Protein AF-0000000076584142 (afdb_homodimer)

pLDDT: mean 78.3, std 21.49, range [26.73, 97.0]

Nearest PDB structures (foldseek):
  5ayn-assembly1_A  TM=2.756E-01  e=1.652E+00  Bdellovibrio bacteriovorus HD100
  5aym-assembly1_A  TM=2.769E-01  e=2.849E+00  Bdellovibrio bacteriovorus HD100
  9boi-assembly1_A  TM=2.267E-01  e=3.098E+00  Aequorea victoria
  6w4s-assembly1_F  TM=1.312E-01  e=2.512E+00  Homo sapiens
  8y91-assembly1_D  TM=1.487E-01  e=3.512E+00  Homo sapiens

Foldseek 3Di:
DVVVVVVVVVVPPVPDPPDDPPDPPPFPAVVVLLVLLVLLLVLLLVLLVLLPDPDLPDLVLLLLLLLLLLQLQLCLPVPLLVLLQVLPPPQPDPDPDSLSLVLLVLLQVVLVCQLVVQLVVPQDPVLVVVVVVVVVVVVVVVVVVVVVPPDPPDCPPPPPPCPCPPPVPVCPDPPCPPSNVVSVQSSLVSLLVSLLVLLLLQLLLVLLVLLLDGNDNVVSNLSSVLSSVSSSSSSNNSSSSLSSHPDDSVVSSVSSSSSSNRNSVSSVNNNVCNVVDDCPDSVNSNVSSSSSSSSSSNSNCSSVPVRNVVSCVDPVCVVPVPSVVSSVVSSVNSNVVNVVSVVSD/DVVVVVVVVVVPPVPDPPDDPPDPPPFPAVVVLLVLLVLLLVLLLVLLVLLPDPDLPDLVLLLLLLLLLLQLQLCLPVPLLVLLQVLQPPQPDPDPDSLSLVLLVLLQVVLVCQLVVQLVVPQDPVLVVVVVVVVVVVVVVVVVVVVVPPDPDDDDPPPPPCPPPPPVPVCPDPPCPPSNVVSVQSSLVSLLVSLLVLLLLQLLLVLLVLLLDGNDNVVSNLSSVLSSVSSSSSSNNSSSSLSSHPDDSVVSSVSSSSSSNRNSVSSVVNNVCNVVDDCPDSVNSNVSSSSSSSSSSNSNCSSVPVRNVVSCVDPVCVVPVPSVVSSVVSSVNSNVVNVVSVVSD

InterPro domains:
  IPR003689 Zinc/iron permease [PF02535] (32-341)

Solvent-accessible surface area (backbone atoms only — not comparable to full-atom values): 34755 Å² total; per-residue (Å²): 102,56,60,57,47,50,55,58,56,51,60,71,66,64,72,75,80,72,74,81,82,64,77,82,72,77,50,61,43,53,68,54,52,56,51,37,32,52,49,35,29,54,32,16,51,56,15,62,60,41,64,68,51,87,59,63,83,38,69,64,50,46,35,46,33,26,18,28,16,18,26,39,32,33,42,17,43,48,48,33,36,53,50,8,38,57,42,36,50,84,57,88,52,97,56,73,52,61,55,29,25,48,27,20,49,50,16,32,50,51,47,52,50,49,46,45,50,51,42,28,72,66,48,49,67,63,37,44,50,52,51,50,51,50,52,53,47,53,49,48,53,56,50,53,59,56,59,70,66,66,74,75,71,90,69,79,80,62,88,66,74,74,71,68,73,68,68,73,68,65,82,63,52,41,57,71,44,70,37,54,51,51,43,50,46,48,45,36,44,38,50,38,53,50,46,48,52,41,51,38,55,36,32,26,53,54,17,25,58,58,25,37,63,70,70,48,44,69,57,49,50,40,47,43,53,50,46,23,52,52,42,21,45,50,26,38,31,52,24,46,45,46,49,66,25,84,66,54,69,66,54,51,52,49,54,48,48,54,53,25,46,30,31,38,51,14,23,53,52,12,50,72,42,27,87,76,58,52,77,80,37,68,64,46,23,45,53,50,14,43,52,33,8,24,31,18,16,25,33,39,42,40,12,47,45,68,29,38,45,52,59,65,62,38,70,68,48,40,68,30,66,68,58,42,52,51,35,52,48,26,21,52,48,22,23,49,52,42,50,53,48,53,50,73,69,103,58,61,57,48,49,55,58,55,50,61,70,65,64,70,74,82,74,73,81,83,63,80,78,76,76,47,61,43,53,66,56,52,57,51,37,32,53,50,34,29,52,33,16,51,56,16,60,61,40,64,67,54,85,58,62,84,39,69,64,49,47,36,46,34,26,18,27,14,17,26,40,33,32,42,17,43,47,48,34,36,54,49,8,37,58,42,36,50,86,59,90,51,96,57,72,53,61,53,29,25,48,27,20,49,50,17,32,51,51,48,52,50,49,46,44,51,52,43,29,72,67,48,50,67,63,38,45,50,51,51,51,51,51,51,53,49,54,49,48,52,55,47,51,58,55,60,69,67,64,72,72,76,83,77,78,85,66,86,69,74,72,71,68,72,67,68,72,67,66,81,63,52,43,56,72,45,72,38,52,50,52,43,52,46,48,45,36,43,39,50,38,54,50,46,48,51,41,50,39,56,38,31,27,53,55,17,24,58,58,25,38,65,69,69,48,44,68,56,50,52,40,47,42,54,51,46,22,51,53,42,22,45,50,27,38,32,51,24,46,45,46,50,67,25,83,65,53,70,66,56,50,51,49,53,49,48,54,52,24,45,29,31,37,51,13,24,52,52,12,50,70,43,27,87,77,59,52,79,81,37,67,64,47,22,47,52,51,13,44,52,33,8,24,31,18,15,26,33,37,43,41,12,48,45,67,30,38,44,51,59,65,62,37,71,67,48,40,68,29,65,68,60,41,51,51,34,50,48,25,21,51,50,22,24,48,54,41,49,55,47,53,50,72,69

Radius of gyration: 28.94 Å; Cα contacts (8 Å, |Δi|>4): 937; chains: 2; bounding box: 82×95×63 Å

Sequence (690 aa):
MRLLLGLEHVHAHQQEGANAGGHPLMSAGWELRVAGLFVIFAASMCSLITLWFRSTNTVVPRLLRAFSGGVITALALVHIVPEALEQLDGLPLKFPVPVGGCAILAGILLLVILDSTLAGILAPESYRNELQEQEEEDKDSSTCAVTSTEHHSNSTPKKGADFHCHRIHSSSSENVSEAATKMKTIRQGVTAVTMELGCIFHSVIIGIGVGVITGDKQLVLTLITALAIHQGLEGLALGSVLALTSFSTLKKVLMLFVYSVTTPAGIAIGITIASTYDATSLTNRAVQGGLNGVSGGMLLYIGLNQLLAEEFSKGDLTVRPGLRFCMYLAVVLGAGAMCALGIWAMRLLLGLEHVHAHQQEGANAGGHPLMSAGWELRVAGLFVIFAASMCSLITLWFRSTNTVVPRLLRAFSGGVITALALVHIVPEALEQLDGLPLKFPVPVGGCAILAGILLLVILDSTLAGILAPESYRNELQEQEEEDKDSSTCAVTSTEHHSNSTPKKGADFHCHRIHSSSSENVSEAATKMKTIRQGVTAVTMELGCIFHSVIIGIGVGVITGDKQLVLTLITALAIHQGLEGLALGSVLALTSFSTLKKVLMLFVYSVTTPAGIAIGITIASTYDATSLTNRAVQGGLNGVSGGMLLYIGLNQLLAEEFSKGDLTVRPGLRFCMYLAVVLGAGAMCALGIWA

Secondary structure (DSSP, 8-state):
-HHHHHHHHHHHHTSS-----SS----TTHHHHHHHHHHHHHHHHGGGGGGG-S-TTSHHHHHHHHHHHHHHHHIIIIIIHHHHHHHHTT---SS---HHHHHHHHHHHHHHHHHHHHHHHH--HHHHHHHHHHHHHHHHHHHHHHHHHH----------------------BSS--HHHHHHHHHHHHHHHHHHHHHHHHHHHHHHHHHHT--S-HHHHHHHHHHHHHHHHHHHHHHHHHHTTS---HHHHHHHHHHHHHHHHHHHHHHHHHTTT--TTSHHHHHHHHHHHHHHHHHHHHIIIIIIIIHHHT-HHHHT-HHHHHHHHHHHHHHHHHHHHHHHH-/-HHHHHHHHHHHHTSS-----SS----TTHHHHHHHHHHHHHHHHGGGGGGG-S-TTSHHHHHHHHHHHHHHHHIIIIIIHHHHHHHHTT---SS---HHHHHHHHHHHHHHHHHHHHHHHH--HHHHHHHHHHHHHHHHHHHHHHHHHH----------------------BSS--HHHHHHHHHHHHHHHHHHHHHHHHHHHHHHHHHHT--S-HHHHHHHHHHHHHHHHHHHHHHHHHHTTS---HHHHHHHHHHHHHHHHHHHHHHHHHTTT--TTSHHHHHHHHHHHHHHHHHHHHIIIIIIIIHHHT-HHHHT-HHHHHHHHHHHHHHHHHHHHHHHH-

Organism: Tetradesmus obliquus (NCBI:txid3088)

Structure (mmCIF, N/CA/C/O backbone):
data_AF-0000000076584142-model_v1
#
loop_
_entity.id
_entity.type
_entity.pdbx_description
1 polymer 'Uncharacterized protein'
#
loop_
_atom_site.group_PDB
_atom_site.id
_atom_site.type_symbol
_atom_site.label_atom_id
_atom_site.label_alt_id
_atom_site.label_comp_id
_atom_site.label_asym_id
_atom_site.label_entity_id
_atom_site.label_seq_id
_atom_site.pdbx_PDB_ins_code
_atom_site.Cartn_x
_atom_site.Cartn_y
_atom_site.Cartn_z
_atom_site.occupancy
_atom_site.B_iso_or_equiv
_atom_site.auth_seq_id
_atom_site.auth_comp_id
_atom_site.auth_asym_id
_atom_site.auth_atom_id
_atom_site.pdbx_PDB_model_num
ATOM 1 N N . MET A 1 1 ? -5.34 -22.25 -4.641 1 28.41 1 MET A N 1
ATOM 2 C CA . MET A 1 1 ? -5.168 -23.594 -5.211 1 28.41 1 MET A CA 1
ATOM 3 C C . MET A 1 1 ? -6.516 -24.25 -5.457 1 28.41 1 MET A C 1
ATOM 5 O O . MET A 1 1 ? -6.742 -24.844 -6.516 1 28.41 1 MET A O 1
ATOM 9 N N . ARG A 1 2 ? -7.332 -24.062 -4.426 1 32.88 2 ARG A N 1
ATOM 10 C CA . ARG A 1 2 ? -8.578 -24.781 -4.648 1 32.88 2 ARG A CA 1
ATOM 11 C C . ARG A 1 2 ? -9.469 -24.047 -5.641 1 32.88 2 ARG A C 1
ATOM 13 O O . ARG A 1 2 ? -10.203 -24.672 -6.41 1 32.88 2 ARG A O 1
ATOM 20 N N . LEU A 1 3 ? -9.367 -22.75 -5.582 1 34.16 3 LEU A N 1
ATOM 21 C CA . LEU A 1 3 ? -10.148 -22.109 -6.637 1 34.16 3 LEU A CA 1
ATOM 22 C C . LEU A 1 3 ? -9.578 -22.438 -8.008 1 34.16 3 LEU A C 1
ATOM 24 O O . LEU A 1 3 ? -10.328 -22.625 -8.969 1 34.16 3 LEU A O 1
ATOM 28 N N . LEU A 1 4 ? -8.219 -22.5 -8.047 1 34.22 4 LEU A N 1
ATOM 29 C CA . LEU A 1 4 ? -7.57 -22.953 -9.281 1 34.22 4 LEU A CA 1
ATOM 30 C C . LEU A 1 4 ? -7.852 -24.438 -9.531 1 34.22 4 LEU A C 1
ATOM 32 O O . LEU A 1 4 ? -8.055 -24.844 -10.68 1 34.22 4 LEU A O 1
ATOM 36 N N . LEU A 1 5 ? -7.891 -25.203 -8.492 1 34.59 5 LEU A N 1
ATOM 37 C CA . LEU A 1 5 ? -8.18 -26.625 -8.672 1 34.59 5 LEU A CA 1
ATOM 38 C C . LEU A 1 5 ? -9.625 -26.844 -9.117 1 34.59 5 LEU A C 1
ATOM 40 O O . LEU A 1 5 ? -9.906 -27.766 -9.883 1 34.59 5 LEU A O 1
ATOM 44 N N . GLY A 1 6 ? -10.453 -25.953 -8.711 1 34.81 6 GLY A N 1
ATOM 45 C CA . GLY A 1 6 ? -11.828 -26.094 -9.164 1 34.81 6 GLY A CA 1
ATOM 46 C C . GLY A 1 6 ? -12 -25.75 -10.633 1 34.81 6 GLY A C 1
ATOM 47 O O . GLY A 1 6 ? -12.797 -26.375 -11.328 1 34.81 6 GLY A O 1
ATOM 48 N N . LEU A 1 7 ? -11.172 -24.781 -11.047 1 36.28 7 LEU A N 1
ATOM 49 C CA . LEU A 1 7 ? -11.297 -24.469 -12.469 1 36.28 7 LEU A CA 1
ATOM 50 C C . LEU A 1 7 ? -10.695 -25.562 -13.328 1 36.28 7 LEU A C 1
ATOM 52 O O . LEU A 1 7 ? -11.195 -25.859 -14.414 1 36.28 7 LEU A O 1
ATOM 56 N N . GLU A 1 8 ? -9.617 -26.188 -12.883 1 35.34 8 GLU A N 1
ATOM 57 C CA . GLU A 1 8 ? -9.094 -27.328 -13.641 1 35.34 8 GLU A CA 1
ATOM 58 C C . GLU A 1 8 ? -10.07 -28.5 -13.625 1 35.34 8 GLU A C 1
ATOM 60 O O . GLU A 1 8 ? -10.203 -29.219 -14.617 1 35.34 8 GLU A O 1
ATOM 65 N N . HIS A 1 9 ? -10.75 -28.719 -12.578 1 35.72 9 HIS A N 1
ATOM 66 C CA . HIS A 1 9 ? -11.711 -29.828 -12.547 1 35.72 9 HIS A CA 1
ATOM 67 C C . HIS A 1 9 ? -12.922 -29.531 -13.422 1 35.72 9 HIS A C 1
ATOM 69 O O . HIS A 1 9 ? -13.672 -30.438 -13.781 1 35.72 9 HIS A O 1
ATOM 75 N N . VAL A 1 10 ? -13.188 -28.328 -13.711 1 38 10 VAL A N 1
ATOM 76 C CA . VAL A 1 10 ? -14.32 -28 -14.57 1 38 10 VAL A CA 1
ATOM 77 C C . VAL A 1 10 ? -14.016 -28.422 -16 1 38 10 VAL A C 1
ATOM 79 O O . VAL A 1 10 ? -14.914 -28.797 -16.75 1 38 10 VAL A O 1
ATOM 82 N N . HIS A 1 11 ? -12.758 -28.5 -16.422 1 36.31 11 HIS A N 1
ATOM 83 C CA . HIS A 1 11 ? -12.453 -28.875 -17.797 1 36.31 11 HIS A CA 1
ATOM 84 C C . HIS A 1 11 ? -12.758 -30.344 -18.047 1 36.31 11 HIS A C 1
ATOM 86 O O . HIS A 1 11 ? -13.164 -30.719 -19.141 1 36.31 11 HIS A O 1
ATOM 92 N N . ALA A 1 12 ? -12.445 -31.234 -17.141 1 35.41 12 ALA A N 1
ATOM 93 C CA . ALA A 1 12 ? -12.523 -32.656 -17.453 1 35.41 12 ALA A CA 1
ATOM 94 C C . ALA A 1 12 ? -13.977 -33.094 -17.625 1 35.41 12 ALA A C 1
ATOM 96 O O . ALA A 1 12 ? -14.281 -33.906 -18.5 1 35.41 12 ALA A O 1
ATOM 97 N N . HIS A 1 13 ? -14.93 -32.5 -16.906 1 35.38 13 HIS A N 1
ATOM 98 C CA . HIS A 1 13 ? -16.25 -33.125 -16.953 1 35.38 13 HIS A CA 1
ATOM 99 C C . HIS A 1 13 ? -17.109 -32.5 -18.047 1 35.38 13 HIS A C 1
ATOM 101 O O . HIS A 1 13 ? -18.266 -32.906 -18.25 1 35.38 13 HIS A O 1
ATOM 107 N N . GLN A 1 14 ? -16.688 -31.406 -18.719 1 36.47 14 GLN A N 1
ATOM 108 C CA . GLN A 1 14 ? -17.578 -30.828 -19.719 1 36.47 14 GLN A CA 1
ATOM 109 C C . GLN A 1 14 ? -17.688 -31.734 -20.938 1 36.47 14 GLN A C 1
ATOM 111 O O . GLN A 1 14 ? -18.562 -31.531 -21.781 1 36.47 14 GLN A O 1
ATOM 116 N N . GLN A 1 15 ? -16.828 -32.688 -21.281 1 32 15 GLN A N 1
ATOM 117 C CA . GLN A 1 15 ? -16.922 -33.344 -22.578 1 32 15 GLN A CA 1
ATOM 118 C C . GLN A 1 15 ? -18.141 -34.281 -22.625 1 32 15 GLN A C 1
ATOM 120 O O . GLN A 1 15 ? -18.688 -34.531 -23.688 1 32 15 GLN A O 1
ATOM 125 N N . GLU A 1 16 ? -18.547 -35.031 -21.594 1 34.12 16 GLU A N 1
ATOM 126 C CA . GLU A 1 16 ? -19.391 -36.156 -21.922 1 34.12 16 GLU A CA 1
ATOM 127 C C . GLU A 1 16 ? -20.828 -35.719 -22.188 1 34.12 16 GLU A C 1
ATOM 129 O O . GLU A 1 16 ? -21.594 -36.469 -22.812 1 34.12 16 GLU A O 1
ATOM 134 N N . GLY A 1 17 ? -21.516 -34.781 -21.484 1 33.81 17 GLY A N 1
ATOM 135 C CA . GLY A 1 17 ? -22.969 -34.844 -21.5 1 33.81 17 GLY A CA 1
ATOM 136 C C . GLY A 1 17 ? -23.578 -34.062 -22.672 1 33.81 17 GLY A C 1
ATOM 137 O O . GLY A 1 17 ? -24.219 -33.031 -22.469 1 33.81 17 GLY A O 1
ATOM 138 N N . ALA A 1 18 ? -23.047 -34 -23.938 1 35.53 18 ALA A N 1
ATOM 139 C CA . ALA A 1 18 ? -23.594 -33.281 -25.094 1 35.53 18 ALA A CA 1
ATOM 140 C C . ALA A 1 18 ? -24.969 -33.781 -25.469 1 35.53 18 ALA A C 1
ATOM 142 O O . ALA A 1 18 ? -25.672 -33.188 -26.281 1 35.53 18 ALA A O 1
ATOM 143 N N . ASN A 1 19 ? -25.406 -35.031 -25.391 1 32.34 19 ASN A N 1
ATOM 144 C CA . ASN A 1 19 ? -26.422 -35.531 -26.312 1 32.34 19 ASN A CA 1
ATOM 145 C C . ASN A 1 19 ? -27.812 -35 -25.938 1 32.34 19 ASN A C 1
ATOM 147 O O . ASN A 1 19 ? -28.797 -35.344 -26.609 1 32.34 19 ASN A O 1
ATOM 151 N N . ALA A 1 20 ? -28.391 -35.031 -24.703 1 34.81 20 ALA A N 1
ATOM 152 C CA . ALA A 1 20 ? -29.844 -35.156 -24.609 1 34.81 20 ALA A CA 1
ATOM 153 C C . ALA A 1 20 ? -30.547 -33.875 -25.031 1 34.81 20 ALA A C 1
ATOM 155 O O . ALA A 1 20 ? -30.031 -32.781 -24.766 1 34.81 20 ALA A O 1
ATOM 156 N N . GLY A 1 21 ? -31.391 -33.656 -26.078 1 34.28 21 GLY A N 1
ATOM 157 C CA . GLY A 1 21 ? -32.281 -32.75 -26.781 1 34.28 21 GLY A CA 1
ATOM 158 C C . GLY A 1 21 ? -32.969 -31.75 -25.875 1 34.28 21 GLY A C 1
ATOM 159 O O . GLY A 1 21 ? -33.844 -31.016 -26.297 1 34.28 21 GLY A O 1
ATOM 160 N N . GLY A 1 22 ? -33.406 -32.219 -24.625 1 34.88 22 GLY A N 1
ATOM 161 C CA . GLY A 1 22 ? -34.406 -31.422 -23.891 1 34.88 22 GLY A CA 1
ATOM 162 C C . GLY A 1 22 ? -34.031 -29.953 -23.781 1 34.88 22 GLY A C 1
ATOM 163 O O . GLY A 1 22 ? -32.906 -29.562 -24.109 1 34.88 22 GLY A O 1
ATOM 164 N N . HIS A 1 23 ? -35.062 -29 -23.406 1 38.66 23 HIS A N 1
ATOM 165 C CA . HIS A 1 23 ? -34.969 -27.562 -23.219 1 38.66 23 HIS A CA 1
ATOM 166 C C . HIS A 1 23 ? -33.594 -27.156 -22.781 1 38.66 23 HIS A C 1
ATOM 168 O O . HIS A 1 23 ? -32.906 -27.891 -22.047 1 38.66 23 HIS A O 1
ATOM 174 N N . PRO A 1 24 ? -32.906 -26.422 -23.562 1 39.72 24 PRO A N 1
ATOM 175 C CA . PRO A 1 24 ? -31.531 -26.016 -23.281 1 39.72 24 PRO A CA 1
ATOM 176 C C . PRO A 1 24 ? -31.219 -25.938 -21.781 1 39.72 24 PRO A C 1
ATOM 178 O O . PRO A 1 24 ? -32.031 -25.453 -21 1 39.72 24 PRO A O 1
ATOM 181 N N . LEU A 1 25 ? -30.609 -26.844 -21.094 1 38.66 25 LEU A N 1
ATOM 182 C CA . LEU A 1 25 ? -30.156 -27.281 -19.766 1 38.66 25 LEU A CA 1
ATOM 183 C C . LEU A 1 25 ? -29.859 -26.078 -18.891 1 38.66 25 LEU A C 1
ATOM 185 O O . LEU A 1 25 ? -29.016 -25.25 -19.219 1 38.66 25 LEU A O 1
ATOM 189 N N . MET A 1 26 ? -30.875 -25.25 -18.328 1 47.69 26 MET A N 1
ATOM 190 C CA . MET A 1 26 ? -30.641 -24.562 -17.062 1 47.69 26 MET A CA 1
ATOM 191 C C . MET A 1 26 ? -29.547 -25.25 -16.25 1 47.69 26 MET A C 1
ATOM 193 O O . MET A 1 26 ? -29.719 -26.375 -15.805 1 47.69 26 MET A O 1
ATOM 197 N N . SER A 1 27 ? -28.344 -25.203 -16.734 1 54.5 27 SER A N 1
ATOM 198 C CA . SER A 1 27 ? -27.172 -25.828 -16.125 1 54.5 27 SER A CA 1
ATOM 199 C C . SER A 1 27 ? -27.297 -25.859 -14.602 1 54.5 27 SER A C 1
ATOM 201 O O . SER A 1 27 ? -28.031 -25.078 -14.016 1 54.5 27 SER A O 1
ATOM 203 N N . ALA A 1 28 ? -27.031 -26.906 -13.977 1 57.31 28 ALA A N 1
ATOM 204 C CA . ALA A 1 28 ? -26.906 -27.109 -12.539 1 57.31 28 ALA A CA 1
ATOM 205 C C . ALA A 1 28 ? -26.219 -25.922 -11.883 1 57.31 28 ALA A C 1
ATOM 207 O O . ALA A 1 28 ? -25.172 -25.469 -12.336 1 57.31 28 ALA A O 1
ATOM 208 N N . GLY A 1 29 ? -27.109 -24.953 -11.195 1 69.56 29 GLY A N 1
ATOM 209 C CA . GLY A 1 29 ? -26.562 -23.859 -10.406 1 69.56 29 GLY A CA 1
ATOM 210 C C . GLY A 1 29 ? -27.125 -22.5 -10.797 1 69.56 29 GLY A C 1
ATOM 211 O O . GLY A 1 29 ? -26.781 -21.484 -10.195 1 69.56 29 GLY A O 1
ATOM 212 N N . TRP A 1 30 ? -27.984 -22.578 -12.008 1 79.56 30 TRP A N 1
ATOM 213 C CA . TRP A 1 30 ? -28.531 -21.297 -12.453 1 79.56 30 TRP A CA 1
ATOM 214 C C . TRP A 1 30 ? -29.375 -20.656 -11.352 1 79.56 30 TRP A C 1
ATOM 216 O O . TRP A 1 30 ? -29.297 -19.438 -11.141 1 79.56 30 TRP A O 1
ATOM 226 N N . GLU A 1 31 ? -30.125 -21.359 -10.641 1 83 31 GLU A N 1
ATOM 227 C CA . GLU A 1 31 ? -30.953 -20.844 -9.555 1 83 31 GLU A CA 1
ATOM 228 C C . GLU A 1 31 ? -30.078 -20.234 -8.453 1 83 31 GLU A C 1
ATOM 230 O O . GLU A 1 31 ? -30.438 -19.203 -7.871 1 83 31 GLU A O 1
ATOM 235 N N . LEU A 1 32 ? -29.078 -20.875 -8.25 1 85.19 32 LEU A N 1
ATOM 236 C CA . LEU A 1 32 ? -28.172 -20.391 -7.207 1 85.19 32 LEU A CA 1
ATOM 237 C C . LEU A 1 32 ? -27.531 -19.078 -7.617 1 85.19 32 LEU A C 1
ATOM 239 O O . LEU A 1 32 ? -27.344 -18.172 -6.789 1 85.19 32 LEU A O 1
ATOM 243 N N . ARG A 1 33 ? -27.297 -18.953 -8.867 1 88.38 33 ARG A N 1
ATOM 244 C CA . ARG A 1 33 ? -26.672 -17.719 -9.352 1 88.38 33 ARG A CA 1
ATOM 245 C C . ARG A 1 33 ? -27.656 -16.562 -9.312 1 88.38 33 ARG A C 1
ATOM 247 O O . ARG A 1 33 ? -27.297 -15.445 -8.93 1 88.38 33 ARG A O 1
ATOM 254 N N . VAL A 1 34 ? -28.828 -16.859 -9.602 1 87.69 34 VAL A N 1
ATOM 255 C CA . VAL A 1 34 ? -29.844 -15.82 -9.547 1 87.69 34 VAL A CA 1
ATOM 256 C C . VAL A 1 34 ? -30.125 -15.445 -8.094 1 87.69 34 VAL A C 1
ATOM 258 O O . VAL A 1 34 ? -30.234 -14.266 -7.762 1 87.69 34 VAL A O 1
ATOM 261 N N . ALA A 1 35 ? -30.203 -16.391 -7.266 1 88.25 35 ALA A N 1
ATOM 262 C CA . ALA A 1 35 ? -30.375 -16.125 -5.84 1 88.25 35 ALA A CA 1
ATOM 263 C C . ALA A 1 35 ? -29.203 -15.328 -5.285 1 88.25 35 ALA A C 1
ATOM 265 O O . ALA A 1 35 ? -29.375 -14.461 -4.422 1 88.25 35 ALA A O 1
ATOM 266 N N . GLY A 1 36 ? -28.062 -15.703 -5.793 1 89.62 36 GLY A N 1
ATOM 267 C CA . GLY A 1 36 ? -26.844 -15.008 -5.371 1 89.62 36 GLY A CA 1
ATOM 268 C C . GLY A 1 36 ? -26.891 -13.516 -5.648 1 89.62 36 GLY A C 1
ATOM 269 O O . GLY A 1 36 ? -26.375 -12.719 -4.859 1 89.62 36 GLY A O 1
ATOM 270 N N . LEU A 1 37 ? -27.594 -13.148 -6.727 1 90.25 37 LEU A N 1
ATOM 271 C CA . LEU A 1 37 ? -27.734 -11.742 -7.066 1 90.25 37 LEU A CA 1
ATOM 272 C C . LEU A 1 37 ? -28.422 -10.977 -5.938 1 90.25 37 LEU A C 1
ATOM 274 O O . LEU A 1 37 ? -27.938 -9.922 -5.512 1 90.25 37 LEU A O 1
ATOM 278 N N . PHE A 1 38 ? -29.375 -11.547 -5.406 1 92.31 38 PHE A N 1
ATOM 279 C CA . PHE A 1 38 ? -30.172 -10.859 -4.402 1 92.31 38 PHE A CA 1
ATOM 280 C C . PHE A 1 38 ? -29.5 -10.906 -3.039 1 92.31 38 PHE A C 1
ATOM 282 O O . PHE A 1 38 ? -29.562 -9.945 -2.277 1 92.31 38 PHE A O 1
ATOM 289 N N . VAL A 1 39 ? -28.906 -11.984 -2.762 1 93.06 39 VAL A N 1
ATOM 290 C CA . VAL A 1 39 ? -28.219 -12.125 -1.479 1 93.06 39 VAL A CA 1
ATOM 291 C C . VAL A 1 39 ? -27.078 -11.125 -1.394 1 93.06 39 VAL A C 1
ATOM 293 O O . VAL A 1 39 ? -26.922 -10.43 -0.385 1 93.06 39 VAL A O 1
ATOM 296 N N . ILE A 1 40 ? -26.328 -11.016 -2.451 1 94 40 ILE A N 1
ATOM 297 C CA . ILE A 1 40 ? -25.172 -10.117 -2.486 1 94 40 ILE A CA 1
ATOM 298 C C . ILE A 1 40 ? -25.656 -8.664 -2.461 1 94 40 ILE A C 1
ATOM 300 O O . ILE A 1 40 ? -25.062 -7.82 -1.782 1 94 40 ILE A O 1
ATOM 304 N N . PHE A 1 41 ? -26.719 -8.438 -3.184 1 94.81 41 PHE A N 1
ATOM 305 C CA . PHE A 1 41 ? -27.312 -7.105 -3.164 1 94.81 41 PHE A CA 1
ATOM 306 C C . PHE A 1 41 ? -27.75 -6.723 -1.753 1 94.81 41 PHE A C 1
ATOM 308 O O . PHE A 1 41 ? -27.422 -5.637 -1.271 1 94.81 41 PHE A O 1
ATOM 315 N N . ALA A 1 42 ? -28.406 -7.605 -1.117 1 93.5 42 ALA A N 1
ATOM 316 C CA . ALA A 1 42 ? -28.906 -7.352 0.235 1 93.5 42 ALA A CA 1
ATOM 317 C C . ALA A 1 42 ? -27.734 -7.172 1.213 1 93.5 42 ALA A C 1
ATOM 319 O O . ALA A 1 42 ? -27.781 -6.281 2.066 1 93.5 42 ALA A O 1
ATOM 320 N N . ALA A 1 43 ? -26.766 -7.965 1.114 1 92 43 ALA A N 1
ATOM 321 C CA . ALA A 1 43 ? -25.594 -7.875 1.987 1 92 43 ALA A CA 1
ATOM 322 C C . ALA A 1 43 ? -24.891 -6.535 1.816 1 92 43 ALA A C 1
ATOM 324 O O . ALA A 1 43 ? -24.469 -5.918 2.799 1 92 43 ALA A O 1
ATOM 325 N N . SER A 1 44 ? -24.781 -6.098 0.592 1 92.06 44 SER A N 1
ATOM 326 C CA . SER A 1 44 ? -24.109 -4.836 0.304 1 92.06 44 SER A CA 1
ATOM 327 C C . SER A 1 44 ? -24.938 -3.646 0.784 1 92.06 44 SER A C 1
ATOM 329 O O . SER A 1 44 ? -24.391 -2.637 1.225 1 92.06 44 SER A O 1
ATOM 331 N N . MET A 1 45 ? -26.234 -3.807 0.778 1 91.31 45 MET A N 1
ATOM 332 C CA . MET A 1 45 ? -27.125 -2.732 1.2 1 91.31 45 MET A CA 1
ATOM 333 C C . MET A 1 45 ? -27.078 -2.557 2.715 1 91.31 45 MET A C 1
ATOM 335 O O . MET A 1 45 ? -27.469 -1.505 3.232 1 91.31 45 MET A O 1
ATOM 339 N N . CYS A 1 46 ? -26.562 -3.518 3.406 1 88.06 46 CYS A N 1
ATOM 340 C CA . CYS A 1 46 ? -26.438 -3.412 4.855 1 88.06 46 CYS A CA 1
ATOM 341 C C . CYS A 1 46 ? -25.453 -2.314 5.234 1 88.06 46 CYS A C 1
ATOM 343 O O . CYS A 1 46 ? -25.469 -1.819 6.363 1 88.06 46 CYS A O 1
ATOM 345 N N . SER A 1 47 ? -24.703 -1.912 4.277 1 89.06 47 SER A N 1
ATOM 346 C CA . SER A 1 47 ? -23.719 -0.855 4.508 1 89.06 47 SER A CA 1
ATOM 347 C C . SER A 1 47 ? -24.406 0.478 4.797 1 89.06 47 SER A C 1
ATOM 349 O O . SER A 1 47 ? -23.781 1.4 5.32 1 89.06 47 SER A O 1
ATOM 351 N N . LEU A 1 48 ? -25.703 0.569 4.508 1 90.88 48 LEU A N 1
ATOM 352 C CA . LEU A 1 48 ? -26.469 1.78 4.77 1 90.88 48 LEU A CA 1
ATOM 353 C C . LEU A 1 48 ? -26.516 2.088 6.262 1 90.88 48 LEU A C 1
ATOM 355 O O . LEU A 1 48 ? -26.734 3.234 6.66 1 90.88 48 LEU A O 1
ATOM 359 N N . ILE A 1 49 ? -26.188 1.13 7.074 1 88.56 49 ILE A N 1
ATOM 360 C CA . ILE A 1 49 ? -26.234 1.283 8.523 1 88.56 49 ILE A CA 1
ATOM 361 C C . ILE A 1 49 ? -25.156 2.262 8.977 1 88.56 49 ILE A C 1
ATOM 363 O O . ILE A 1 49 ? -25.312 2.932 10 1 88.56 49 ILE A O 1
ATOM 367 N N . THR A 1 50 ? -24.125 2.369 8.203 1 88.12 50 THR A N 1
ATOM 368 C CA . THR A 1 50 ? -23 3.221 8.586 1 88.12 50 THR A CA 1
ATOM 369 C C . THR A 1 50 ? -23.406 4.691 8.531 1 88.12 50 THR A C 1
ATOM 371 O O . THR A 1 50 ? -22.781 5.535 9.188 1 88.12 50 THR A O 1
ATOM 374 N N . LEU A 1 51 ? -24.422 5.027 7.77 1 86.75 51 LEU A N 1
ATOM 375 C CA . LEU A 1 51 ? -24.828 6.418 7.609 1 86.75 51 LEU A CA 1
ATOM 376 C C . LEU A 1 51 ? -25.641 6.879 8.812 1 86.75 51 LEU A C 1
ATOM 378 O O . LEU A 1 51 ? -25.891 8.078 8.984 1 86.75 51 LEU A O 1
ATOM 382 N N . TRP A 1 52 ? -25.891 5.969 9.633 1 81.25 52 TRP A N 1
ATOM 383 C CA . TRP A 1 52 ? -26.672 6.312 10.812 1 81.25 52 TRP A CA 1
ATOM 384 C C . TRP A 1 52 ? -25.766 6.684 11.984 1 81.25 52 TRP A C 1
ATOM 386 O O . TRP A 1 52 ? -26.25 7.117 13.031 1 81.25 52 TRP A O 1
ATOM 396 N N . PHE A 1 53 ? -24.453 6.609 11.656 1 75.81 53 PHE A N 1
ATOM 397 C CA . PHE A 1 53 ? -23.562 7.043 12.727 1 75.81 53 PHE A CA 1
ATOM 398 C C . PHE A 1 53 ? -23.5 8.562 12.805 1 75.81 53 PHE A C 1
ATOM 400 O O . PHE A 1 53 ? -23.219 9.227 11.805 1 75.81 53 PHE A O 1
ATOM 407 N N . ARG A 1 54 ? -23.938 9.148 13.906 1 65 54 ARG A N 1
ATOM 408 C CA . ARG A 1 54 ? -24.062 10.586 14.117 1 65 54 ARG A CA 1
ATOM 409 C C . ARG A 1 54 ? -22.688 11.234 14.25 1 65 54 ARG A C 1
ATOM 411 O O . ARG A 1 54 ? -22.469 12.336 13.742 1 65 54 ARG A O 1
ATOM 418 N N . SER A 1 55 ? -21.891 10.438 14.992 1 75.56 55 SER A N 1
ATOM 419 C CA . SER A 1 55 ? -20.531 10.961 15.172 1 75.56 55 SER A CA 1
ATOM 420 C C . SER A 1 55 ? -19.5 10.078 14.492 1 75.56 55 SER A C 1
ATOM 422 O O . SER A 1 55 ? -19.344 8.906 14.844 1 75.56 55 SER A O 1
ATOM 424 N N . THR A 1 56 ? -18.844 10.664 13.469 1 72.44 56 THR A N 1
ATOM 425 C CA . THR A 1 56 ? -17.953 9.891 12.617 1 72.44 56 THR A CA 1
ATOM 426 C C . THR A 1 56 ? -16.562 9.805 13.242 1 72.44 56 THR A C 1
ATOM 428 O O . THR A 1 56 ? -15.727 9 12.812 1 72.44 56 THR A O 1
ATOM 431 N N . ASN A 1 57 ? -16.312 10.484 14.281 1 75 57 ASN A N 1
ATOM 432 C CA . ASN A 1 57 ? -14.984 10.477 14.883 1 75 57 ASN A CA 1
ATOM 433 C C . ASN A 1 57 ? -14.984 9.773 16.234 1 75 57 ASN A C 1
ATOM 435 O O . ASN A 1 57 ? -14.023 9.891 17 1 75 57 ASN A O 1
ATOM 439 N N . THR A 1 58 ? -16.078 9.031 16.438 1 82.19 58 THR A N 1
ATOM 440 C CA . THR A 1 58 ? -16.141 8.234 17.656 1 82.19 58 THR A CA 1
ATOM 441 C C . THR A 1 58 ? -15.414 6.902 17.469 1 82.19 58 THR A C 1
ATOM 443 O O . THR A 1 58 ? -14.922 6.605 16.375 1 82.19 58 THR A O 1
ATOM 446 N N . VAL A 1 59 ? -15.281 6.168 18.469 1 86.25 59 VAL A N 1
ATOM 447 C CA . VAL A 1 59 ? -14.461 4.965 18.531 1 86.25 59 VAL A CA 1
ATOM 448 C C . VAL A 1 59 ? -15.023 3.906 17.594 1 86.25 59 VAL A C 1
ATOM 450 O O . VAL A 1 59 ? -14.273 3.258 16.859 1 86.25 59 VAL A O 1
ATOM 453 N N . VAL A 1 60 ? -16.312 3.816 17.469 1 85.88 60 VAL A N 1
ATOM 454 C CA . VAL A 1 60 ? -16.938 2.713 16.75 1 85.88 60 VAL A CA 1
ATOM 455 C C . VAL A 1 60 ? -16.688 2.877 15.25 1 85.88 60 VAL A C 1
ATOM 457 O O . VAL A 1 60 ? -16.172 1.969 14.594 1 85.88 60 VAL A O 1
ATOM 460 N N . PRO A 1 61 ? -16.969 3.98 14.695 1 87.06 61 PRO A N 1
ATOM 461 C CA . PRO A 1 61 ? -16.703 4.125 13.258 1 87.06 61 PRO A CA 1
ATOM 462 C C . PRO A 1 61 ? -15.211 4 12.922 1 87.06 61 PRO A C 1
ATOM 464 O O . PRO A 1 61 ? -14.859 3.49 11.859 1 87.06 61 PRO A O 1
ATOM 467 N N . ARG A 1 62 ? -14.438 4.422 13.789 1 90.5 62 ARG A N 1
ATOM 468 C CA . ARG A 1 62 ? -13 4.32 13.562 1 90.5 62 ARG A CA 1
ATOM 469 C C . ARG A 1 62 ? -12.539 2.865 13.594 1 90.5 62 ARG A C 1
ATOM 471 O O . ARG A 1 62 ? -11.719 2.451 12.773 1 90.5 62 ARG A O 1
ATOM 478 N N . LEU A 1 63 ? -13.062 2.146 14.531 1 92.12 63 LEU A N 1
ATOM 479 C CA . LEU A 1 63 ? -12.75 0.724 14.602 1 92.12 63 LEU A CA 1
ATOM 480 C C . LEU A 1 63 ? -13.266 -0.007 13.367 1 92.12 63 LEU A C 1
ATOM 482 O O . LEU A 1 63 ? -12.609 -0.928 12.867 1 92.12 63 LEU A O 1
ATOM 486 N N . LEU A 1 64 ? -14.375 0.452 12.93 1 89.12 64 LEU A N 1
ATOM 487 C CA . LEU A 1 64 ? -14.945 -0.151 11.727 1 89.12 64 LEU A CA 1
ATOM 488 C C . LEU A 1 64 ? -14.062 0.118 10.516 1 89.12 64 LEU A C 1
ATOM 490 O O . LEU A 1 64 ? -13.875 -0.761 9.672 1 89.12 64 LEU A O 1
ATOM 494 N N . ARG A 1 65 ? -13.555 1.25 10.422 1 90.31 65 ARG A N 1
ATOM 495 C CA . ARG A 1 65 ? -12.672 1.589 9.312 1 90.31 65 ARG A CA 1
ATOM 496 C C . ARG A 1 65 ? -11.375 0.799 9.391 1 90.31 65 ARG A C 1
ATOM 498 O O . ARG A 1 65 ? -10.867 0.328 8.367 1 90.31 65 ARG A O 1
ATOM 505 N N . ALA A 1 66 ? -10.875 0.692 10.609 1 93.94 66 ALA A N 1
ATOM 506 C CA . ALA A 1 66 ? -9.672 -0.119 10.797 1 93.94 66 ALA A CA 1
ATOM 507 C C . ALA A 1 66 ? -9.938 -1.578 10.438 1 93.94 66 ALA A C 1
ATOM 509 O O . ALA A 1 66 ? -9.133 -2.209 9.75 1 93.94 66 ALA A O 1
ATOM 510 N N . PHE A 1 67 ? -11.039 -2.092 10.898 1 93.69 67 PHE A N 1
ATOM 511 C CA . PHE A 1 67 ? -11.461 -3.451 10.578 1 93.69 67 PHE A CA 1
ATOM 512 C C . PHE A 1 67 ? -11.594 -3.641 9.07 1 93.69 67 PHE A C 1
ATOM 514 O O . PHE A 1 67 ? -11.086 -4.617 8.516 1 93.69 67 PHE A O 1
ATOM 521 N N . SER A 1 68 ? -12.18 -2.686 8.422 1 88.62 68 SER A N 1
ATOM 522 C CA . SER A 1 68 ? -12.375 -2.721 6.977 1 88.62 68 SER A CA 1
ATOM 523 C C . SER A 1 68 ? -11.047 -2.635 6.234 1 88.62 68 SER A C 1
ATOM 525 O O . SER A 1 68 ? -10.875 -3.254 5.184 1 88.62 68 SER A O 1
ATOM 527 N N . GLY A 1 69 ? -10.156 -1.812 6.754 1 92.69 69 GLY A N 1
ATOM 528 C CA . GLY A 1 69 ? -8.828 -1.75 6.172 1 92.69 69 GLY A CA 1
ATOM 529 C C . GLY A 1 69 ? -8.117 -3.09 6.168 1 92.69 69 GLY A C 1
ATOM 530 O O . GLY A 1 69 ? -7.453 -3.443 5.188 1 92.69 69 GLY A O 1
ATOM 531 N N . GLY A 1 70 ? -8.289 -3.84 7.254 1 93.25 70 GLY A N 1
ATOM 532 C CA . GLY A 1 70 ? -7.746 -5.184 7.32 1 93.25 70 GLY A CA 1
ATOM 533 C C . GLY A 1 70 ? -8.367 -6.133 6.312 1 93.25 70 GLY A C 1
ATOM 534 O O . GLY A 1 70 ? -7.664 -6.891 5.641 1 93.25 70 GLY A O 1
ATOM 535 N N . VAL A 1 71 ? -9.625 -6.008 6.164 1 90.31 71 VAL A N 1
ATOM 536 C CA . VAL A 1 71 ? -10.367 -6.883 5.258 1 90.31 71 VAL A CA 1
ATOM 537 C C . VAL A 1 71 ? -9.93 -6.621 3.818 1 90.31 71 VAL A C 1
ATOM 539 O O . VAL A 1 71 ? -9.594 -7.555 3.086 1 90.31 71 VAL A O 1
ATOM 542 N N . ILE A 1 72 ? -9.906 -5.398 3.414 1 92.31 72 ILE A N 1
ATOM 543 C CA . ILE A 1 72 ? -9.641 -5.023 2.031 1 92.31 72 ILE A CA 1
ATOM 544 C C . ILE A 1 72 ? -8.188 -5.34 1.686 1 92.31 72 ILE A C 1
ATOM 546 O O . ILE A 1 72 ? -7.891 -5.832 0.593 1 92.31 72 ILE A O 1
ATOM 550 N N . THR A 1 73 ? -7.32 -5.094 2.584 1 94.5 73 THR A N 1
ATOM 551 C CA . THR A 1 73 ? -5.91 -5.387 2.354 1 94.5 73 THR A CA 1
ATOM 552 C C . THR A 1 73 ? -5.684 -6.891 2.221 1 94.5 73 THR A C 1
ATOM 554 O O . THR A 1 73 ? -4.965 -7.34 1.325 1 94.5 73 THR A O 1
ATOM 557 N N . ALA A 1 74 ? -6.324 -7.637 3.072 1 93.31 74 ALA A N 1
ATOM 558 C CA . ALA A 1 74 ? -6.215 -9.094 3.004 1 93.31 74 ALA A CA 1
ATOM 559 C C . ALA A 1 74 ? -6.848 -9.633 1.725 1 93.31 74 ALA A C 1
ATOM 561 O O . ALA A 1 74 ? -6.324 -10.555 1.105 1 93.31 74 ALA A O 1
ATOM 562 N N . LEU A 1 75 ? -7.945 -9.055 1.398 1 90.25 75 LEU A N 1
ATOM 563 C CA . LEU A 1 75 ? -8.594 -9.453 0.155 1 90.25 75 LEU A CA 1
ATOM 564 C C . LEU A 1 75 ? -7.656 -9.273 -1.032 1 90.25 75 LEU A C 1
ATOM 566 O O . LEU A 1 75 ? -7.543 -10.164 -1.879 1 90.25 75 LEU A O 1
ATOM 570 N N . ALA A 1 76 ? -6.992 -8.203 -1.069 1 93.25 76 ALA A N 1
ATOM 571 C CA . ALA A 1 76 ? -6.074 -7.91 -2.164 1 93.25 76 ALA A CA 1
ATOM 572 C C . ALA A 1 76 ? -4.895 -8.875 -2.168 1 93.25 76 ALA A C 1
ATOM 574 O O . ALA A 1 76 ? -4.555 -9.445 -3.209 1 93.25 76 ALA A O 1
ATOM 575 N N . LEU A 1 77 ? -4.34 -9.156 -1.015 1 92.94 77 LEU A N 1
ATOM 576 C CA . LEU A 1 77 ? -3.064 -9.859 -0.943 1 92.94 77 LEU A CA 1
ATOM 577 C C . LEU A 1 77 ? -3.281 -11.367 -0.91 1 92.94 77 LEU A C 1
ATOM 579 O O . LEU A 1 77 ? -2.422 -12.133 -1.357 1 92.94 77 LEU A O 1
ATOM 583 N N . VAL A 1 78 ? -4.371 -11.805 -0.376 1 88.5 78 VAL A N 1
ATOM 584 C CA . VAL A 1 78 ? -4.566 -13.242 -0.164 1 88.5 78 VAL A CA 1
ATOM 585 C C . VAL A 1 78 ? -5.379 -13.828 -1.313 1 88.5 78 VAL A C 1
ATOM 587 O O . VAL A 1 78 ? -5.191 -14.984 -1.688 1 88.5 78 VAL A O 1
ATOM 590 N N . HIS A 1 79 ? -6.176 -13.008 -1.933 1 87.31 79 HIS A N 1
ATOM 591 C CA . HIS A 1 79 ? -7.074 -13.57 -2.932 1 87.31 79 HIS A CA 1
ATOM 592 C C . HIS A 1 79 ? -6.801 -12.984 -4.312 1 87.31 79 HIS A C 1
ATOM 594 O O . HIS A 1 79 ? -6.391 -13.703 -5.227 1 87.31 79 HIS A O 1
ATOM 600 N N . ILE A 1 80 ? -6.848 -11.773 -4.441 1 90 80 ILE A N 1
ATOM 601 C CA . ILE A 1 80 ? -6.922 -11.164 -5.762 1 90 80 ILE A CA 1
ATOM 602 C C . ILE A 1 80 ? -5.535 -11.148 -6.402 1 90 80 ILE A C 1
ATOM 604 O O . ILE A 1 80 ? -5.379 -11.547 -7.559 1 90 80 ILE A O 1
ATOM 608 N N . VAL A 1 81 ? -4.531 -10.727 -5.676 1 92.06 81 VAL A N 1
ATOM 609 C CA . VAL A 1 81 ? -3.184 -10.578 -6.215 1 92.06 81 VAL A CA 1
ATOM 610 C C . VAL A 1 81 ? -2.639 -11.953 -6.609 1 92.06 81 VAL A C 1
ATOM 612 O O . VAL A 1 81 ? -2.18 -12.141 -7.738 1 92.06 81 VAL A O 1
ATOM 615 N N . PRO A 1 82 ? -2.701 -12.969 -5.73 1 89.44 82 PRO A N 1
ATOM 616 C CA . PRO A 1 82 ? -2.211 -14.289 -6.145 1 89.44 82 PRO A CA 1
ATOM 617 C C . PRO A 1 82 ? -2.953 -14.836 -7.359 1 89.44 82 PRO A C 1
ATOM 619 O O . PRO A 1 82 ? -2.342 -15.461 -8.234 1 89.44 82 PRO A O 1
ATOM 622 N N . GLU A 1 83 ? -4.25 -14.586 -7.438 1 88.25 83 GLU A N 1
ATOM 623 C CA . GLU A 1 83 ? -5.035 -15.047 -8.578 1 88.25 83 GLU A CA 1
ATOM 624 C C . GLU A 1 83 ? -4.582 -14.375 -9.875 1 88.25 83 GLU A C 1
ATOM 626 O O . GLU A 1 83 ? -4.457 -15.023 -10.914 1 88.25 83 GLU A O 1
ATOM 631 N N . ALA A 1 84 ? -4.359 -13.148 -9.797 1 91.75 84 ALA A N 1
ATOM 632 C CA . ALA A 1 84 ? -3.895 -12.406 -10.969 1 91.75 84 ALA A CA 1
ATOM 633 C C . ALA A 1 84 ? -2.539 -12.914 -11.438 1 91.75 84 ALA A C 1
ATOM 635 O O . ALA A 1 84 ? -2.322 -13.102 -12.641 1 91.75 84 ALA A O 1
ATOM 636 N N . LEU A 1 85 ? -1.682 -13.164 -10.516 1 89.75 85 LEU A N 1
ATOM 637 C CA . LEU A 1 85 ? -0.341 -13.633 -10.852 1 89.75 85 LEU A CA 1
ATOM 638 C C . LEU A 1 85 ? -0.39 -15.023 -11.477 1 89.75 85 LEU A C 1
ATOM 640 O O . LEU A 1 85 ? 0.345 -15.312 -12.422 1 89.75 85 LEU A O 1
ATOM 644 N N . GLU A 1 86 ? -1.201 -15.797 -10.984 1 87.06 86 GLU A N 1
ATOM 645 C CA . GLU A 1 86 ? -1.349 -17.141 -11.516 1 87.06 86 GLU A CA 1
ATOM 646 C C . GLU A 1 86 ? -1.923 -17.125 -12.93 1 87.06 86 GLU A C 1
ATOM 648 O O . GLU A 1 86 ? -1.461 -17.859 -13.805 1 87.06 86 GLU A O 1
ATOM 653 N N . GLN A 1 87 ? -2.961 -16.297 -13.164 1 87.19 87 GLN A N 1
ATOM 654 C CA . GLN A 1 87 ? -3.617 -16.219 -14.461 1 87.19 87 GLN A CA 1
ATOM 655 C C . GLN A 1 87 ? -2.678 -15.656 -15.516 1 87.19 87 GLN A C 1
ATOM 657 O O . GLN A 1 87 ? -2.754 -16.031 -16.688 1 87.19 87 GLN A O 1
ATOM 662 N N . LEU A 1 88 ? -1.853 -14.82 -15.062 1 88.38 88 LEU A N 1
ATOM 663 C CA . LEU A 1 88 ? -0.98 -14.148 -16.016 1 88.38 88 LEU A CA 1
ATOM 664 C C . LEU A 1 88 ? 0.34 -14.898 -16.172 1 88.38 88 LEU A C 1
ATOM 666 O O . LEU A 1 88 ? 1.153 -14.555 -17.031 1 88.38 88 LEU A O 1
ATOM 670 N N . ASP A 1 89 ? 0.444 -15.867 -15.328 1 82.81 89 ASP A N 1
ATOM 671 C CA . ASP A 1 89 ? 1.664 -16.656 -15.398 1 82.81 89 ASP A CA 1
ATOM 672 C C . ASP A 1 89 ? 1.683 -17.531 -16.656 1 82.81 89 ASP A C 1
ATOM 674 O O . ASP A 1 89 ? 0.665 -18.109 -17.031 1 82.81 89 ASP A O 1
ATOM 678 N N . GLY A 1 90 ? 2.818 -17.578 -17.344 1 76.44 90 GLY A N 1
ATOM 679 C CA . GLY A 1 90 ? 3.012 -18.469 -18.484 1 76.44 90 GLY A CA 1
ATOM 680 C C . GLY A 1 90 ? 2.426 -17.922 -19.766 1 76.44 90 GLY A C 1
ATOM 681 O O . GLY A 1 90 ? 2.35 -18.641 -20.766 1 76.44 90 GLY A O 1
ATOM 682 N N . LEU A 1 91 ? 1.845 -16.734 -19.734 1 78.88 91 LEU A N 1
ATOM 683 C CA . LEU A 1 91 ? 1.359 -16.156 -20.984 1 78.88 91 LEU A CA 1
ATOM 684 C C . LEU A 1 91 ? 2.506 -15.938 -21.953 1 78.88 91 LEU A C 1
ATOM 686 O O . LEU A 1 91 ? 3.604 -15.539 -21.562 1 78.88 91 LEU A O 1
ATOM 690 N N . PRO A 1 92 ? 2.303 -16.562 -23.094 1 69.5 92 PRO A N 1
ATOM 691 C CA . PRO A 1 92 ? 3.35 -16.406 -24.109 1 69.5 92 PRO A CA 1
ATOM 692 C C . PRO A 1 92 ? 3.562 -14.961 -24.547 1 69.5 92 PRO A C 1
ATOM 694 O O . PRO A 1 92 ? 2.91 -14.492 -25.484 1 69.5 92 PRO A O 1
ATOM 697 N N . LEU A 1 93 ? 4.09 -14.273 -23.609 1 63.34 93 LEU A N 1
ATOM 698 C CA . LEU A 1 93 ? 4.32 -12.883 -23.984 1 63.34 93 LEU A CA 1
ATOM 699 C C . LEU A 1 93 ? 5.691 -12.719 -24.641 1 63.34 93 LEU A C 1
ATOM 701 O O . LEU A 1 93 ? 6.605 -13.492 -24.359 1 63.34 93 LEU A O 1
ATOM 705 N N . LYS A 1 94 ? 5.707 -11.875 -25.688 1 58.03 94 LYS A N 1
ATOM 706 C CA . LYS A 1 94 ? 6.922 -11.57 -26.438 1 58.03 94 LYS A CA 1
ATOM 707 C C . LYS A 1 94 ? 8.047 -11.117 -25.516 1 58.03 94 LYS A C 1
ATOM 709 O O . LYS A 1 94 ? 9.219 -11.398 -25.766 1 58.03 94 LYS A O 1
ATOM 714 N N . PHE A 1 95 ? 7.621 -10.453 -24.406 1 58.59 95 PHE A N 1
ATOM 715 C CA . PHE A 1 95 ? 8.641 -9.977 -23.484 1 58.59 95 PHE A CA 1
ATOM 716 C C . PHE A 1 95 ? 8.492 -10.633 -22.125 1 58.59 95 PHE A C 1
ATOM 718 O O . PHE A 1 95 ? 7.371 -10.797 -21.625 1 58.59 95 PHE A O 1
ATOM 725 N N . PRO A 1 96 ? 9.57 -11.211 -21.719 1 62.16 96 PRO A N 1
ATOM 726 C CA . PRO A 1 96 ? 9.555 -11.875 -20.406 1 62.16 96 PRO A CA 1
ATOM 727 C C . PRO A 1 96 ? 9.32 -10.891 -19.25 1 62.16 96 PRO A C 1
ATOM 729 O O . PRO A 1 96 ? 10.18 -10.75 -18.375 1 62.16 96 PRO A O 1
ATOM 732 N N . VAL A 1 97 ? 8.344 -10.078 -19.391 1 65.44 97 VAL A N 1
ATOM 733 C CA . VAL A 1 97 ? 8.047 -9.117 -18.344 1 65.44 97 VAL A CA 1
ATOM 734 C C . VAL A 1 97 ? 7.066 -9.734 -17.344 1 65.44 97 VAL A C 1
ATOM 736 O O . VAL A 1 97 ? 6.164 -10.477 -17.734 1 65.44 97 VAL A O 1
ATOM 739 N N . PRO A 1 98 ? 7.488 -9.57 -16.094 1 77.69 98 PRO A N 1
ATOM 740 C CA . PRO A 1 98 ? 6.496 -9.992 -15.109 1 77.69 98 PRO A CA 1
ATOM 741 C C . PRO A 1 98 ? 5.184 -9.219 -15.219 1 77.69 98 PRO A C 1
ATOM 743 O O . PRO A 1 98 ? 5.012 -8.195 -14.547 1 77.69 98 PRO A O 1
ATOM 746 N N . VAL A 1 99 ? 4.258 -9.727 -16.016 1 80.19 99 VAL A N 1
ATOM 747 C CA . VAL A 1 99 ? 3.041 -9.016 -16.406 1 80.19 99 VAL A CA 1
ATOM 748 C C . VAL A 1 99 ? 2.109 -8.891 -15.195 1 80.19 99 VAL A C 1
ATOM 750 O O . VAL A 1 99 ? 1.4 -7.891 -15.055 1 80.19 99 VAL A O 1
ATOM 753 N N . GLY A 1 100 ? 2.172 -9.922 -14.406 1 86.31 100 GLY A N 1
ATOM 754 C CA . GLY A 1 100 ? 1.306 -9.867 -13.234 1 86.31 100 GLY A CA 1
ATOM 755 C C . GLY A 1 100 ? 1.604 -8.695 -12.32 1 86.31 100 GLY A C 1
ATOM 756 O O . GLY A 1 100 ? 0.723 -7.887 -12.031 1 86.31 100 GLY A O 1
ATOM 757 N N . GLY A 1 101 ? 2.877 -8.594 -11.922 1 88.38 101 GLY A N 1
ATOM 758 C CA . GLY A 1 101 ? 3.285 -7.488 -11.07 1 88.38 101 GLY A CA 1
ATOM 759 C C . GLY A 1 101 ? 3.066 -6.129 -11.711 1 88.38 101 GLY A C 1
ATOM 760 O O . GLY A 1 101 ? 2.688 -5.172 -11.031 1 88.38 101 GLY A O 1
ATOM 761 N N . CYS A 1 102 ? 3.184 -6.047 -12.984 1 89.62 102 CYS A N 1
ATOM 762 C CA . CYS A 1 102 ? 3.008 -4.789 -13.711 1 89.62 102 CYS A CA 1
ATOM 763 C C . CYS A 1 102 ? 1.541 -4.375 -13.727 1 89.62 102 CYS A C 1
ATOM 765 O O . CYS A 1 102 ? 1.228 -3.188 -13.625 1 89.62 102 CYS A O 1
ATOM 767 N N . ALA A 1 103 ? 0.693 -5.344 -13.898 1 93.31 103 ALA A N 1
ATOM 768 C CA . ALA A 1 103 ? -0.736 -5.039 -13.883 1 93.31 103 ALA A CA 1
ATOM 769 C C . ALA A 1 103 ? -1.166 -4.504 -12.523 1 93.31 103 ALA A C 1
ATOM 771 O O . ALA A 1 103 ? -1.942 -3.547 -12.445 1 93.31 103 ALA A O 1
ATOM 772 N N . ILE A 1 104 ? -0.651 -5.141 -11.484 1 95.31 104 ILE A N 1
ATOM 773 C CA . ILE A 1 104 ? -0.963 -4.695 -10.133 1 95.31 104 ILE A CA 1
ATOM 774 C C . ILE A 1 104 ? -0.437 -3.277 -9.922 1 95.31 104 ILE A C 1
ATOM 776 O O . ILE A 1 104 ? -1.15 -2.414 -9.406 1 95.31 104 ILE A O 1
ATOM 780 N N . LEU A 1 105 ? 0.769 -3.072 -10.359 1 94.25 105 LEU A N 1
ATOM 781 C CA . LEU A 1 105 ? 1.391 -1.756 -10.258 1 94.25 105 LEU A CA 1
ATOM 782 C C . LEU A 1 105 ? 0.583 -0.713 -11.023 1 94.25 105 LEU A C 1
ATOM 784 O O . LEU A 1 105 ? 0.403 0.411 -10.547 1 94.25 105 LEU A O 1
ATOM 788 N N . ALA A 1 106 ? 0.084 -1.062 -12.164 1 94.56 106 ALA A N 1
ATOM 789 C CA . ALA A 1 106 ? -0.738 -0.157 -12.961 1 94.56 106 ALA A CA 1
ATOM 790 C C . ALA A 1 106 ? -2 0.25 -12.211 1 94.56 106 ALA A C 1
ATOM 792 O O . ALA A 1 106 ? -2.424 1.406 -12.273 1 94.56 106 ALA A O 1
ATOM 793 N N . GLY A 1 107 ? -2.586 -0.702 -11.508 1 96.44 107 GLY A N 1
ATOM 794 C CA . GLY A 1 107 ? -3.758 -0.392 -10.703 1 96.44 107 GLY A CA 1
ATOM 795 C C . GLY A 1 107 ? -3.477 0.611 -9.602 1 96.44 107 GLY A C 1
ATOM 796 O O . GLY A 1 107 ? -4.258 1.541 -9.383 1 96.44 107 GLY A O 1
ATOM 797 N N . ILE A 1 108 ? -2.365 0.449 -8.906 1 95.81 108 ILE A N 1
ATOM 798 C CA . ILE A 1 108 ? -1.965 1.366 -7.848 1 95.81 108 ILE A CA 1
ATOM 799 C C . ILE A 1 108 ? -1.754 2.764 -8.422 1 95.81 108 ILE A C 1
ATOM 801 O O . ILE A 1 108 ? -2.295 3.744 -7.906 1 95.81 108 ILE A O 1
ATOM 805 N N . LEU A 1 109 ? -1.03 2.832 -9.523 1 94 109 LEU A N 1
ATOM 806 C CA . LEU A 1 109 ? -0.694 4.117 -10.125 1 94 109 LEU A CA 1
ATOM 807 C C . LEU A 1 109 ? -1.945 4.816 -10.648 1 94 109 LEU A C 1
ATOM 809 O O . LEU A 1 109 ? -2.066 6.039 -10.547 1 94 109 LEU A O 1
ATOM 813 N N . LEU A 1 110 ? -2.826 4.035 -11.164 1 95.06 110 LEU A N 1
ATOM 814 C CA . LEU A 1 110 ? -4.074 4.602 -11.656 1 95.06 110 LEU A CA 1
ATOM 815 C C . LEU A 1 110 ? -4.828 5.312 -10.539 1 95.06 110 LEU A C 1
ATOM 817 O O . LEU A 1 110 ? -5.293 6.441 -10.711 1 95.06 110 LEU A O 1
ATOM 821 N N . LEU A 1 111 ? -4.898 4.742 -9.398 1 94.75 111 LEU A N 1
ATOM 822 C CA . LEU A 1 111 ? -5.652 5.348 -8.305 1 94.75 111 LEU A CA 1
ATOM 823 C C . LEU A 1 111 ? -4.871 6.504 -7.68 1 94.75 111 LEU A C 1
ATOM 825 O O . LEU A 1 111 ? -5.465 7.492 -7.246 1 94.75 111 LEU A O 1
ATOM 829 N N . VAL A 1 112 ? -3.559 6.363 -7.645 1 92.88 112 VAL A N 1
ATOM 830 C CA . VAL A 1 112 ? -2.744 7.465 -7.145 1 92.88 112 VAL A CA 1
ATOM 831 C C . VAL A 1 112 ? -2.945 8.695 -8.023 1 92.88 112 VAL A C 1
ATOM 833 O O . VAL A 1 112 ? -3.135 9.805 -7.512 1 92.88 112 VAL A O 1
ATOM 836 N N . ILE A 1 113 ? -2.926 8.477 -9.32 1 92.69 113 ILE A N 1
ATOM 837 C CA . ILE A 1 113 ? -3.072 9.57 -10.273 1 92.69 113 ILE A CA 1
ATOM 838 C C . ILE A 1 113 ? -4.48 10.156 -10.18 1 92.69 113 ILE A C 1
ATOM 840 O O . ILE A 1 113 ? -4.652 11.375 -10.117 1 92.69 113 ILE A O 1
ATOM 844 N N . LEU A 1 114 ? -5.441 9.289 -10.078 1 94 114 LEU A N 1
ATOM 845 C CA . LEU A 1 114 ? -6.82 9.75 -10 1 94 114 LEU A CA 1
ATOM 846 C C . LEU A 1 114 ? -7.066 10.531 -8.711 1 94 114 LEU A C 1
ATOM 848 O O . LEU A 1 114 ? -7.66 11.609 -8.734 1 94 114 LEU A O 1
ATOM 852 N N . ASP A 1 115 ? -6.598 9.984 -7.652 1 93.69 115 ASP A N 1
ATOM 853 C CA . ASP A 1 115 ? -6.766 10.586 -6.332 1 93.69 115 ASP A CA 1
ATOM 854 C C . ASP A 1 115 ? -6.117 11.969 -6.27 1 93.69 115 ASP A C 1
ATOM 856 O O . ASP A 1 115 ? -6.758 12.945 -5.871 1 93.69 115 ASP A O 1
ATOM 860 N N . SER A 1 116 ? -4.922 12.117 -6.727 1 91.81 116 SER A N 1
ATOM 861 C CA . SER A 1 116 ? -4.168 13.359 -6.664 1 91.81 116 SER A CA 1
ATOM 862 C C . SER A 1 116 ? -4.699 14.383 -7.668 1 91.81 116 SER A C 1
ATOM 864 O O . SER A 1 116 ? -4.781 15.57 -7.367 1 91.81 116 SER A O 1
ATOM 866 N N . THR A 1 117 ? -5.09 13.969 -8.875 1 92.31 117 THR A N 1
ATOM 867 C CA . THR A 1 117 ? -5.594 14.867 -9.898 1 92.31 117 THR A CA 1
ATOM 868 C C . THR A 1 117 ? -6.961 15.43 -9.508 1 92.31 117 THR A C 1
ATOM 870 O O . THR A 1 117 ? -7.219 16.625 -9.68 1 92.31 117 THR A O 1
ATOM 873 N N . LEU A 1 118 ? -7.809 14.594 -8.961 1 93.88 118 LEU A N 1
ATOM 874 C CA . LEU A 1 118 ? -9.125 15.055 -8.531 1 93.88 118 LEU A CA 1
ATOM 875 C C . LEU A 1 118 ? -9.008 16.047 -7.391 1 93.88 118 LEU A C 1
ATOM 877 O O . LEU A 1 118 ? -9.711 17.078 -7.375 1 93.88 118 LEU A O 1
ATOM 881 N N . ALA A 1 119 ? -8.141 15.773 -6.414 1 92.06 119 ALA A N 1
ATOM 882 C CA . ALA A 1 119 ? -7.898 16.703 -5.32 1 92.06 119 ALA A CA 1
ATOM 883 C C . ALA A 1 119 ? -7.391 18.047 -5.844 1 92.06 119 ALA A C 1
ATOM 885 O O . ALA A 1 119 ? -7.789 19.109 -5.355 1 92.06 119 ALA A O 1
ATOM 886 N N . GLY A 1 120 ? -6.543 18.031 -6.855 1 89.94 120 GLY A N 1
ATOM 887 C CA . GLY A 1 120 ? -6.004 19.25 -7.449 1 89.94 120 GLY A CA 1
ATOM 888 C C . GLY A 1 120 ? -7.043 20.062 -8.195 1 89.94 120 GLY A C 1
ATOM 889 O O . GLY A 1 120 ? -7.082 21.297 -8.078 1 89.94 120 GLY A O 1
ATOM 890 N N . ILE A 1 121 ? -7.84 19.438 -8.922 1 91.5 121 ILE A N 1
ATOM 891 C CA . ILE A 1 121 ? -8.852 20.109 -9.734 1 91.5 121 ILE A CA 1
ATOM 892 C C . ILE A 1 121 ? -9.914 20.719 -8.836 1 91.5 121 ILE A C 1
ATOM 894 O O . ILE A 1 121 ? -10.422 21.812 -9.117 1 91.5 121 ILE A O 1
ATOM 898 N N . LEU A 1 122 ? -10.18 20.094 -7.68 1 91.88 122 LEU A N 1
ATOM 899 C CA . LEU A 1 122 ? -11.289 20.516 -6.832 1 91.88 122 LEU A CA 1
ATOM 900 C C . LEU A 1 122 ? -10.797 21.469 -5.738 1 91.88 122 LEU A C 1
ATOM 902 O O . LEU A 1 122 ? -11.602 22.016 -4.988 1 91.88 122 LEU A O 1
ATOM 906 N N . ALA A 1 123 ? -9.477 21.625 -5.656 1 89.94 123 ALA A N 1
ATOM 907 C CA . ALA A 1 123 ? -8.922 22.516 -4.633 1 89.94 123 ALA A CA 1
ATOM 908 C C . ALA A 1 123 ? -9.469 23.938 -4.785 1 89.94 123 ALA A C 1
ATOM 910 O O . ALA A 1 123 ? -9.484 24.484 -5.891 1 89.94 123 ALA A O 1
ATOM 911 N N . PRO A 1 124 ? -9.898 24.438 -3.674 1 88.31 124 PRO A N 1
ATOM 912 C CA . PRO A 1 124 ? -10.43 25.797 -3.748 1 88.31 124 PRO A CA 1
ATOM 913 C C . PRO A 1 124 ? -9.352 26.844 -4.051 1 88.31 124 PRO A C 1
ATOM 915 O O . PRO A 1 124 ? -8.18 26.641 -3.719 1 88.31 124 PRO A O 1
ATOM 918 N N . GLU A 1 125 ? -9.789 27.891 -4.621 1 86.69 125 GLU A N 1
ATOM 919 C CA . GLU A 1 125 ? -8.883 28.984 -4.973 1 86.69 125 GLU A CA 1
ATOM 920 C C . GLU A 1 125 ? -8.227 29.578 -3.732 1 86.69 125 GLU A C 1
ATOM 922 O O . GLU A 1 125 ? -7.062 29.984 -3.768 1 86.69 125 GLU A O 1
ATOM 927 N N . SER A 1 126 ? -8.984 29.625 -2.676 1 86.06 126 SER A N 1
ATOM 928 C CA . SER A 1 126 ? -8.453 30.188 -1.435 1 86.06 126 SER A CA 1
ATOM 929 C C . SER A 1 126 ? -7.277 29.359 -0.917 1 86.06 126 SER A C 1
ATOM 931 O O . SER A 1 126 ? -6.316 29.922 -0.382 1 86.06 126 SER A O 1
ATOM 933 N N . TYR A 1 127 ? -7.449 28.141 -1.088 1 86.56 127 TYR A N 1
ATOM 934 C CA . TYR A 1 127 ? -6.375 27.25 -0.662 1 86.56 127 TYR A CA 1
ATOM 935 C C . TYR A 1 127 ? -5.137 27.438 -1.53 1 86.56 127 TYR A C 1
ATOM 937 O O . TYR A 1 127 ? -4.016 27.484 -1.021 1 86.56 127 TYR A O 1
ATOM 945 N N . ARG A 1 128 ? -5.301 27.625 -2.793 1 83.5 128 ARG A N 1
ATOM 946 C CA . ARG A 1 128 ? -4.207 27.859 -3.736 1 83.5 128 ARG A CA 1
ATOM 947 C C . ARG A 1 128 ? -3.479 29.156 -3.432 1 83.5 128 ARG A C 1
ATOM 949 O O . ARG A 1 128 ? -2.246 29.203 -3.443 1 83.5 128 ARG A O 1
ATOM 956 N N . ASN A 1 129 ? -4.23 30.094 -3.133 1 84.38 129 ASN A N 1
ATOM 957 C CA . ASN A 1 129 ? -3.66 31.391 -2.828 1 84.38 129 ASN A CA 1
ATOM 958 C C . ASN A 1 129 ? -2.859 31.375 -1.529 1 84.38 129 ASN A C 1
ATOM 960 O O . ASN A 1 129 ? -1.802 31.984 -1.433 1 84.38 129 ASN A O 1
ATOM 964 N N . GLU A 1 130 ? -3.416 30.688 -0.595 1 82.88 130 GLU A N 1
ATOM 965 C CA . GLU A 1 130 ? -2.732 30.578 0.688 1 82.88 130 GLU A CA 1
ATOM 966 C C . GLU A 1 130 ? -1.383 29.875 0.531 1 82.88 130 GLU A C 1
ATOM 968 O O . GLU A 1 130 ? -0.396 30.281 1.153 1 82.88 130 GLU A O 1
ATOM 973 N N . LEU A 1 131 ? -1.384 28.891 -0.217 1 80.75 131 LEU A N 1
ATOM 974 C CA . LEU A 1 131 ? -0.148 28.141 -0.415 1 80.75 131 LEU A CA 1
ATOM 975 C C . LEU A 1 131 ? 0.864 28.969 -1.209 1 80.75 131 LEU A C 1
ATOM 977 O O . LEU A 1 131 ? 2.066 28.906 -0.941 1 80.75 131 LEU A O 1
ATOM 981 N N . GLN A 1 132 ? 0.425 29.656 -2.197 1 77.81 132 GLN A N 1
ATOM 982 C CA . GLN A 1 132 ? 1.3 30.531 -2.973 1 77.81 132 GLN A CA 1
ATOM 983 C C . GLN A 1 132 ? 1.921 31.609 -2.09 1 77.81 132 GLN A C 1
ATOM 985 O O . GLN A 1 132 ? 3.098 31.938 -2.242 1 77.81 132 GLN A O 1
ATOM 990 N N . GLU A 1 133 ? 1.116 32.125 -1.241 1 77.31 133 GLU A N 1
ATOM 991 C CA . GLU A 1 133 ? 1.611 33.125 -0.325 1 77.31 133 GLU A CA 1
ATOM 992 C C . GLU A 1 133 ? 2.674 32.562 0.613 1 77.31 133 GLU A C 1
ATOM 994 O O . GLU A 1 133 ? 3.67 33.25 0.905 1 77.31 133 GLU A O 1
ATOM 999 N N . GLN A 1 134 ? 2.395 31.359 1.047 1 76 134 GLN A N 1
ATOM 1000 C CA . GLN A 1 134 ? 3.359 30.719 1.924 1 76 134 GLN A CA 1
ATOM 1001 C C . GLN A 1 134 ? 4.676 30.453 1.196 1 76 134 GLN A C 1
ATOM 1003 O O . GLN A 1 134 ? 5.75 30.594 1.778 1 76 134 GLN A O 1
ATOM 1008 N N . GLU A 1 135 ? 4.629 30.094 -0.022 1 72.94 135 GLU A N 1
ATOM 1009 C CA . GLU A 1 135 ? 5.824 29.844 -0.822 1 72.94 135 GLU A CA 1
ATOM 1010 C C . GLU A 1 135 ? 6.613 31.141 -1.05 1 72.94 135 GLU A C 1
ATOM 1012 O O . GLU A 1 135 ? 7.848 31.125 -1.026 1 72.94 135 GLU A O 1
ATOM 1017 N N . GLU A 1 136 ? 5.902 32.156 -1.346 1 69.69 136 GLU A N 1
ATOM 1018 C CA . GLU A 1 136 ? 6.551 33.438 -1.558 1 69.69 136 GLU A CA 1
ATOM 1019 C C . GLU A 1 136 ? 7.223 33.938 -0.281 1 69.69 136 GLU A C 1
ATOM 1021 O O . GLU A 1 136 ? 8.312 34.531 -0.331 1 69.69 136 GLU A O 1
ATOM 1026 N N . GLU A 1 137 ? 6.605 33.656 0.777 1 66.5 137 GLU A N 1
ATOM 1027 C CA . GLU A 1 137 ? 7.188 34.031 2.057 1 66.5 137 GLU A CA 1
ATOM 1028 C C . GLU A 1 137 ? 8.445 33.219 2.355 1 66.5 137 GLU A C 1
ATOM 1030 O O . GLU A 1 137 ? 9.43 33.75 2.883 1 66.5 137 GLU A O 1
ATOM 1035 N N . ASP A 1 138 ? 8.344 32 2.09 1 63.47 138 ASP A N 1
ATOM 1036 C CA . ASP A 1 138 ? 9.492 31.125 2.314 1 63.47 138 ASP A CA 1
ATOM 1037 C C . ASP A 1 138 ? 10.664 31.531 1.42 1 63.47 138 ASP A C 1
ATOM 1039 O O . ASP A 1 138 ? 11.82 31.484 1.844 1 63.47 138 ASP A O 1
ATOM 1043 N N . LYS A 1 139 ? 10.461 31.984 0.228 1 63.72 139 LYS A N 1
ATOM 1044 C CA . LYS A 1 139 ? 11.492 32.469 -0.688 1 63.72 139 LYS A CA 1
ATOM 1045 C C . LYS A 1 139 ? 12.102 33.781 -0.193 1 63.72 139 LYS A C 1
ATOM 1047 O O . LYS A 1 139 ? 13.312 33.969 -0.266 1 63.72 139 LYS A O 1
ATOM 1052 N N . ASP A 1 140 ? 11.148 34.562 0.226 1 53.25 140 ASP A N 1
ATOM 1053 C CA . ASP A 1 140 ? 11.609 35.844 0.712 1 53.25 140 ASP A CA 1
ATOM 1054 C C . ASP A 1 140 ? 12.461 35.688 1.97 1 53.25 140 ASP A C 1
ATOM 1056 O O . ASP A 1 140 ? 13.469 36.375 2.135 1 53.25 140 ASP A O 1
ATOM 1060 N N . SER A 1 141 ? 12 34.781 2.771 1 53.53 141 SER A N 1
ATOM 1061 C CA . SER A 1 141 ? 12.766 34.531 3.992 1 53.53 141 SER A CA 1
ATOM 1062 C C . SER A 1 141 ? 14.109 33.906 3.686 1 53.53 141 SER A C 1
ATOM 1064 O O . SER A 1 141 ? 15.109 34.188 4.336 1 53.53 141 SER A O 1
ATOM 1066 N N . SER A 1 142 ? 14.172 33.094 2.713 1 53.5 142 SER A N 1
ATOM 1067 C CA . SER A 1 142 ? 15.43 32.5 2.301 1 53.5 142 SER A CA 1
ATOM 1068 C C . SER A 1 142 ? 16.359 33.5 1.646 1 53.5 142 SER A C 1
ATOM 1070 O O . SER A 1 142 ? 17.562 33.469 1.858 1 53.5 142 SER A O 1
ATOM 1072 N N . THR A 1 143 ? 15.789 34.469 0.879 1 47.94 143 THR A N 1
ATOM 1073 C CA . THR A 1 143 ? 16.562 35.562 0.249 1 47.94 143 THR A CA 1
ATOM 1074 C C . THR A 1 143 ? 17.031 36.562 1.289 1 47.94 143 THR A C 1
ATOM 1076 O O . THR A 1 143 ? 18.109 37.125 1.167 1 47.94 143 THR A O 1
ATOM 1079 N N . CYS A 1 144 ? 16.172 36.938 2.211 1 43.53 144 CYS A N 1
ATOM 1080 C CA . CYS A 1 144 ? 16.578 37.875 3.244 1 43.53 144 CYS A CA 1
ATOM 1081 C C . CYS A 1 144 ? 17.703 37.312 4.09 1 43.53 144 CYS A C 1
ATOM 1083 O O . CYS A 1 144 ? 18.531 38.062 4.605 1 43.53 144 CYS A O 1
ATOM 1085 N N . ALA A 1 145 ? 17.688 36 4.297 1 46.41 145 ALA A N 1
ATOM 1086 C CA . ALA A 1 145 ? 18.781 35.438 5.059 1 46.41 145 ALA A CA 1
ATOM 1087 C C . ALA A 1 145 ? 20.094 35.562 4.305 1 46.41 145 ALA A C 1
ATOM 1089 O O . ALA A 1 145 ? 21.156 35.75 4.918 1 46.41 145 ALA A O 1
ATOM 1090 N N . VAL A 1 146 ? 20.094 35.562 2.969 1 45.44 146 VAL A N 1
ATOM 1091 C CA . VAL A 1 146 ? 21.328 35.656 2.207 1 45.44 146 VAL A CA 1
ATOM 1092 C C . VAL A 1 146 ? 21.828 37.094 2.225 1 45.44 146 VAL A C 1
ATOM 1094 O O . VAL A 1 146 ? 23.031 37.344 2.246 1 45.44 146 VAL A O 1
ATOM 1097 N N . THR A 1 147 ? 20.859 38.031 2.1 1 42.19 147 THR A N 1
ATOM 1098 C CA . THR A 1 147 ? 21.328 39.406 1.94 1 42.19 147 THR A CA 1
ATOM 1099 C C . THR A 1 147 ? 21.938 39.906 3.236 1 42.19 147 THR A C 1
ATOM 1101 O O . THR A 1 147 ? 22.672 40.906 3.229 1 42.19 147 THR A O 1
ATOM 1104 N N . SER A 1 148 ? 21.5 39.312 4.301 1 40.41 148 SER A N 1
ATOM 1105 C CA . SER A 1 148 ? 22.016 39.938 5.523 1 40.41 148 SER A CA 1
ATOM 1106 C C . SER A 1 148 ? 23.5 39.656 5.699 1 40.41 148 SER A C 1
ATOM 1108 O O . SER A 1 148 ? 24.141 40.25 6.57 1 40.41 148 SER A O 1
ATOM 1110 N N . THR A 1 149 ? 24.016 38.531 4.941 1 40.81 149 THR A N 1
ATOM 1111 C CA . THR A 1 149 ? 25.391 38.25 5.324 1 40.81 149 THR A CA 1
ATOM 1112 C C . THR A 1 149 ? 26.359 39.188 4.629 1 40.81 149 THR A C 1
ATOM 1114 O O . THR A 1 149 ? 27.531 39.281 4.996 1 40.81 149 THR A O 1
ATOM 1117 N N . GLU A 1 150 ? 26.016 39.656 3.361 1 39.38 150 GLU A N 1
ATOM 1118 C CA . GLU A 1 150 ? 27.203 40.156 2.654 1 39.38 150 GLU A CA 1
ATOM 1119 C C . GLU A 1 150 ? 27.625 41.531 3.186 1 39.38 150 GLU A C 1
ATOM 1121 O O . GLU A 1 150 ? 28.766 41.938 2.986 1 39.38 150 GLU A O 1
ATOM 1126 N N . HIS A 1 151 ? 26.75 42.562 3.221 1 37.56 151 HIS A N 1
ATOM 1127 C CA . HIS A 1 151 ? 27.312 43.906 3.119 1 37.56 151 HIS A CA 1
ATOM 1128 C C . HIS A 1 151 ? 27.875 44.375 4.461 1 37.56 151 HIS A C 1
ATOM 1130 O O . HIS A 1 151 ? 27.109 44.844 5.32 1 37.56 151 HIS A O 1
ATOM 1136 N N . HIS A 1 152 ? 28.891 43.812 4.957 1 34.59 152 HIS A N 1
ATOM 1137 C CA . HIS A 1 152 ? 29.547 44.344 6.148 1 34.59 152 HIS A CA 1
ATOM 1138 C C . HIS A 1 152 ? 30.141 45.719 5.875 1 34.59 152 HIS A C 1
ATOM 1140 O O . HIS A 1 152 ? 31 46.188 6.621 1 34.59 152 HIS A O 1
ATOM 1146 N N . SER A 1 153 ? 29.922 46.375 4.582 1 33.69 153 SER A N 1
ATOM 1147 C CA . SER A 1 153 ? 30.812 47.5 4.547 1 33.69 153 SER A CA 1
ATOM 1148 C C . SER A 1 153 ? 30.516 48.5 5.68 1 33.69 153 SER A C 1
ATOM 1150 O O . SER A 1 153 ? 29.438 48.438 6.277 1 33.69 153 SER A O 1
ATOM 1152 N N . ASN A 1 154 ? 31.391 49.688 5.766 1 34.94 154 ASN A N 1
ATOM 1153 C CA . ASN A 1 154 ? 31.719 50.844 6.613 1 34.94 154 ASN A CA 1
ATOM 1154 C C . ASN A 1 154 ? 30.516 51.719 6.84 1 34.94 154 ASN A C 1
ATOM 1156 O O . ASN A 1 154 ? 29.953 52.281 5.887 1 34.94 154 ASN A O 1
ATOM 1160 N N . SER A 1 155 ? 29.797 51.844 8.023 1 32.5 155 SER A N 1
ATOM 1161 C CA . SER A 1 155 ? 28.484 51.938 8.641 1 32.5 155 SER A CA 1
ATOM 1162 C C . SER A 1 155 ? 28.078 53.406 8.781 1 32.5 155 SER A C 1
ATOM 1164 O O . SER A 1 155 ? 28.125 53.969 9.875 1 32.5 155 SER A O 1
ATOM 1166 N N . THR A 1 156 ? 28.625 54.688 7.973 1 35.62 156 THR A N 1
ATOM 1167 C CA . THR A 1 156 ? 28.203 55.875 8.703 1 35.62 156 THR A CA 1
ATOM 1168 C C . THR A 1 156 ? 26.75 55.75 9.148 1 35.62 156 THR A C 1
ATOM 1170 O O . THR A 1 156 ? 25.906 55.25 8.398 1 35.62 156 THR A O 1
ATOM 1173 N N . PRO A 1 157 ? 26.484 55.938 10.555 1 34.16 157 PRO A N 1
ATOM 1174 C CA . PRO A 1 157 ? 25.219 55.594 11.211 1 34.16 157 PRO A CA 1
ATOM 1175 C C . PRO A 1 157 ? 24.047 56.406 10.68 1 34.16 157 PRO A C 1
ATOM 1177 O O . PRO A 1 157 ? 23.953 57.625 10.93 1 34.16 157 PRO A O 1
ATOM 1180 N N . LYS A 1 158 ? 24 56.719 9.312 1 34.09 158 LYS A N 1
ATOM 1181 C CA . LYS A 1 158 ? 22.828 57.562 9.07 1 34.09 158 LYS A CA 1
ATOM 1182 C C . LYS A 1 158 ? 21.594 57 9.75 1 34.09 158 LYS A C 1
ATOM 1184 O O . LYS A 1 158 ? 21.5 55.781 9.984 1 34.09 158 LYS A O 1
ATOM 1189 N N . LYS A 1 159 ? 20.734 57.938 10.367 1 36.41 159 LYS A N 1
ATOM 1190 C CA . LYS A 1 159 ? 19.453 57.812 11.047 1 36.41 159 LYS A CA 1
ATOM 1191 C C . LYS A 1 159 ? 18.516 56.875 10.297 1 36.41 159 LYS A C 1
ATOM 1193 O O . LYS A 1 159 ? 18.141 57.125 9.156 1 36.41 159 LYS A O 1
ATOM 1198 N N . GLY A 1 160 ? 18.875 55.625 10.352 1 28.67 160 GLY A N 1
ATOM 1199 C CA . GLY A 1 160 ? 18.219 54.531 9.664 1 28.67 160 GLY A CA 1
ATOM 1200 C C . GLY A 1 160 ? 16.703 54.594 9.75 1 28.67 160 GLY A C 1
ATOM 1201 O O . GLY A 1 160 ? 16.156 54.812 10.828 1 28.67 160 GLY A O 1
ATOM 1202 N N . ALA A 1 161 ? 16.047 55.219 8.727 1 30.06 161 ALA A N 1
ATOM 1203 C CA . ALA A 1 161 ? 14.594 55.125 8.57 1 30.06 161 ALA A CA 1
ATOM 1204 C C . ALA A 1 161 ? 14.07 53.781 9.031 1 30.06 161 ALA A C 1
ATOM 1206 O O . ALA A 1 161 ? 14.641 52.75 8.68 1 30.06 161 ALA A O 1
ATOM 1207 N N . ASP A 1 162 ? 13.633 53.781 10.281 1 28.81 162 ASP A N 1
ATOM 1208 C CA . ASP A 1 162 ? 12.867 52.688 10.852 1 28.81 162 ASP A CA 1
ATOM 1209 C C . ASP A 1 162 ? 11.891 52.094 9.828 1 28.81 162 ASP A C 1
ATOM 1211 O O . ASP A 1 162 ? 10.914 52.75 9.461 1 28.81 162 ASP A O 1
ATOM 1215 N N . PHE A 1 163 ? 12.383 51.688 8.648 1 28.55 163 PHE A N 1
ATOM 1216 C CA . PHE A 1 163 ? 11.422 50.875 7.914 1 28.55 163 PHE A CA 1
ATOM 1217 C C . PHE A 1 163 ? 10.664 49.969 8.852 1 28.55 163 PHE A C 1
ATOM 1219 O O . PHE A 1 163 ? 11.242 49.031 9.422 1 28.55 163 PHE A O 1
ATOM 1226 N N . HIS A 1 164 ? 9.812 50.562 9.68 1 26.84 164 HIS A N 1
ATOM 1227 C CA . HIS A 1 164 ? 8.812 49.719 10.359 1 26.84 164 HIS A CA 1
ATOM 1228 C C . HIS A 1 164 ? 8.242 48.688 9.422 1 26.84 164 HIS A C 1
ATOM 1230 O O . HIS A 1 164 ? 7.52 49 8.477 1 26.84 164 HIS A O 1
ATOM 1236 N N . CYS A 1 165 ? 9.125 47.719 8.961 1 27.92 165 CYS A N 1
ATOM 1237 C CA . CYS A 1 165 ? 8.406 46.531 8.5 1 27.92 165 CYS A CA 1
ATOM 1238 C C . CYS A 1 165 ? 7.164 46.281 9.352 1 27.92 165 CYS A C 1
ATOM 1240 O O . CYS A 1 165 ? 7.27 45.906 10.523 1 27.92 165 CYS A O 1
ATOM 1242 N N . HIS A 1 166 ? 6.273 47.25 9.375 1 26.73 166 HIS A N 1
ATOM 1243 C CA . HIS A 1 166 ? 4.973 46.875 9.922 1 26.73 166 HIS A CA 1
ATOM 1244 C C . HIS A 1 166 ? 4.586 45.469 9.508 1 26.73 166 HIS A C 1
ATOM 1246 O O . HIS A 1 166 ? 4.375 45.188 8.328 1 26.73 166 HIS A O 1
ATOM 1252 N N . ARG A 1 167 ? 5.352 44.5 10.031 1 30.2 167 ARG A N 1
ATOM 1253 C CA . ARG A 1 167 ? 4.691 43.188 10.078 1 30.2 167 ARG A CA 1
ATOM 1254 C C . ARG A 1 167 ? 3.213 43.344 10.414 1 30.2 167 ARG A C 1
ATOM 1256 O O . ARG A 1 167 ? 2.863 43.688 11.547 1 30.2 167 ARG A O 1
ATOM 1263 N N . ILE A 1 168 ? 2.479 44.125 9.609 1 27.77 168 ILE A N 1
ATOM 1264 C CA . ILE A 1 168 ? 1.054 43.875 9.773 1 27.77 168 ILE A CA 1
ATOM 1265 C C . ILE A 1 168 ? 0.84 42.406 10.148 1 27.77 168 ILE A C 1
ATOM 1267 O O . ILE A 1 168 ? 1.096 41.5 9.344 1 27.77 168 ILE A O 1
ATOM 1271 N N . HIS A 1 169 ? 1.29 42.125 11.32 1 28.56 169 HIS A N 1
ATOM 1272 C CA . HIS A 1 169 ? 0.746 40.938 11.984 1 28.56 169 HIS A CA 1
ATOM 1273 C C . HIS A 1 169 ? -0.753 40.812 11.734 1 28.56 169 HIS A C 1
ATOM 1275 O O . HIS A 1 169 ? -1.56 41.375 12.461 1 28.56 169 HIS A O 1
ATOM 1281 N N . SER A 1 170 ? -1.282 41.188 10.609 1 28.38 170 SER A N 1
ATOM 1282 C CA . SER A 1 170 ? -2.668 40.75 10.539 1 28.38 170 SER A CA 1
ATOM 1283 C C . SER A 1 170 ? -2.854 39.406 11.273 1 28.38 170 SER A C 1
ATOM 1285 O O . SER A 1 170 ? -1.945 38.594 11.305 1 28.38 170 SER A O 1
ATOM 1287 N N . SER A 1 171 ? -3.643 39.406 12.297 1 29.31 171 SER A N 1
ATOM 1288 C CA . SER A 1 171 ? -4.223 38.344 13.125 1 29.31 171 SER A CA 1
ATOM 1289 C C . SER A 1 171 ? -4.516 37.094 12.312 1 29.31 171 SER A C 1
ATOM 1291 O O . SER A 1 171 ? -5.617 36.938 11.781 1 29.31 171 SER A O 1
ATOM 1293 N N . SER A 1 172 ? -3.807 36.812 11.344 1 32.28 172 SER A N 1
ATOM 1294 C CA . SER A 1 172 ? -4.031 35.5 10.742 1 32.28 172 SER A CA 1
ATOM 1295 C C . SER A 1 172 ? -4.074 34.406 11.797 1 32.28 172 SER A C 1
ATOM 1297 O O . SER A 1 172 ? -3.031 33.969 12.289 1 32.28 172 SER A O 1
ATOM 1299 N N . SER A 1 173 ? -4.84 34.406 12.852 1 31.61 173 SER A N 1
ATOM 1300 C CA . SER A 1 173 ? -5.285 33.438 13.852 1 31.61 173 SER A CA 1
ATOM 1301 C C . SER A 1 173 ? -5.137 32.031 13.344 1 31.61 173 SER A C 1
ATOM 1303 O O . SER A 1 173 ? -5.113 31.781 12.133 1 31.61 173 SER A O 1
ATOM 130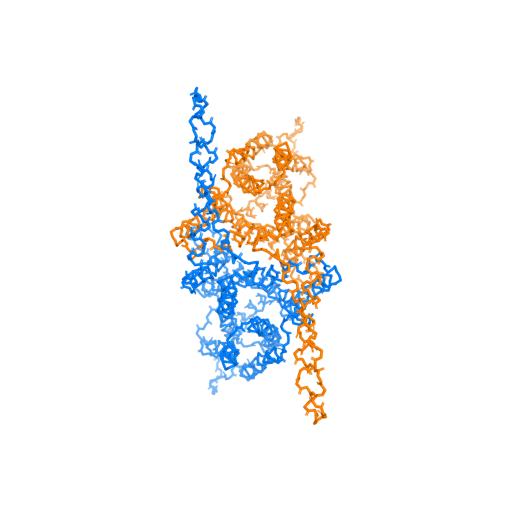5 N N . GLU A 1 174 ? -4.727 31 14.258 1 39.47 174 GLU A N 1
ATOM 1306 C CA . GLU A 1 174 ? -4.508 29.562 14.398 1 39.47 174 GLU A CA 1
ATOM 1307 C C . GLU A 1 174 ? -5.609 28.766 13.703 1 39.47 174 GLU A C 1
ATOM 1309 O O . GLU A 1 174 ? -5.73 27.562 13.906 1 39.47 174 GLU A O 1
ATOM 1314 N N . ASN A 1 175 ? -6.758 29.312 13.375 1 40.91 175 ASN A N 1
ATOM 1315 C CA . ASN A 1 175 ? -7.875 28.656 12.711 1 40.91 175 ASN A CA 1
ATOM 1316 C C . ASN A 1 175 ? -7.418 27.891 11.469 1 40.91 175 ASN A C 1
ATOM 1318 O O . ASN A 1 175 ? -6.691 28.438 10.641 1 40.91 175 ASN A O 1
ATOM 1322 N N . VAL A 1 176 ? -7.223 26.578 11.734 1 54.72 176 VAL A N 1
ATOM 1323 C CA . VAL A 1 176 ? -7.246 25.922 10.43 1 54.72 176 VAL A CA 1
ATOM 1324 C C . VAL A 1 176 ? -7.973 26.797 9.422 1 54.72 176 VAL A C 1
ATOM 1326 O O . VAL A 1 176 ? -9.141 27.156 9.617 1 54.72 176 VAL A O 1
ATOM 1329 N N . SER A 1 177 ? -7.117 27.609 8.617 1 70.62 177 SER A N 1
ATOM 1330 C CA . SER A 1 177 ? -7.699 28.516 7.637 1 70.62 177 SER A CA 1
ATOM 1331 C C . SER A 1 177 ? -8.945 27.922 6.992 1 70.62 177 SER A C 1
ATOM 1333 O O . SER A 1 177 ? -9.086 26.703 6.926 1 70.62 177 SER A O 1
ATOM 1335 N N . GLU A 1 178 ? -9.953 28.641 7.031 1 79.75 178 GLU A N 1
ATOM 1336 C CA . GLU A 1 178 ? -11.141 28.25 6.285 1 79.75 178 GLU A CA 1
ATOM 1337 C C . GLU A 1 178 ? -10.766 27.469 5.023 1 79.75 178 GLU A C 1
ATOM 1339 O O . GLU A 1 178 ? -11.422 26.484 4.676 1 79.75 178 GLU A O 1
ATOM 1344 N N . ALA A 1 179 ? -9.617 27.891 4.531 1 83.94 179 ALA A N 1
ATOM 1345 C CA . ALA A 1 179 ? -9.148 27.234 3.311 1 83.94 179 ALA A CA 1
ATOM 1346 C C . ALA A 1 179 ? -8.672 25.812 3.596 1 83.94 179 ALA A C 1
ATOM 1348 O O . ALA A 1 179 ? -8.961 24.891 2.83 1 83.94 179 ALA A O 1
ATOM 1349 N N . ALA A 1 180 ? -8.07 25.656 4.699 1 82.5 180 ALA A N 1
ATOM 1350 C CA . ALA A 1 180 ? -7.578 24.328 5.078 1 82.5 180 ALA A CA 1
ATOM 1351 C C . ALA A 1 180 ? -8.734 23.406 5.422 1 82.5 180 ALA A C 1
ATOM 1353 O O . ALA A 1 180 ? -8.711 22.219 5.082 1 82.5 180 ALA A O 1
ATOM 1354 N N . THR A 1 181 ? -9.703 23.922 6.027 1 85.5 181 THR A N 1
ATOM 1355 C CA . THR A 1 181 ? -10.891 23.141 6.379 1 85.5 181 THR A CA 1
ATOM 1356 C C . THR A 1 181 ? -11.648 22.719 5.125 1 85.5 181 THR A C 1
ATOM 1358 O O . THR A 1 181 ? -12.07 21.562 5.008 1 85.5 181 THR A O 1
ATOM 1361 N N . LYS A 1 182 ? -11.797 23.656 4.238 1 89.12 182 LYS A N 1
ATOM 1362 C CA . LYS A 1 182 ? -12.461 23.344 2.973 1 89.12 182 LYS A CA 1
ATOM 1363 C C . LYS A 1 182 ? -11.688 22.281 2.193 1 89.12 182 LYS A C 1
ATOM 1365 O O . LYS A 1 182 ? -12.281 21.375 1.604 1 89.12 182 LYS A O 1
ATOM 1370 N N . MET A 1 183 ? -10.398 22.375 2.238 1 89.5 183 MET A N 1
ATOM 1371 C CA . MET A 1 183 ? -9.57 21.406 1.535 1 89.5 183 MET A CA 1
ATOM 1372 C C . MET A 1 183 ? -9.703 20.016 2.162 1 89.5 183 MET A C 1
ATOM 1374 O O . MET A 1 183 ? -9.727 19.016 1.455 1 89.5 183 MET A O 1
ATOM 1378 N N . LYS A 1 184 ? -9.789 20 3.432 1 88.69 184 LYS A N 1
ATOM 1379 C CA . LYS A 1 184 ? -9.984 18.734 4.125 1 88.69 184 LYS A CA 1
ATOM 1380 C C . LYS A 1 184 ? -11.297 18.062 3.693 1 88.69 184 LYS A C 1
ATOM 1382 O O . LYS A 1 184 ? -11.336 16.859 3.463 1 88.69 184 LYS A O 1
ATOM 1387 N N . THR A 1 185 ? -12.32 18.828 3.592 1 91.06 185 THR A N 1
ATOM 1388 C CA . THR A 1 185 ? -13.625 18.344 3.154 1 91.06 185 THR A CA 1
ATOM 1389 C C . THR A 1 185 ? -13.547 17.812 1.725 1 91.06 185 THR A C 1
ATOM 1391 O O . THR A 1 185 ? -14.102 16.75 1.421 1 91.06 185 THR A O 1
ATOM 1394 N N . ILE A 1 186 ? -12.875 18.516 0.916 1 92.5 186 ILE A N 1
ATOM 1395 C CA . ILE A 1 186 ? -12.711 18.125 -0.478 1 92.5 186 ILE A CA 1
ATOM 1396 C C . ILE A 1 186 ? -11.938 16.812 -0.553 1 92.5 186 ILE A C 1
ATOM 1398 O O . ILE A 1 186 ? -12.305 15.906 -1.308 1 92.5 186 ILE A O 1
ATOM 1402 N N . ARG A 1 187 ? -10.922 16.719 0.238 1 92 187 ARG A N 1
ATOM 1403 C CA . ARG A 1 187 ? -10.109 15.516 0.247 1 92 187 ARG A CA 1
ATOM 1404 C C . ARG A 1 187 ? -10.93 14.305 0.688 1 92 187 ARG A C 1
ATOM 1406 O O . ARG A 1 187 ? -10.75 13.203 0.163 1 92 187 ARG A O 1
ATOM 1413 N N . GLN A 1 188 ? -11.766 14.5 1.619 1 92.56 188 GLN A N 1
ATOM 1414 C CA . GLN A 1 188 ? -12.648 13.43 2.07 1 92.56 188 GLN A CA 1
ATOM 1415 C C . GLN A 1 188 ? -13.578 12.977 0.95 1 92.56 188 GLN A C 1
ATOM 1417 O O . GLN A 1 188 ? -13.82 11.781 0.777 1 92.56 188 GLN A O 1
ATOM 1422 N N . GLY A 1 189 ? -14.086 13.922 0.253 1 95 189 GLY A N 1
ATOM 1423 C CA . GLY A 1 189 ? -14.93 13.602 -0.892 1 95 189 GLY A CA 1
ATOM 1424 C C . GLY A 1 189 ? -14.18 12.852 -1.985 1 95 189 GLY A C 1
ATOM 1425 O O . GLY A 1 189 ? -14.703 11.891 -2.555 1 95 189 GLY A O 1
ATOM 1426 N N . VAL A 1 190 ? -12.977 13.305 -2.254 1 94.56 190 VAL A N 1
ATOM 1427 C CA . VAL A 1 190 ? -12.141 12.68 -3.273 1 94.56 190 VAL A CA 1
ATOM 1428 C C . VAL A 1 190 ? -11.844 11.234 -2.889 1 94.56 190 VAL A C 1
ATOM 1430 O O . VAL A 1 190 ? -11.953 10.328 -3.719 1 94.56 190 VAL A O 1
ATOM 1433 N N . THR A 1 191 ? -11.484 11.039 -1.644 1 94.38 191 THR A N 1
ATOM 1434 C CA . THR A 1 191 ? -11.203 9.695 -1.148 1 94.38 191 THR A CA 1
ATOM 1435 C C . THR A 1 191 ? -12.422 8.797 -1.313 1 94.38 191 THR A C 1
ATOM 1437 O O . THR A 1 191 ? -12.297 7.652 -1.76 1 94.38 191 THR A O 1
ATOM 1440 N N . ALA A 1 192 ? -13.578 9.289 -1.03 1 95.31 192 ALA A N 1
ATOM 1441 C CA . ALA A 1 192 ? -14.812 8.516 -1.144 1 95.31 192 ALA A CA 1
ATOM 1442 C C . ALA A 1 192 ? -15.086 8.125 -2.594 1 95.31 192 ALA A C 1
ATOM 1444 O O . ALA A 1 192 ? -15.398 6.973 -2.887 1 95.31 192 ALA A O 1
ATOM 1445 N N . VAL A 1 193 ? -14.922 9.039 -3.486 1 96.44 193 VAL A N 1
ATOM 1446 C CA . VAL A 1 193 ? -15.227 8.805 -4.895 1 96.44 193 VAL A CA 1
ATOM 1447 C C . VAL A 1 193 ? -14.211 7.828 -5.488 1 96.44 193 VAL A C 1
ATOM 1449 O O . VAL A 1 193 ? -14.586 6.918 -6.23 1 96.44 193 VAL A O 1
ATOM 1452 N N . THR A 1 194 ? -12.953 8.062 -5.18 1 95.56 194 THR A N 1
ATOM 1453 C CA . THR A 1 194 ? -11.93 7.184 -5.73 1 95.56 194 THR A CA 1
ATOM 1454 C C . THR A 1 194 ? -12.031 5.785 -5.125 1 95.56 194 THR A C 1
ATOM 1456 O O . THR A 1 194 ? -11.82 4.785 -5.816 1 95.56 194 THR A O 1
ATOM 1459 N N . MET A 1 195 ? -12.328 5.723 -3.875 1 95.62 195 MET A N 1
ATOM 1460 C CA . MET A 1 195 ? -12.539 4.422 -3.246 1 95.62 195 MET A CA 1
ATOM 1461 C C . MET A 1 195 ? -13.711 3.688 -3.893 1 95.62 195 MET A C 1
ATOM 1463 O O . MET A 1 195 ? -13.625 2.486 -4.156 1 95.62 195 MET A O 1
ATOM 1467 N N . GLU A 1 196 ? -14.797 4.398 -4.129 1 96.38 196 GLU A N 1
ATOM 1468 C CA . GLU A 1 196 ? -15.953 3.791 -4.785 1 96.38 196 GLU A CA 1
ATOM 1469 C C . GLU A 1 196 ? -15.586 3.262 -6.168 1 96.38 196 GLU A C 1
ATOM 1471 O O . GLU A 1 196 ? -15.984 2.158 -6.543 1 96.38 196 GLU A O 1
ATOM 1476 N N . LEU A 1 197 ? -14.859 3.998 -6.891 1 94.62 197 LEU A N 1
ATOM 1477 C CA . LEU A 1 197 ? -14.461 3.588 -8.234 1 94.62 197 LEU A CA 1
ATOM 1478 C C . LEU A 1 197 ? -13.641 2.305 -8.188 1 94.62 197 LEU A C 1
ATOM 1480 O O . LEU A 1 197 ? -13.844 1.399 -9 1 94.62 197 LEU A O 1
ATOM 1484 N N . GLY A 1 198 ? -12.688 2.283 -7.262 1 93.81 198 GLY A N 1
ATOM 1485 C CA . GLY A 1 198 ? -11.898 1.07 -7.098 1 93.81 198 GLY A CA 1
ATOM 1486 C C . GLY A 1 198 ? -12.742 -0.136 -6.723 1 93.81 198 GLY A C 1
ATOM 1487 O O . GLY A 1 198 ? -12.547 -1.228 -7.262 1 93.81 198 GLY A O 1
ATOM 1488 N N . CYS A 1 199 ? -13.68 0.037 -5.852 1 93.81 199 CYS A N 1
ATOM 1489 C CA . CYS A 1 199 ? -14.547 -1.039 -5.395 1 93.81 199 CYS A CA 1
ATOM 1490 C C . CYS A 1 199 ? -15.469 -1.511 -6.516 1 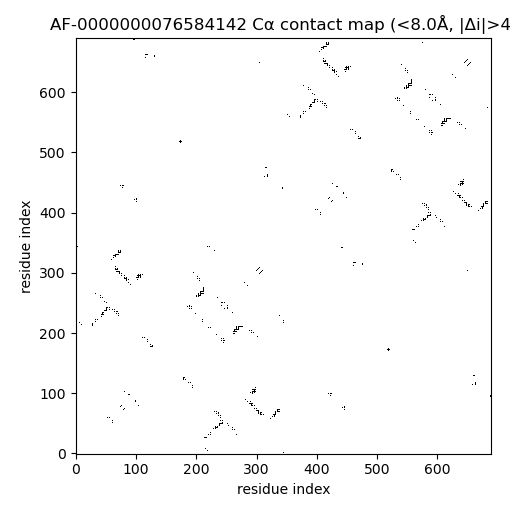93.81 199 CYS A C 1
ATOM 1492 O O . CYS A 1 199 ? -15.68 -2.713 -6.688 1 93.81 199 CYS A O 1
ATOM 1494 N N . ILE A 1 200 ? -16 -0.542 -7.262 1 94.12 200 ILE A N 1
ATOM 1495 C CA . ILE A 1 200 ? -16.875 -0.865 -8.375 1 94.12 200 ILE A CA 1
ATOM 1496 C C . ILE A 1 200 ? -16.125 -1.68 -9.414 1 94.12 200 ILE A C 1
ATOM 1498 O O . ILE A 1 200 ? -16.625 -2.697 -9.906 1 94.12 200 ILE A O 1
ATOM 1502 N N . PHE A 1 201 ? -14.961 -1.23 -9.695 1 93 201 PHE A N 1
ATOM 1503 C CA . PHE A 1 201 ? -14.141 -1.907 -10.688 1 93 201 PHE A CA 1
ATOM 1504 C C . PHE A 1 201 ? -13.875 -3.354 -10.281 1 93 201 PHE A C 1
ATOM 1506 O O . PHE A 1 201 ? -14.086 -4.273 -11.078 1 93 201 PHE A O 1
ATOM 1513 N N . HIS A 1 202 ? -13.5 -3.562 -9.141 1 92.81 202 HIS A N 1
ATOM 1514 C CA . HIS A 1 202 ? -13.195 -4.902 -8.641 1 92.81 202 HIS A CA 1
ATOM 1515 C C . HIS A 1 202 ? -14.453 -5.754 -8.547 1 92.81 202 HIS A C 1
ATOM 1517 O O . HIS A 1 202 ? -14.445 -6.934 -8.906 1 92.81 202 HIS A O 1
ATOM 1523 N N . SER A 1 203 ? -15.578 -5.148 -8.102 1 94.94 203 SER A N 1
ATOM 1524 C CA . SER A 1 203 ? -16.828 -5.867 -7.875 1 94.94 203 SER A CA 1
ATOM 1525 C C . SER A 1 203 ? -17.406 -6.391 -9.188 1 94.94 203 SER A C 1
ATOM 1527 O O . SER A 1 203 ? -17.922 -7.508 -9.242 1 94.94 203 SER A O 1
ATOM 1529 N N . VAL A 1 204 ? -17.297 -5.617 -10.188 1 94.38 204 VAL A N 1
ATOM 1530 C CA . VAL A 1 204 ? -17.797 -6.051 -11.484 1 94.38 204 VAL A CA 1
ATOM 1531 C C . VAL A 1 204 ? -17 -7.254 -11.977 1 94.38 204 VAL A C 1
ATOM 1533 O O . VAL A 1 204 ? -17.578 -8.227 -12.469 1 94.38 204 VAL A O 1
ATOM 1536 N N . ILE A 1 205 ? -15.758 -7.211 -11.812 1 92.62 205 ILE A N 1
ATOM 1537 C CA . ILE A 1 205 ? -14.867 -8.25 -12.336 1 92.62 205 ILE A CA 1
ATOM 1538 C C . ILE A 1 205 ? -15.109 -9.555 -11.594 1 92.62 205 ILE A C 1
ATOM 1540 O O . ILE A 1 205 ? -15.258 -10.609 -12.211 1 92.62 205 ILE A O 1
ATOM 1544 N N . ILE A 1 206 ? -15.18 -9.508 -10.305 1 91.31 206 ILE A N 1
ATOM 1545 C CA . ILE A 1 206 ? -15.398 -10.719 -9.523 1 91.31 206 ILE A CA 1
ATOM 1546 C C . ILE A 1 206 ? -16.797 -11.266 -9.797 1 91.31 206 ILE A C 1
ATOM 1548 O O . ILE A 1 206 ? -17 -12.477 -9.805 1 91.31 206 ILE A O 1
ATOM 1552 N N . GLY A 1 207 ? -17.766 -10.398 -9.961 1 92.94 207 GLY A N 1
ATOM 1553 C CA . GLY A 1 207 ? -19.109 -10.828 -10.336 1 92.94 207 GLY A CA 1
ATOM 1554 C C . GLY A 1 207 ? -19.141 -11.617 -11.633 1 92.94 207 GLY A C 1
ATOM 1555 O O . GLY A 1 207 ? -19.766 -12.672 -11.703 1 92.94 207 GLY A O 1
ATOM 1556 N N . ILE A 1 208 ? -18.484 -11.102 -12.609 1 91.56 208 ILE A N 1
ATOM 1557 C CA . ILE A 1 208 ? -18.391 -11.805 -13.891 1 91.56 208 ILE A CA 1
ATOM 1558 C C . ILE A 1 208 ? -17.781 -13.18 -13.688 1 91.56 208 ILE A C 1
ATOM 1560 O O . ILE A 1 208 ? -18.25 -14.172 -14.25 1 91.56 208 ILE A O 1
ATOM 1564 N N . GLY A 1 209 ? -16.734 -13.234 -12.852 1 88.38 209 GLY A N 1
ATOM 1565 C CA . GLY A 1 209 ? -16.062 -14.492 -12.562 1 88.38 209 GLY A CA 1
ATOM 1566 C C . GLY A 1 209 ? -17 -15.539 -11.984 1 88.38 209 GLY A C 1
ATOM 1567 O O . GLY A 1 209 ? -16.906 -16.719 -12.344 1 88.38 209 GLY A O 1
ATOM 1568 N N . VAL A 1 210 ? -17.828 -15.18 -11.125 1 88.38 210 VAL A N 1
ATOM 1569 C CA . VAL A 1 210 ? -18.766 -16.094 -10.5 1 88.38 210 VAL A CA 1
ATOM 1570 C C . VAL A 1 210 ? -19.859 -16.469 -11.508 1 88.38 210 VAL A C 1
ATOM 1572 O O . VAL A 1 210 ? -20.297 -17.625 -11.57 1 88.38 210 VAL A O 1
ATOM 1575 N N . GLY A 1 211 ? -20.281 -15.547 -12.289 1 90.19 211 GLY A N 1
ATOM 1576 C CA . GLY A 1 211 ? -21.359 -15.742 -13.25 1 90.19 211 GLY A CA 1
ATOM 1577 C C . GLY A 1 211 ? -21 -16.75 -14.336 1 90.19 211 GLY A C 1
ATOM 1578 O O . GLY A 1 211 ? -21.875 -17.438 -14.859 1 90.19 211 GLY A O 1
ATOM 1579 N N . VAL A 1 212 ? -19.766 -16.859 -14.656 1 88.19 212 VAL A N 1
ATOM 1580 C CA . VAL A 1 212 ? -19.359 -17.688 -15.781 1 88.19 212 VAL A CA 1
ATOM 1581 C C . VAL A 1 212 ? -19.203 -19.141 -15.328 1 88.19 212 VAL A C 1
ATOM 1583 O O . VAL A 1 212 ? -19.094 -20.047 -16.156 1 88.19 212 VAL A O 1
ATOM 1586 N N . ILE A 1 213 ? -19.109 -19.328 -14.039 1 85.19 213 ILE A N 1
ATOM 1587 C CA . ILE A 1 213 ? -18.922 -20.672 -13.531 1 85.19 213 ILE A CA 1
ATOM 1588 C C . ILE A 1 213 ? -20.203 -21.484 -13.727 1 85.19 213 ILE A C 1
ATOM 1590 O O . ILE A 1 213 ? -21.266 -21.109 -13.234 1 85.19 213 ILE A O 1
ATOM 1594 N N . THR A 1 214 ? -19.953 -22.578 -14.523 1 81.5 214 THR A N 1
ATOM 1595 C CA . THR A 1 214 ? -21.094 -23.469 -14.797 1 81.5 214 THR A CA 1
ATOM 1596 C C . THR A 1 214 ? -20.797 -24.891 -14.336 1 81.5 214 THR A C 1
ATOM 1598 O O . THR A 1 214 ? -19.641 -25.312 -14.336 1 81.5 214 THR A O 1
ATOM 1601 N N . GLY A 1 215 ? -21.781 -25.641 -13.789 1 76.44 215 GLY A N 1
ATOM 1602 C CA . GLY A 1 215 ? -21.656 -27.078 -13.586 1 76.44 215 GLY A CA 1
ATOM 1603 C C . GLY A 1 215 ? -21.234 -27.453 -12.18 1 76.44 215 GLY A C 1
ATOM 1604 O O . GLY A 1 215 ? -21.266 -28.625 -11.805 1 76.44 215 GLY A O 1
ATOM 1605 N N . ASP A 1 216 ? -20.703 -26.562 -11.398 1 81.81 216 ASP A N 1
ATOM 1606 C CA . ASP A 1 216 ? -20.281 -26.844 -10.023 1 81.81 216 ASP A CA 1
ATOM 1607 C C . ASP A 1 216 ? -21.109 -26.047 -9.023 1 81.81 216 ASP A C 1
ATOM 1609 O O . ASP A 1 216 ? -20.734 -24.953 -8.617 1 81.81 216 ASP A O 1
ATOM 1613 N N . LYS A 1 217 ? -22.141 -26.688 -8.633 1 84.5 217 LYS A N 1
ATOM 1614 C CA . LYS A 1 217 ? -23.078 -26.016 -7.734 1 84.5 217 LYS A CA 1
ATOM 1615 C C . LYS A 1 217 ? -22.422 -25.688 -6.395 1 84.5 217 LYS A C 1
ATOM 1617 O O . LYS A 1 217 ? -22.672 -24.625 -5.82 1 84.5 217 LYS A O 1
ATOM 1622 N N . GLN A 1 218 ? -21.656 -26.609 -5.887 1 84.94 218 GLN A N 1
ATOM 1623 C CA . GLN A 1 218 ? -21.016 -26.406 -4.602 1 84.94 218 GLN A CA 1
ATOM 1624 C C . GLN A 1 218 ? -20.016 -25.25 -4.668 1 84.94 218 GLN A C 1
ATOM 1626 O O . GLN A 1 218 ? -19.922 -24.453 -3.729 1 84.94 218 GLN A O 1
ATOM 1631 N N . LEU A 1 219 ? -19.359 -25.156 -5.746 1 84.06 219 LEU A N 1
ATOM 1632 C CA . LEU A 1 219 ? -18.422 -24.047 -5.934 1 84.06 219 LEU A CA 1
ATOM 1633 C C . LEU A 1 219 ? -19.156 -22.719 -6.012 1 84.06 219 LEU A C 1
ATOM 1635 O O . LEU A 1 219 ? -18.734 -21.734 -5.398 1 84.06 219 LEU A O 1
ATOM 1639 N N . VAL A 1 220 ? -20.188 -22.75 -6.715 1 85.5 220 VAL A N 1
ATOM 1640 C CA . VAL A 1 220 ? -20.969 -21.531 -6.875 1 85.5 220 VAL A CA 1
ATOM 1641 C C . VAL A 1 220 ? -21.516 -21.078 -5.523 1 85.5 220 VAL A C 1
ATOM 1643 O O . VAL A 1 220 ? -21.453 -19.891 -5.176 1 85.5 220 VAL A O 1
ATOM 1646 N N . LEU A 1 221 ? -22.016 -22 -4.773 1 86.88 221 LEU A N 1
ATOM 1647 C CA . LEU A 1 221 ? -22.562 -21.688 -3.455 1 86.88 221 LEU A CA 1
ATOM 1648 C C . LEU A 1 221 ? -21.469 -21.141 -2.539 1 86.88 221 LEU A C 1
ATOM 1650 O O . LEU A 1 221 ? -21.703 -20.156 -1.819 1 86.88 221 LEU A O 1
ATOM 1654 N N . THR A 1 222 ? -20.375 -21.75 -2.561 1 83.88 222 THR A N 1
ATOM 1655 C CA . THR A 1 222 ? -19.25 -21.297 -1.737 1 83.88 222 THR A CA 1
ATOM 1656 C C . THR A 1 222 ? -18.812 -19.891 -2.133 1 83.88 222 THR A C 1
ATOM 1658 O O . THR A 1 222 ? -18.594 -19.047 -1.271 1 83.88 222 THR A O 1
ATOM 1661 N N . LEU A 1 223 ? -18.781 -19.672 -3.387 1 85.62 223 LEU A N 1
ATOM 1662 C CA . LEU A 1 223 ? -18.312 -18.375 -3.879 1 85.62 223 LEU A CA 1
ATOM 1663 C C . LEU A 1 223 ? -19.344 -17.281 -3.588 1 85.62 223 LEU A C 1
ATOM 1665 O O . LEU A 1 223 ? -18.969 -16.172 -3.215 1 85.62 223 LEU A O 1
ATOM 1669 N N . ILE A 1 224 ? -20.578 -17.641 -3.744 1 88.38 224 ILE A N 1
ATOM 1670 C CA . ILE A 1 224 ? -21.625 -16.656 -3.486 1 88.38 224 ILE A CA 1
ATOM 1671 C C . ILE A 1 224 ? -21.641 -16.281 -2.006 1 88.38 224 ILE A C 1
ATOM 1673 O O . ILE A 1 224 ? -21.781 -15.109 -1.655 1 88.38 224 ILE A O 1
ATOM 1677 N N . THR A 1 225 ? -21.484 -17.234 -1.146 1 87.44 225 THR A N 1
ATOM 1678 C CA . THR A 1 225 ? -21.453 -16.969 0.289 1 87.44 225 THR A CA 1
ATOM 1679 C C . THR A 1 225 ? -20.25 -16.094 0.647 1 87.44 225 THR A C 1
ATOM 1681 O O . THR A 1 225 ? -20.406 -15.086 1.354 1 87.44 225 THR A O 1
ATOM 1684 N N . ALA A 1 226 ? -19.109 -16.453 0.17 1 84.19 226 ALA A N 1
ATOM 1685 C CA . ALA A 1 226 ? -17.906 -15.672 0.417 1 84.19 226 ALA A CA 1
ATOM 1686 C C . ALA A 1 226 ? -18.062 -14.25 -0.112 1 84.19 226 ALA A C 1
ATOM 1688 O O . ALA A 1 226 ? -17.672 -13.289 0.558 1 84.19 226 ALA A O 1
ATOM 1689 N N . LEU A 1 227 ? -18.641 -14.156 -1.262 1 89.81 227 LEU A N 1
ATOM 1690 C CA . LEU A 1 227 ? -18.828 -12.867 -1.908 1 89.81 227 LEU A CA 1
ATOM 1691 C C . LEU A 1 227 ? -19.828 -12.008 -1.137 1 89.81 227 LEU A C 1
ATOM 1693 O O . LEU A 1 227 ? -19.641 -10.789 -1.019 1 89.81 227 LEU A O 1
ATOM 1697 N N . ALA A 1 228 ? -20.828 -12.641 -0.647 1 91 228 ALA A N 1
ATOM 1698 C CA . ALA A 1 228 ? -21.812 -11.906 0.137 1 91 228 ALA A CA 1
ATOM 1699 C C . ALA A 1 228 ? -21.172 -11.297 1.387 1 91 228 ALA A C 1
ATOM 1701 O O . ALA A 1 228 ? -21.422 -10.141 1.717 1 91 228 ALA A O 1
ATOM 1702 N N . ILE A 1 229 ? -20.328 -11.969 2.012 1 86.19 229 ILE A N 1
ATOM 1703 C CA . ILE A 1 229 ? -19.688 -11.5 3.234 1 86.19 229 ILE A CA 1
ATOM 1704 C C . ILE A 1 229 ? -18.672 -10.406 2.902 1 86.19 229 ILE A C 1
ATOM 1706 O O . ILE A 1 229 ? -18.688 -9.336 3.516 1 86.19 229 ILE A O 1
ATOM 1710 N N . HIS A 1 230 ? -17.859 -10.672 2 1 86.69 230 HIS A N 1
ATOM 1711 C CA . HIS A 1 230 ? -16.828 -9.695 1.708 1 86.69 230 HIS A CA 1
ATOM 1712 C C . HIS A 1 230 ? -17.406 -8.414 1.117 1 86.69 230 HIS A C 1
ATOM 1714 O O . HIS A 1 230 ? -16.938 -7.316 1.396 1 86.69 230 HIS A O 1
ATOM 1720 N N . GLN A 1 231 ? -18.516 -8.523 0.287 1 91.38 231 GLN A N 1
ATOM 1721 C CA . GLN A 1 231 ? -19.188 -7.34 -0.237 1 91.38 231 GLN A CA 1
ATOM 1722 C C . GLN A 1 231 ? -19.844 -6.539 0.884 1 91.38 231 GLN A C 1
ATOM 1724 O O . GLN A 1 231 ? -19.891 -5.309 0.831 1 91.38 231 GLN A O 1
ATOM 1729 N N . GLY A 1 232 ? -20.359 -7.262 1.803 1 90 232 GLY A N 1
ATOM 1730 C CA . GLY A 1 232 ? -20.906 -6.582 2.967 1 90 232 GLY A CA 1
ATOM 1731 C C . GLY A 1 232 ? -19.859 -5.801 3.746 1 90 232 GLY A C 1
ATOM 1732 O O . GLY A 1 232 ? -20.094 -4.641 4.102 1 90 232 GLY A O 1
ATOM 1733 N N . LEU A 1 233 ? -18.781 -6.406 3.914 1 85.69 233 LEU A N 1
ATOM 1734 C CA . LEU A 1 233 ? -17.703 -5.773 4.672 1 85.69 233 LEU A CA 1
ATOM 1735 C C . LEU A 1 233 ? -17.094 -4.609 3.895 1 85.69 233 LEU A C 1
ATOM 1737 O O . LEU A 1 233 ? -16.781 -3.572 4.477 1 85.69 233 LEU A O 1
ATOM 1741 N N . GLU A 1 234 ? -16.922 -4.789 2.65 1 89.62 234 GLU A N 1
ATOM 1742 C CA . GLU A 1 234 ? -16.453 -3.699 1.796 1 89.62 234 GLU A CA 1
ATOM 1743 C C . GLU A 1 234 ? -17.453 -2.539 1.791 1 89.62 234 GLU A C 1
ATOM 1745 O O . GLU A 1 234 ? -17.047 -1.373 1.772 1 89.62 234 GLU A O 1
ATOM 1750 N N . GLY A 1 235 ? -18.703 -2.893 1.715 1 91.81 235 GLY A N 1
ATOM 1751 C CA . GLY A 1 235 ? -19.734 -1.865 1.812 1 91.81 235 GLY A CA 1
ATOM 1752 C C . GLY A 1 235 ? -19.656 -1.069 3.102 1 91.81 235 GLY A C 1
ATOM 1753 O O . GLY A 1 235 ? -19.844 0.148 3.096 1 91.81 235 GLY A O 1
ATOM 1754 N N . LEU A 1 236 ? -19.359 -1.766 4.176 1 87.94 236 LEU A N 1
ATOM 1755 C CA . LEU A 1 236 ? -19.188 -1.081 5.453 1 87.94 236 LEU A CA 1
ATOM 1756 C C . LEU A 1 236 ? -18.016 -0.113 5.406 1 87.94 236 LEU A C 1
ATOM 1758 O O . LEU A 1 236 ? -18.094 0.987 5.957 1 87.94 236 LEU A O 1
ATOM 1762 N N . ALA A 1 237 ? -17.016 -0.558 4.734 1 88.56 237 ALA A N 1
ATOM 1763 C CA . ALA A 1 237 ? -15.844 0.305 4.566 1 88.56 237 ALA A CA 1
ATOM 1764 C C . ALA A 1 237 ? -16.203 1.571 3.795 1 88.56 237 ALA A C 1
ATOM 1766 O O . ALA A 1 237 ? -15.898 2.682 4.234 1 88.56 237 ALA A O 1
ATOM 1767 N N . LEU A 1 238 ? -16.859 1.392 2.701 1 93 238 LEU A N 1
ATOM 1768 C CA . LEU A 1 238 ? -17.281 2.523 1.88 1 93 238 LEU A CA 1
ATOM 1769 C C . LEU A 1 238 ? -18.219 3.439 2.648 1 93 238 LEU A C 1
ATOM 1771 O O . LEU A 1 238 ? -18.062 4.664 2.619 1 93 238 LEU A O 1
ATOM 1775 N N . GLY A 1 239 ? -19.125 2.824 3.324 1 92.75 239 GLY A N 1
ATOM 1776 C CA . GLY A 1 239 ? -20.062 3.604 4.125 1 92.75 239 GLY A CA 1
ATOM 1777 C C . GLY A 1 239 ? -19.375 4.418 5.207 1 92.75 239 GLY A C 1
ATOM 1778 O O . GLY A 1 239 ? -19.75 5.562 5.465 1 92.75 239 GLY A O 1
ATOM 1779 N N . SER A 1 240 ? -18.375 3.85 5.801 1 88.81 240 SER A N 1
ATOM 1780 C CA . SER A 1 240 ? -17.656 4.539 6.867 1 88.81 240 SER A CA 1
ATOM 1781 C C . SER A 1 240 ? -16.891 5.738 6.328 1 88.81 240 SER A C 1
ATOM 1783 O O . SER A 1 240 ? -16.75 6.758 7.008 1 88.81 240 SER A O 1
ATOM 1785 N N . VAL A 1 241 ? -16.375 5.629 5.156 1 91.38 241 VAL A N 1
ATOM 1786 C CA . VAL A 1 241 ? -15.648 6.73 4.531 1 91.38 241 VAL A CA 1
ATOM 1787 C C . VAL A 1 241 ? -16.641 7.797 4.059 1 91.38 241 VAL A C 1
ATOM 1789 O O . VAL A 1 241 ? -16.391 8.992 4.211 1 91.38 241 VAL A O 1
ATOM 1792 N N . LEU A 1 242 ? -17.781 7.371 3.572 1 93.69 242 LEU A N 1
ATOM 1793 C CA . LEU A 1 242 ? -18.812 8.289 3.115 1 93.69 242 LEU A CA 1
ATOM 1794 C C . LEU A 1 242 ? -19.359 9.109 4.277 1 93.69 242 LEU A C 1
ATOM 1796 O O . LEU A 1 242 ? -19.719 10.281 4.105 1 93.69 242 LEU A O 1
ATOM 1800 N N . ALA A 1 243 ? -19.375 8.5 5.41 1 90.88 243 ALA A N 1
ATOM 1801 C CA . ALA A 1 243 ? -19.891 9.18 6.602 1 90.88 243 ALA A CA 1
ATOM 1802 C C . ALA A 1 243 ? -19.031 10.383 6.961 1 90.88 243 ALA A C 1
ATOM 1804 O O . ALA A 1 243 ? -19.5 11.328 7.598 1 90.88 243 ALA A O 1
ATOM 1805 N N . LEU A 1 244 ? -17.781 10.398 6.539 1 89.31 244 LEU A N 1
ATOM 1806 C CA . LEU A 1 244 ? -16.844 11.477 6.848 1 89.31 244 LEU A CA 1
ATOM 1807 C C . LEU A 1 244 ? -17.016 12.641 5.879 1 89.31 244 LEU A C 1
ATOM 1809 O O . LEU A 1 244 ? -16.531 13.75 6.133 1 89.31 244 LEU A O 1
ATOM 1813 N N . THR A 1 245 ? -17.703 12.375 4.809 1 92.88 245 THR A N 1
ATOM 1814 C CA . THR A 1 245 ? -17.828 13.391 3.777 1 92.88 245 THR A CA 1
ATOM 1815 C C . THR A 1 245 ? -18.953 14.375 4.113 1 92.88 245 THR A C 1
ATOM 1817 O O . THR A 1 245 ? -19.812 14.078 4.949 1 92.88 245 THR A O 1
ATOM 1820 N N . SER A 1 246 ? -18.922 15.492 3.504 1 92.44 246 SER A N 1
ATOM 1821 C CA . SER A 1 246 ? -19.969 16.5 3.658 1 92.44 246 SER A CA 1
ATOM 1822 C C . SER A 1 246 ? -21.031 16.344 2.58 1 92.44 246 SER A C 1
ATOM 1824 O O . SER A 1 246 ? -21.828 17.266 2.352 1 92.44 246 SER A O 1
ATOM 1826 N N . PHE A 1 247 ? -21.031 15.25 1.909 1 94.62 247 PHE A N 1
ATOM 1827 C CA . PHE A 1 247 ? -22.031 15.008 0.889 1 94.62 247 PHE A CA 1
ATOM 1828 C C . PHE A 1 247 ? -23.438 14.977 1.508 1 94.62 247 PHE A C 1
ATOM 1830 O O . PHE A 1 247 ? -23.578 14.695 2.699 1 94.62 247 PHE A O 1
ATOM 1837 N N . SER A 1 248 ? -24.438 15.25 0.693 1 95.25 248 SER A N 1
ATOM 1838 C CA . SER A 1 248 ? -25.812 15.109 1.14 1 95.25 248 SER A CA 1
ATOM 1839 C C . SER A 1 248 ? -26.156 13.648 1.405 1 95.25 248 SER A C 1
ATOM 1841 O O . SER A 1 248 ? -25.531 12.742 0.848 1 95.25 248 SER A O 1
ATOM 1843 N N . THR A 1 249 ? -27.094 13.406 2.275 1 93.88 249 THR A N 1
ATOM 1844 C CA . THR A 1 249 ? -27.531 12.055 2.598 1 93.88 249 THR A CA 1
ATOM 1845 C C . THR A 1 249 ? -28 11.32 1.341 1 93.88 249 THR A C 1
ATOM 1847 O O . THR A 1 249 ? -27.719 10.133 1.169 1 93.88 249 THR A O 1
ATOM 1850 N N . LEU A 1 250 ? -28.641 12.023 0.475 1 96.25 250 LEU A N 1
ATOM 1851 C CA . LEU A 1 250 ? -29.109 11.414 -0.764 1 96.25 250 LEU A CA 1
ATOM 1852 C C . LEU A 1 250 ? -27.938 10.938 -1.618 1 96.25 250 LEU A C 1
ATOM 1854 O O . LEU A 1 250 ? -27.984 9.852 -2.189 1 96.25 250 LEU A O 1
ATOM 1858 N N . LYS A 1 251 ? -26.953 11.742 -1.725 1 96.75 251 LYS A N 1
ATOM 1859 C CA . LYS A 1 251 ? -25.781 11.359 -2.51 1 96.75 251 LYS A CA 1
ATOM 1860 C C . LYS A 1 251 ? -25.094 10.148 -1.903 1 96.75 251 LYS A C 1
ATOM 1862 O O . LYS A 1 251 ? -24.656 9.25 -2.627 1 96.75 251 LYS A O 1
ATOM 1867 N N . LYS A 1 252 ? -25 10.148 -0.6 1 96.19 252 LYS A N 1
ATOM 1868 C CA . LYS A 1 252 ? -24.375 9.016 0.08 1 96.19 252 LYS A CA 1
ATOM 1869 C C . LYS A 1 252 ? -25.156 7.73 -0.174 1 96.19 252 LYS A C 1
ATOM 1871 O O . LYS A 1 252 ? -24.562 6.691 -0.493 1 96.19 252 LYS A O 1
ATOM 1876 N N . VAL A 1 253 ? -26.438 7.832 -0.08 1 95.75 253 VAL A N 1
ATOM 1877 C CA . VAL A 1 253 ? -27.297 6.672 -0.289 1 95.75 253 VAL A CA 1
ATOM 1878 C C . VAL A 1 253 ? -27.188 6.199 -1.737 1 95.75 253 VAL A C 1
ATOM 1880 O O . VAL A 1 253 ? -27.125 4.996 -2.002 1 95.75 253 VAL A O 1
ATOM 1883 N N . LEU A 1 254 ? -27.141 7.094 -2.635 1 97 254 LEU A N 1
ATOM 1884 C CA . LEU A 1 254 ? -27.031 6.754 -4.051 1 97 254 LEU A CA 1
ATOM 1885 C C . LEU A 1 254 ? -25.688 6.074 -4.344 1 97 254 LEU A C 1
ATOM 1887 O O . LEU A 1 254 ? -25.641 5.121 -5.125 1 97 254 LEU A O 1
ATOM 1891 N N . MET A 1 255 ? -24.688 6.594 -3.775 1 96.62 255 MET A N 1
ATOM 1892 C CA . MET A 1 255 ? -23.359 6.004 -3.982 1 96.62 255 MET A CA 1
ATOM 1893 C C . MET A 1 255 ? -23.312 4.578 -3.443 1 96.62 255 MET A C 1
ATOM 1895 O O . MET A 1 255 ? -22.75 3.688 -4.086 1 96.62 255 MET A O 1
ATOM 1899 N N . LEU A 1 256 ? -23.922 4.344 -2.279 1 96.5 256 LEU A N 1
ATOM 1900 C CA . LEU A 1 256 ? -23.969 3 -1.715 1 96.5 256 LEU A CA 1
ATOM 1901 C C . LEU A 1 256 ? -24.844 2.086 -2.559 1 96.5 256 LEU A C 1
ATOM 1903 O O . LEU A 1 256 ? -24.547 0.897 -2.703 1 96.5 256 LEU A O 1
ATOM 1907 N N . PHE A 1 257 ? -25.859 2.654 -3.109 1 96.5 257 PHE A N 1
ATOM 1908 C CA . PHE A 1 257 ? -26.734 1.893 -3.986 1 96.5 257 PHE A CA 1
ATOM 1909 C C . PHE A 1 257 ? -26 1.459 -5.25 1 96.5 257 PHE A C 1
ATOM 1911 O O . PHE A 1 257 ? -26.094 0.301 -5.66 1 96.5 257 PHE A O 1
ATOM 1918 N N . VAL A 1 258 ? -25.344 2.369 -5.828 1 96.56 258 VAL A N 1
ATOM 1919 C CA . VAL A 1 258 ? -24.578 2.066 -7.031 1 96.56 258 VAL A CA 1
ATOM 1920 C C . VAL A 1 258 ? -23.562 0.96 -6.738 1 96.56 258 VAL A C 1
ATOM 1922 O O . VAL A 1 258 ? -23.438 0.007 -7.508 1 96.56 258 VAL A O 1
ATOM 1925 N N . TYR A 1 259 ? -22.875 1.111 -5.621 1 96.56 259 TYR A N 1
ATOM 1926 C CA . TYR A 1 259 ? -21.938 0.073 -5.199 1 96.56 259 TYR A CA 1
ATOM 1927 C C . TYR A 1 259 ? -22.641 -1.276 -5.086 1 96.56 259 TYR A C 1
ATOM 1929 O O . TYR A 1 259 ? -22.125 -2.289 -5.566 1 96.56 259 TYR A O 1
ATOM 1937 N N . SER A 1 260 ? -23.797 -1.312 -4.512 1 96.19 260 SER A N 1
ATOM 1938 C CA . SER A 1 260 ? -24.516 -2.547 -4.188 1 96.19 260 SER A CA 1
ATOM 1939 C C . SER A 1 260 ? -25.016 -3.244 -5.445 1 96.19 260 SER A C 1
ATOM 1941 O O . SER A 1 260 ? -25.219 -4.461 -5.449 1 96.19 260 SER A O 1
ATOM 1943 N N . VAL A 1 261 ? -25.156 -2.545 -6.504 1 96.06 261 VAL A N 1
ATOM 1944 C CA . VAL A 1 261 ? -25.703 -3.125 -7.727 1 96.06 261 VAL A CA 1
ATOM 1945 C C . VAL A 1 261 ? -24.562 -3.631 -8.609 1 96.06 261 VAL A C 1
ATOM 1947 O O . VAL A 1 261 ? -24.781 -4.453 -9.5 1 96.06 261 VAL A O 1
ATOM 1950 N N . THR A 1 262 ? -23.406 -3.271 -8.352 1 95.38 262 THR A N 1
ATOM 1951 C CA . THR A 1 262 ? -22.297 -3.518 -9.25 1 95.38 262 THR A CA 1
ATOM 1952 C C . THR A 1 262 ? -21.984 -5.012 -9.336 1 95.38 262 THR A C 1
ATOM 1954 O O . THR A 1 262 ? -21.828 -5.551 -10.43 1 95.38 262 THR A O 1
ATOM 1957 N N . THR A 1 263 ? -21.859 -5.664 -8.172 1 95.06 263 THR A N 1
ATOM 1958 C CA . THR A 1 263 ? -21.531 -7.086 -8.188 1 95.06 263 THR A CA 1
ATOM 1959 C C . THR A 1 263 ? -22.656 -7.898 -8.828 1 95.06 263 THR A C 1
ATOM 1961 O O . THR A 1 263 ? -22.406 -8.758 -9.68 1 95.06 263 THR A O 1
ATOM 1964 N N . PRO A 1 264 ? -23.922 -7.676 -8.43 1 95.31 264 PRO A N 1
ATOM 1965 C CA . PRO A 1 264 ? -25.031 -8.352 -9.117 1 95.31 264 PRO A CA 1
ATOM 1966 C C . PRO A 1 264 ? -25.016 -8.109 -10.625 1 95.31 264 PRO A C 1
ATOM 1968 O O . PRO A 1 264 ? -25.281 -9.031 -11.406 1 95.31 264 PRO A O 1
ATOM 1971 N N . ALA A 1 265 ? -24.734 -6.934 -11.062 1 96.06 265 ALA A N 1
ATOM 1972 C CA . ALA A 1 265 ? -24.625 -6.641 -12.484 1 96.06 265 ALA A CA 1
ATOM 1973 C C . ALA A 1 265 ? -23.516 -7.461 -13.125 1 96.06 265 ALA A C 1
ATOM 1975 O O . ALA A 1 265 ? -23.672 -7.977 -14.234 1 96.06 265 ALA A O 1
ATOM 1976 N N . GLY A 1 266 ? -22.422 -7.559 -12.445 1 95.31 266 GLY A N 1
ATOM 1977 C CA . GLY A 1 266 ? -21.344 -8.391 -12.93 1 95.31 266 GLY A CA 1
ATOM 1978 C C . GLY A 1 266 ? -21.734 -9.852 -13.086 1 95.31 266 GLY A C 1
ATOM 1979 O O . GLY A 1 266 ? -21.406 -10.484 -14.094 1 95.31 266 GLY A O 1
ATOM 1980 N N . ILE A 1 267 ? -22.406 -10.375 -12.094 1 93.88 267 ILE A N 1
ATOM 1981 C CA . ILE A 1 267 ? -22.859 -11.758 -12.148 1 93.88 267 ILE A CA 1
ATOM 1982 C C . ILE A 1 267 ? -23.797 -11.945 -13.336 1 93.88 267 ILE A C 1
ATOM 1984 O O . ILE A 1 267 ? -23.688 -12.93 -14.07 1 93.88 267 ILE A O 1
ATOM 1988 N N . ALA A 1 268 ? -24.672 -11.008 -13.523 1 94.12 268 ALA A N 1
ATOM 1989 C CA . ALA A 1 268 ? -25.594 -11.07 -14.648 1 94.12 268 ALA A CA 1
ATOM 1990 C C . ALA A 1 268 ? -24.859 -11.094 -15.977 1 94.12 268 ALA A C 1
ATOM 1992 O O . ALA A 1 268 ? -25.188 -11.867 -16.875 1 94.12 268 ALA A O 1
ATOM 1993 N N . ILE A 1 269 ? -23.875 -10.258 -16.109 1 93.69 269 ILE A N 1
ATOM 1994 C CA . ILE A 1 269 ? -23.047 -10.242 -17.312 1 93.69 269 ILE A CA 1
ATOM 1995 C C . ILE A 1 269 ? -22.344 -11.586 -17.469 1 93.69 269 ILE A C 1
ATOM 1997 O O . ILE A 1 269 ? -22.328 -12.148 -18.562 1 93.69 269 ILE A O 1
ATOM 2001 N N . GLY A 1 270 ? -21.781 -12.094 -16.391 1 92.06 270 GLY A N 1
ATOM 2002 C CA . GLY A 1 270 ? -21.125 -13.391 -16.406 1 92.06 270 GLY A CA 1
ATOM 2003 C C . GLY A 1 270 ? -22.047 -14.516 -16.859 1 92.06 270 GLY A C 1
ATOM 2004 O O . GLY A 1 270 ? -21.656 -15.359 -17.672 1 92.06 270 GLY A O 1
ATOM 2005 N N . ILE A 1 271 ? -23.297 -14.547 -16.391 1 89.38 271 ILE A N 1
ATOM 2006 C CA . ILE A 1 271 ? -24.281 -15.555 -16.75 1 89.38 271 ILE A CA 1
ATOM 2007 C C . ILE A 1 271 ? -24.578 -15.484 -18.25 1 89.38 271 ILE A C 1
ATOM 2009 O O . ILE A 1 271 ? -24.672 -16.516 -18.906 1 89.38 271 ILE A O 1
ATOM 2013 N N . THR A 1 272 ? -24.594 -14.273 -18.75 1 90.31 272 THR A N 1
ATOM 2014 C CA . THR A 1 272 ? -24.938 -14.062 -20.141 1 90.31 272 THR A CA 1
ATOM 2015 C C . THR A 1 272 ? -23.812 -14.562 -21.062 1 90.31 272 THR A C 1
ATOM 2017 O O . THR A 1 272 ? -24.078 -15.094 -22.141 1 90.31 272 THR A O 1
ATOM 2020 N N . ILE A 1 273 ? -22.625 -14.539 -20.609 1 89 273 ILE A N 1
ATOM 2021 C CA . ILE A 1 273 ? -21.516 -14.898 -21.484 1 89 273 ILE A CA 1
ATOM 2022 C C . ILE A 1 273 ? -21 -16.281 -21.125 1 89 273 ILE A C 1
ATOM 2024 O O . ILE A 1 273 ? -20.016 -16.75 -21.703 1 89 273 ILE A O 1
ATOM 2028 N N . ALA A 1 274 ? -21.594 -16.938 -20.234 1 86.5 274 ALA A N 1
ATOM 2029 C CA . ALA A 1 274 ? -21.109 -18.203 -19.703 1 86.5 274 ALA A CA 1
ATOM 2030 C C . ALA A 1 274 ? -21 -19.266 -20.797 1 86.5 274 ALA A C 1
ATOM 2032 O O . ALA A 1 274 ? -20.078 -20.078 -20.797 1 86.5 274 ALA A O 1
ATOM 2033 N N . SER A 1 275 ? -21.875 -19.25 -21.688 1 82.56 275 SER A N 1
ATOM 2034 C CA . SER A 1 275 ? -21.922 -20.266 -22.734 1 82.56 275 SER A CA 1
ATOM 2035 C C . SER A 1 275 ? -20.766 -20.094 -23.734 1 82.56 275 SER A C 1
ATOM 2037 O O . SER A 1 275 ? -20.328 -21.062 -24.359 1 82.56 275 SER A O 1
ATOM 2039 N N . THR A 1 276 ? -20.266 -18.906 -23.828 1 82.38 276 THR A N 1
ATOM 2040 C CA . THR A 1 276 ? -19.203 -18.641 -24.797 1 82.38 276 THR A CA 1
ATOM 2041 C C . THR A 1 276 ? -17.859 -18.438 -24.109 1 82.38 276 THR A C 1
ATOM 2043 O O . THR A 1 276 ? -16.828 -18.297 -24.766 1 82.38 276 THR A O 1
ATOM 2046 N N . TYR A 1 277 ? -17.906 -18.562 -22.828 1 78.31 277 TYR A N 1
ATOM 2047 C CA . TYR A 1 277 ? -16.703 -18.25 -22.062 1 78.31 277 TYR A CA 1
ATOM 2048 C C . TYR A 1 277 ? -15.828 -19.484 -21.891 1 78.31 277 TYR A C 1
ATOM 2050 O O . TYR A 1 277 ? -16.297 -20.531 -21.453 1 78.31 277 TYR A O 1
ATOM 2058 N N . ASP A 1 278 ? -14.562 -19.438 -22.484 1 76.25 278 ASP A N 1
ATOM 2059 C CA . ASP A 1 278 ? -13.547 -20.453 -22.297 1 76.25 278 ASP A CA 1
ATOM 2060 C C . ASP A 1 278 ? -12.43 -19.969 -21.375 1 76.25 278 ASP A C 1
ATOM 2062 O O . ASP A 1 278 ? -11.562 -19.203 -21.797 1 76.25 278 ASP A O 1
ATOM 2066 N N . ALA A 1 279 ? -12.461 -20.453 -20.156 1 69.12 279 ALA A N 1
ATOM 2067 C CA . ALA A 1 279 ? -11.523 -20 -19.141 1 69.12 279 ALA A CA 1
ATOM 2068 C C . ALA A 1 279 ? -10.094 -20.422 -19.5 1 69.12 279 ALA A C 1
ATOM 2070 O O . ALA A 1 279 ? -9.133 -19.844 -18.984 1 69.12 279 ALA A O 1
ATOM 2071 N N . THR A 1 280 ? -9.914 -21.344 -20.391 1 73.75 280 THR A N 1
ATOM 2072 C CA . THR A 1 280 ? -8.602 -21.875 -20.719 1 73.75 280 THR A CA 1
ATOM 2073 C C . THR A 1 280 ? -8.008 -21.125 -21.906 1 73.75 280 THR A C 1
ATOM 2075 O O . THR A 1 280 ? -6.805 -21.219 -22.172 1 73.75 280 THR A O 1
ATOM 2078 N N . SER A 1 281 ? -8.891 -20.375 -22.469 1 84.19 281 SER A N 1
ATOM 2079 C CA . SER A 1 281 ? -8.375 -19.578 -23.578 1 84.19 281 SER A CA 1
ATOM 2080 C C . SER A 1 281 ? -7.328 -18.578 -23.109 1 84.19 281 SER A C 1
ATOM 2082 O O . SER A 1 281 ? -7.492 -17.953 -22.062 1 84.19 281 SER A O 1
ATOM 2084 N N . LEU A 1 282 ? -6.285 -18.516 -23.844 1 82.88 282 LEU A N 1
ATOM 2085 C CA . LEU A 1 282 ? -5.191 -17.609 -23.516 1 82.88 282 LEU A CA 1
ATOM 2086 C C . LEU A 1 282 ? -5.688 -16.172 -23.438 1 82.88 282 LEU A C 1
ATOM 2088 O O . LEU A 1 282 ? -5.234 -15.391 -22.594 1 82.88 282 LEU A O 1
ATOM 2092 N N . THR A 1 283 ? -6.625 -15.891 -24.25 1 83.94 283 THR A N 1
ATOM 2093 C CA . THR A 1 283 ? -7.176 -14.539 -24.266 1 83.94 283 THR A CA 1
ATOM 2094 C C . THR A 1 283 ? -7.957 -14.258 -22.984 1 83.94 283 THR A C 1
ATOM 2096 O O . THR A 1 283 ? -7.781 -13.203 -22.375 1 83.94 283 THR A O 1
ATOM 2099 N N . ASN A 1 284 ? -8.758 -15.18 -22.625 1 85.81 284 ASN A N 1
ATOM 2100 C CA . ASN A 1 284 ? -9.555 -14.977 -21.422 1 85.81 284 ASN A CA 1
ATOM 2101 C C . ASN A 1 284 ? -8.688 -14.938 -20.172 1 85.81 284 ASN A C 1
ATOM 2103 O O . ASN A 1 284 ? -8.961 -14.172 -19.234 1 85.81 284 ASN A O 1
ATOM 2107 N N . ARG A 1 285 ? -7.645 -15.672 -20.141 1 87.62 285 ARG A N 1
ATOM 2108 C CA . ARG A 1 285 ? -6.707 -15.648 -19.016 1 87.62 285 ARG A CA 1
ATOM 2109 C C . ARG A 1 285 ? -5.992 -14.305 -18.938 1 87.62 285 ARG A C 1
ATOM 2111 O O . ARG A 1 285 ? -5.812 -13.758 -17.844 1 87.62 285 ARG A O 1
ATOM 2118 N N . ALA A 1 286 ? -5.648 -13.82 -20.078 1 88.31 286 ALA A N 1
ATOM 2119 C CA . ALA A 1 286 ? -4.949 -12.539 -20.125 1 88.31 286 ALA A CA 1
ATOM 2120 C C . ALA A 1 286 ? -5.863 -11.406 -19.688 1 88.31 286 ALA A C 1
ATOM 2122 O O . ALA A 1 286 ? -5.453 -10.531 -18.906 1 88.31 286 ALA A O 1
ATOM 2123 N N . VAL A 1 287 ? -7.07 -11.492 -20.141 1 88.69 287 VAL A N 1
ATOM 2124 C CA . VAL A 1 287 ? -8.016 -10.422 -19.844 1 88.69 287 VAL A CA 1
ATOM 2125 C C . VAL A 1 287 ? -8.398 -10.484 -18.359 1 88.69 287 VAL A C 1
ATOM 2127 O O . VAL A 1 287 ? -8.336 -9.477 -17.656 1 88.69 287 VAL A O 1
ATOM 2130 N N . GLN A 1 288 ? -8.695 -11.641 -17.938 1 89.56 288 GLN A N 1
ATOM 2131 C CA . GLN A 1 288 ? -9.094 -11.797 -16.547 1 89.56 288 GLN A CA 1
ATOM 2132 C C . GLN A 1 288 ? -7.938 -11.508 -15.602 1 89.56 288 GLN A C 1
ATOM 2134 O O . GLN A 1 288 ? -8.109 -10.828 -14.586 1 89.56 288 GLN A O 1
ATOM 2139 N N . GLY A 1 289 ? -6.82 -12.031 -15.93 1 91.19 289 GLY A N 1
ATOM 2140 C CA . GLY A 1 289 ? -5.637 -11.773 -15.125 1 91.19 289 GLY A CA 1
ATOM 2141 C C . GLY A 1 289 ? -5.254 -10.305 -15.078 1 91.19 289 GLY A C 1
ATOM 2142 O O . GLY A 1 289 ? -4.898 -9.781 -14.023 1 91.19 289 GLY A O 1
ATOM 2143 N N . GLY A 1 290 ? -5.355 -9.672 -16.234 1 93.25 290 GLY A N 1
ATOM 2144 C CA . GLY A 1 290 ? -5.066 -8.25 -16.297 1 93.25 290 GLY A CA 1
ATOM 2145 C C . GLY A 1 290 ? -6.02 -7.41 -15.477 1 93.25 290 GLY A C 1
ATOM 2146 O O . GLY A 1 290 ? -5.594 -6.535 -14.719 1 93.25 290 GLY A O 1
ATOM 2147 N N . LEU A 1 291 ? -7.242 -7.723 -15.562 1 93.38 291 LEU A N 1
ATOM 2148 C CA . LEU A 1 291 ? -8.258 -6.973 -14.828 1 93.38 291 LEU A CA 1
ATOM 2149 C C . LEU A 1 291 ? -8.156 -7.246 -13.336 1 93.38 291 LEU A C 1
ATOM 2151 O O . LEU A 1 291 ? -8.289 -6.328 -12.516 1 93.38 291 LEU A O 1
ATOM 2155 N N . ASN A 1 292 ? -7.887 -8.477 -13 1 93.31 292 ASN A N 1
ATOM 2156 C CA . ASN A 1 292 ? -7.668 -8.82 -11.594 1 93.31 292 ASN A CA 1
ATOM 2157 C C . ASN A 1 292 ? -6.426 -8.125 -11.039 1 93.31 292 ASN A C 1
ATOM 2159 O O . ASN A 1 292 ? -6.422 -7.688 -9.883 1 93.31 292 ASN A O 1
ATOM 2163 N N . GLY A 1 293 ? -5.398 -8.102 -11.852 1 95.5 293 GLY A N 1
ATOM 2164 C CA . GLY A 1 293 ? -4.195 -7.398 -11.438 1 95.5 293 GLY A CA 1
ATOM 2165 C C . GLY A 1 293 ? -4.438 -5.93 -11.141 1 95.5 293 GLY A C 1
ATOM 2166 O O . GLY A 1 293 ? -4.078 -5.441 -10.062 1 95.5 293 GLY A O 1
ATOM 2167 N N . VAL A 1 294 ? -5.109 -5.289 -12.039 1 95.75 294 VAL A N 1
ATOM 2168 C CA . VAL A 1 294 ? -5.422 -3.875 -11.867 1 95.75 294 VAL A CA 1
ATOM 2169 C C . VAL A 1 294 ? -6.328 -3.689 -10.648 1 95.75 294 VAL A C 1
ATOM 2171 O O . VAL A 1 294 ? -6.082 -2.814 -9.812 1 95.75 294 VAL A O 1
ATOM 2174 N N . SER A 1 295 ? -7.262 -4.543 -10.523 1 94.81 295 SER A N 1
ATOM 2175 C CA . SER A 1 295 ? -8.18 -4.484 -9.391 1 94.81 295 SER A CA 1
ATOM 2176 C C . SER A 1 295 ? -7.445 -4.711 -8.07 1 94.81 295 SER A C 1
ATOM 2178 O O . SER A 1 295 ? -7.699 -4.016 -7.09 1 94.81 295 SER A O 1
ATOM 2180 N N . GLY A 1 296 ? -6.574 -5.695 -8.086 1 95.38 296 GLY A N 1
ATOM 2181 C CA . GLY A 1 296 ? -5.781 -5.961 -6.898 1 95.38 296 GLY A CA 1
ATOM 2182 C C . GLY A 1 296 ? -4.934 -4.777 -6.469 1 95.38 296 GLY A C 1
ATOM 2183 O O . GLY A 1 296 ? -4.84 -4.473 -5.277 1 95.38 296 GLY A O 1
ATOM 2184 N N . GLY A 1 297 ? -4.336 -4.113 -7.414 1 96.19 297 GLY A N 1
ATOM 2185 C CA . GLY A 1 297 ? -3.564 -2.918 -7.125 1 96.19 297 GLY A CA 1
ATOM 2186 C C . GLY A 1 297 ? -4.402 -1.79 -6.551 1 96.19 297 GLY A C 1
ATOM 2187 O O . GLY A 1 297 ? -3.984 -1.113 -5.609 1 96.19 297 GLY A O 1
ATOM 2188 N N . MET A 1 298 ? -5.539 -1.588 -7.133 1 95.94 298 MET A N 1
ATOM 2189 C CA . MET A 1 298 ? -6.438 -0.552 -6.629 1 95.94 298 MET A CA 1
ATOM 2190 C C . MET A 1 298 ? -6.844 -0.837 -5.188 1 95.94 298 MET A C 1
ATOM 2192 O O . MET A 1 298 ? -6.832 0.062 -4.348 1 95.94 298 MET A O 1
ATOM 2196 N N . LEU A 1 299 ? -7.145 -2.068 -4.957 1 95.12 299 LEU A N 1
ATOM 2197 C CA . LEU A 1 299 ? -7.57 -2.453 -3.615 1 95.12 299 LEU A CA 1
ATOM 2198 C C . LEU A 1 299 ? -6.426 -2.297 -2.617 1 95.12 299 LEU A C 1
ATOM 2200 O O . LEU A 1 299 ? -6.652 -1.934 -1.461 1 95.12 299 LEU A O 1
ATOM 2204 N N . LEU A 1 300 ? -5.238 -2.551 -3.068 1 95.69 300 LEU A N 1
ATOM 2205 C CA . LEU A 1 300 ? -4.078 -2.359 -2.205 1 95.69 300 LEU A CA 1
ATOM 2206 C C . LEU A 1 300 ? -3.932 -0.895 -1.807 1 95.69 300 LEU A C 1
ATOM 2208 O O . LEU A 1 300 ? -3.672 -0.587 -0.641 1 95.69 300 LEU A O 1
ATOM 2212 N N . TYR A 1 301 ? -4.109 -0.068 -2.764 1 95.81 301 TYR A N 1
ATOM 2213 C CA . TYR A 1 301 ? -4.027 1.361 -2.486 1 95.81 301 TYR A CA 1
ATOM 2214 C C . TYR A 1 301 ? -5.137 1.798 -1.538 1 95.81 301 TYR A C 1
ATOM 2216 O O . TYR A 1 301 ? -4.902 2.572 -0.608 1 95.81 301 TYR A O 1
ATOM 2224 N N . ILE A 1 302 ? -6.309 1.33 -1.779 1 94.56 302 ILE A N 1
ATOM 2225 C CA . ILE A 1 302 ? -7.461 1.669 -0.949 1 94.56 302 ILE A CA 1
ATOM 2226 C C . ILE A 1 302 ? -7.23 1.172 0.477 1 94.56 302 ILE A C 1
ATOM 2228 O O . ILE A 1 302 ? -7.371 1.934 1.437 1 94.56 302 ILE A O 1
ATOM 2232 N N . GLY A 1 303 ? -6.875 -0.049 0.608 1 94.62 303 GLY A N 1
ATOM 2233 C CA . GLY A 1 303 ? -6.695 -0.653 1.919 1 94.62 303 GLY A CA 1
ATOM 2234 C C . GLY A 1 303 ? -5.555 -0.035 2.707 1 94.62 303 GLY A C 1
ATOM 2235 O O . GLY A 1 303 ? -5.734 0.36 3.861 1 94.62 303 GLY A O 1
ATOM 2236 N N . LEU A 1 304 ? -4.445 0.165 2.08 1 94.06 304 LEU A N 1
ATOM 2237 C CA . LEU A 1 304 ? -3.242 0.595 2.785 1 94.06 304 LEU A CA 1
ATOM 2238 C C . LEU A 1 304 ? -3.236 2.107 2.977 1 94.06 304 LEU A C 1
ATOM 2240 O O . LEU A 1 304 ? -2.977 2.596 4.078 1 94.06 304 LEU A O 1
ATOM 2244 N N . ASN A 1 305 ? -3.564 2.764 1.906 1 91.88 305 ASN A N 1
ATOM 2245 C CA . ASN A 1 305 ? -3.412 4.215 1.954 1 91.88 305 ASN A CA 1
ATOM 2246 C C . ASN A 1 305 ? -4.691 4.898 2.43 1 91.88 305 ASN A C 1
ATOM 2248 O O . ASN A 1 305 ? -4.656 5.707 3.359 1 91.88 305 ASN A O 1
ATOM 2252 N N . GLN A 1 306 ? -5.75 4.57 1.894 1 92.25 306 GLN A N 1
ATOM 2253 C CA . GLN A 1 306 ? -6.965 5.34 2.133 1 92.25 306 GLN A CA 1
ATOM 2254 C C . GLN A 1 306 ? -7.641 4.906 3.43 1 92.25 306 GLN A C 1
ATOM 2256 O O . GLN A 1 306 ? -8.391 5.68 4.035 1 92.25 306 GLN A O 1
ATOM 2261 N N . LEU A 1 307 ? -7.363 3.689 3.891 1 92.81 307 LEU A N 1
ATOM 2262 C CA . LEU A 1 307 ? -8.023 3.238 5.113 1 92.81 307 LEU A CA 1
ATOM 2263 C C . LEU A 1 307 ? -7.027 3.129 6.262 1 92.81 307 LEU A C 1
ATOM 2265 O O . LEU A 1 307 ? -7.066 3.928 7.199 1 92.81 307 LEU A O 1
ATOM 2269 N N . LEU A 1 308 ? -6.02 2.299 6.121 1 92.31 308 LEU A N 1
ATOM 2270 C CA . LEU A 1 308 ? -5.117 2.023 7.23 1 92.31 308 LEU A CA 1
ATOM 2271 C C . LEU A 1 308 ? -4.246 3.236 7.535 1 92.31 308 LEU A C 1
ATOM 2273 O O . LEU A 1 308 ? -4.266 3.756 8.656 1 92.31 308 LEU A O 1
ATOM 2277 N N . ALA A 1 309 ? -3.598 3.723 6.559 1 87.75 309 ALA A N 1
ATOM 2278 C CA . ALA A 1 309 ? -2.68 4.836 6.785 1 87.75 309 ALA A CA 1
ATOM 2279 C C . ALA A 1 309 ? -3.432 6.082 7.238 1 87.75 309 ALA A C 1
ATOM 2281 O O . ALA A 1 309 ? -2.957 6.82 8.102 1 87.75 309 ALA A O 1
ATOM 2282 N N . GLU A 1 310 ? -4.527 6.293 6.605 1 87.56 310 GLU A N 1
ATOM 2283 C CA . GLU A 1 310 ? -5.324 7.457 6.973 1 87.56 310 GLU A CA 1
ATOM 2284 C C . GLU A 1 310 ? -5.742 7.402 8.438 1 87.56 310 GLU A C 1
ATOM 2286 O O . GLU A 1 310 ? -5.668 8.406 9.148 1 87.56 310 GLU A O 1
ATOM 2291 N N . GLU A 1 311 ? -6.117 6.285 8.891 1 87.81 311 GLU A N 1
ATOM 2292 C CA . GLU A 1 311 ? -6.578 6.156 10.266 1 87.81 311 GLU A CA 1
ATOM 2293 C C . GLU A 1 311 ? -5.41 6.207 11.25 1 87.81 311 GLU A C 1
ATOM 2295 O O . GLU A 1 311 ? -5.504 6.844 12.297 1 87.81 311 GLU A O 1
ATOM 2300 N N . PHE A 1 312 ? -4.363 5.668 10.961 1 89.44 312 PHE A N 1
ATOM 2301 C CA . PHE A 1 312 ? -3.25 5.547 11.898 1 89.44 312 PHE A CA 1
ATOM 2302 C C . PHE A 1 312 ? -2.381 6.797 11.867 1 89.44 312 PHE A C 1
ATOM 2304 O O . PHE A 1 312 ? -1.508 6.973 12.727 1 89.44 312 PHE A O 1
ATOM 2311 N N . SER A 1 313 ? -2.658 7.691 10.906 1 82.44 313 SER A N 1
ATOM 2312 C CA . SER A 1 313 ? -1.905 8.938 10.828 1 82.44 313 SER A CA 1
ATOM 2313 C C . SER A 1 313 ? -2.566 10.039 11.648 1 82.44 313 SER A C 1
ATOM 2315 O O . SER A 1 313 ? -1.979 11.102 11.867 1 82.44 313 SER A O 1
ATOM 2317 N N . LYS A 1 314 ? -3.699 9.789 12.102 1 84.12 314 LYS A N 1
ATOM 2318 C CA . LYS A 1 314 ? -4.402 10.805 12.883 1 84.12 314 LYS A CA 1
ATOM 2319 C C . LYS A 1 314 ? -3.662 11.102 14.18 1 84.12 314 LYS A C 1
ATOM 2321 O O . LYS A 1 314 ? -3.236 10.188 14.891 1 84.12 314 LYS A O 1
ATOM 2326 N N . GLY A 1 315 ? -3.566 12.375 14.453 1 80.12 315 GLY A N 1
ATOM 2327 C CA . GLY A 1 315 ? -2.781 12.852 15.586 1 80.12 315 GLY A CA 1
ATOM 2328 C C . GLY A 1 315 ? -3.309 12.367 16.922 1 80.12 315 GLY A C 1
ATOM 2329 O O . GLY A 1 315 ? -2.531 12.109 17.844 1 80.12 315 GLY A O 1
ATOM 2330 N N . ASP A 1 316 ? -4.578 12.188 16.984 1 81.69 316 ASP A N 1
ATOM 2331 C CA . ASP A 1 316 ? -5.184 11.797 18.25 1 81.69 316 ASP A CA 1
ATOM 2332 C C . ASP A 1 316 ? -4.809 10.367 18.625 1 81.69 316 ASP A C 1
ATOM 2334 O O . ASP A 1 316 ? -4.773 10.016 19.812 1 81.69 316 ASP A O 1
ATOM 2338 N N . LEU A 1 317 ? -4.504 9.57 17.641 1 82.75 317 LEU A N 1
ATOM 2339 C CA . LEU A 1 317 ? -4.152 8.18 17.906 1 82.75 317 LEU A CA 1
ATOM 2340 C C . LEU A 1 317 ? -2.766 8.086 18.531 1 82.75 317 LEU A C 1
ATOM 2342 O O . LEU A 1 317 ? -2.473 7.121 19.25 1 82.75 317 LEU A O 1
ATOM 2346 N N . THR A 1 318 ? -2.047 9.062 18.25 1 77.5 318 THR A N 1
ATOM 2347 C CA . THR A 1 318 ? -0.692 9.086 18.797 1 77.5 318 THR A CA 1
ATOM 2348 C C . THR A 1 318 ? -0.717 9.219 20.312 1 77.5 318 THR A C 1
ATOM 2350 O O . THR A 1 318 ? 0.18 8.719 21 1 77.5 318 THR A O 1
ATOM 2353 N N . VAL A 1 319 ? -1.827 9.836 20.812 1 78.94 319 VAL A N 1
ATOM 2354 C CA . VAL A 1 319 ? -1.841 10.148 22.25 1 78.94 319 VAL A CA 1
ATOM 2355 C C . VAL A 1 319 ? -2.832 9.234 22.969 1 78.94 319 VAL A C 1
ATOM 2357 O O . VAL A 1 319 ? -3.088 9.398 24.156 1 78.94 319 VAL A O 1
ATOM 2360 N N . ARG A 1 320 ? -3.404 8.281 22.328 1 86.94 320 ARG A N 1
ATOM 2361 C CA . ARG A 1 320 ? -4.352 7.336 22.922 1 86.94 320 ARG A CA 1
ATOM 2362 C C . ARG A 1 320 ? -3.902 5.898 22.672 1 86.94 320 ARG A C 1
ATOM 2364 O O . ARG A 1 320 ? -4.414 5.227 21.781 1 86.94 320 ARG A O 1
ATOM 2371 N N . PRO A 1 321 ? -3.031 5.445 23.562 1 86.88 321 PRO A N 1
ATOM 2372 C CA . PRO A 1 321 ? -2.475 4.109 23.328 1 86.88 321 PRO A CA 1
ATOM 2373 C C . PRO A 1 321 ? -3.531 3.01 23.391 1 86.88 321 PRO A C 1
ATOM 2375 O O . PRO A 1 321 ? -3.424 2 22.688 1 86.88 321 PRO A O 1
ATOM 2378 N N . GLY A 1 322 ? -4.539 3.191 24.219 1 90.12 322 GLY A N 1
ATOM 2379 C CA . GLY A 1 322 ? -5.613 2.213 24.297 1 90.12 322 GLY A CA 1
ATOM 2380 C C . GLY A 1 322 ? -6.391 2.078 23 1 90.12 322 GLY A C 1
ATOM 2381 O O . GLY A 1 322 ? -6.652 0.966 22.547 1 90.12 322 GLY A O 1
ATOM 2382 N N . LEU A 1 323 ? -6.738 3.199 22.484 1 90.5 323 LEU A N 1
ATOM 2383 C CA . LEU A 1 323 ? -7.453 3.191 21.219 1 90.5 323 LEU A CA 1
ATOM 2384 C C . LEU A 1 323 ? -6.582 2.617 20.109 1 90.5 323 LEU A C 1
ATOM 2386 O O . LEU A 1 323 ? -7.066 1.861 19.25 1 90.5 323 LEU A O 1
ATOM 2390 N N . ARG A 1 324 ? -5.34 2.965 20.141 1 92.12 324 ARG A N 1
ATOM 2391 C CA . ARG A 1 324 ? -4.414 2.459 19.141 1 92.12 324 ARG A CA 1
ATOM 2392 C C . ARG A 1 324 ? -4.344 0.936 19.172 1 92.12 324 ARG A C 1
ATOM 2394 O O . ARG A 1 324 ? -4.348 0.284 18.125 1 92.12 324 ARG A O 1
ATOM 2401 N N . PHE A 1 325 ? -4.293 0.413 20.312 1 93.06 325 PHE A N 1
ATOM 2402 C CA . PHE A 1 325 ? -4.246 -1.037 20.469 1 93.06 325 PHE A CA 1
ATOM 2403 C C . PHE A 1 325 ? -5.523 -1.679 19.938 1 93.06 325 PHE A C 1
ATOM 2405 O O . PHE A 1 325 ? -5.473 -2.697 19.25 1 93.06 325 PHE A O 1
ATOM 2412 N N . CYS A 1 326 ? -6.602 -1.091 20.234 1 94.5 326 CYS A N 1
ATOM 2413 C CA . CYS A 1 326 ? -7.875 -1.594 19.734 1 94.5 326 CYS A CA 1
ATOM 2414 C C . CYS A 1 326 ? -7.926 -1.535 18.219 1 94.5 326 CYS A C 1
ATOM 2416 O O . CYS A 1 326 ? -8.5 -2.416 17.578 1 94.5 326 CYS A O 1
ATOM 2418 N N . MET A 1 327 ? -7.332 -0.525 17.719 1 94.88 327 MET A N 1
ATOM 2419 C CA . MET A 1 327 ? -7.301 -0.382 16.266 1 94.88 327 MET A CA 1
ATOM 2420 C C . MET A 1 327 ? -6.449 -1.475 15.633 1 94.88 327 MET A C 1
ATOM 2422 O O . MET A 1 327 ? -6.809 -2.021 14.594 1 94.88 327 MET A O 1
ATOM 2426 N N . TYR A 1 328 ? -5.355 -1.793 16.297 1 94.75 328 TYR A N 1
ATOM 2427 C CA . TYR A 1 328 ? -4.539 -2.904 15.828 1 94.75 328 TYR A CA 1
ATOM 2428 C C . TYR A 1 328 ? -5.34 -4.199 15.797 1 94.75 328 TYR A C 1
ATOM 2430 O O . TYR A 1 328 ? -5.301 -4.941 14.82 1 94.75 328 TYR A O 1
ATOM 2438 N N . LEU A 1 329 ? -6.016 -4.375 16.797 1 95.75 329 LEU A N 1
ATOM 2439 C CA . LEU A 1 329 ? -6.809 -5.594 16.922 1 95.75 329 LEU A CA 1
ATOM 2440 C C . LEU A 1 329 ? -7.902 -5.641 15.859 1 95.75 329 LEU A C 1
ATOM 2442 O O . LEU A 1 329 ? -8.18 -6.699 15.297 1 95.75 329 LEU A O 1
ATOM 2446 N N . ALA A 1 330 ? -8.477 -4.523 15.609 1 95.25 330 ALA A N 1
ATOM 2447 C CA . ALA A 1 330 ? -9.516 -4.445 14.586 1 95.25 330 ALA A CA 1
ATOM 2448 C C . ALA A 1 330 ? -8.961 -4.805 13.211 1 95.25 330 ALA A C 1
ATOM 2450 O O . ALA A 1 330 ? -9.594 -5.535 12.453 1 95.25 330 ALA A O 1
ATOM 2451 N N . VAL A 1 331 ? -7.809 -4.285 12.906 1 95.88 331 VAL A N 1
ATOM 2452 C CA . VAL A 1 331 ? -7.18 -4.566 11.617 1 95.88 331 VAL A CA 1
ATOM 2453 C C . VAL A 1 331 ? -6.879 -6.062 11.508 1 95.88 331 VAL A C 1
ATOM 2455 O O . VAL A 1 331 ? -7.18 -6.688 10.492 1 95.88 331 VAL A O 1
ATOM 2458 N N . VAL A 1 332 ? -6.348 -6.637 12.578 1 95 332 VAL A N 1
ATOM 2459 C CA . VAL A 1 332 ? -5.969 -8.047 12.594 1 95 332 VAL A CA 1
ATOM 2460 C C . VAL A 1 332 ? -7.219 -8.914 12.492 1 95 332 VAL A C 1
ATOM 2462 O O . VAL A 1 332 ? -7.223 -9.93 11.781 1 95 332 VAL A O 1
ATOM 2465 N N . LEU A 1 333 ? -8.242 -8.523 13.141 1 94.12 333 LEU A N 1
ATOM 2466 C CA . LEU A 1 333 ? -9.5 -9.266 13.094 1 94.12 333 LEU A CA 1
ATOM 2467 C C . LEU A 1 333 ? -10.109 -9.203 11.695 1 94.12 333 LEU A C 1
ATOM 2469 O O . LEU A 1 333 ? -10.617 -10.211 11.188 1 94.12 333 LEU A O 1
ATOM 2473 N N . GLY A 1 334 ? -10.102 -8.055 11.125 1 92.5 334 GLY A N 1
ATOM 2474 C CA . GLY A 1 334 ? -10.586 -7.93 9.758 1 92.5 334 GLY A CA 1
ATOM 2475 C C . GLY A 1 334 ? -9.797 -8.766 8.766 1 92.5 334 GLY A C 1
ATOM 2476 O O . GLY A 1 334 ? -10.375 -9.508 7.969 1 92.5 334 GLY A O 1
ATOM 2477 N N . ALA A 1 335 ? -8.484 -8.656 8.859 1 92.81 335 ALA A N 1
ATOM 2478 C CA . ALA A 1 335 ? -7.609 -9.445 7.996 1 92.81 335 ALA A CA 1
ATOM 2479 C C . ALA A 1 335 ? -7.809 -10.938 8.234 1 92.81 335 ALA A C 1
ATOM 2481 O O . ALA A 1 335 ? -7.859 -11.727 7.289 1 92.81 335 ALA A O 1
ATOM 2482 N N . GLY A 1 336 ? -7.902 -11.281 9.5 1 88.56 336 GLY A N 1
ATOM 2483 C CA . GLY A 1 336 ? -8.133 -12.68 9.852 1 88.56 336 GLY A CA 1
ATOM 2484 C C . GLY A 1 336 ? -9.453 -13.211 9.328 1 88.56 336 GLY A C 1
ATOM 2485 O O . GLY A 1 336 ? -9.523 -14.352 8.859 1 88.56 336 GLY A O 1
ATOM 2486 N N . ALA A 1 337 ? -10.469 -12.445 9.398 1 84.94 337 ALA A N 1
ATOM 2487 C CA . ALA A 1 337 ? -11.781 -12.844 8.883 1 84.94 337 ALA A CA 1
ATOM 2488 C C . ALA A 1 337 ? -11.719 -13.117 7.387 1 84.94 337 ALA A C 1
ATOM 2490 O O . ALA A 1 337 ? -12.289 -14.102 6.91 1 84.94 337 ALA A O 1
ATOM 2491 N N . MET A 1 338 ? -11.039 -12.32 6.656 1 85.25 338 MET A N 1
ATOM 2492 C CA . MET A 1 338 ? -10.914 -12.508 5.215 1 85.25 338 MET A CA 1
ATOM 2493 C C . MET A 1 338 ? -10.062 -13.734 4.898 1 85.25 338 MET A C 1
ATOM 2495 O O . MET A 1 338 ? -10.367 -14.477 3.957 1 85.25 338 MET A O 1
ATOM 2499 N N . CYS A 1 339 ? -9.016 -13.93 5.684 1 84.44 339 CYS A N 1
ATOM 2500 C CA . CYS A 1 339 ? -8.172 -15.102 5.48 1 84.44 339 CYS A CA 1
ATOM 2501 C C . CYS A 1 339 ? -8.938 -16.391 5.77 1 84.44 339 CYS A C 1
ATOM 2503 O O . CYS A 1 339 ? -8.75 -17.391 5.086 1 84.44 339 CYS A O 1
ATOM 2505 N N . ALA A 1 340 ? -9.812 -16.328 6.734 1 81.56 340 ALA A N 1
ATOM 2506 C CA . ALA A 1 340 ? -10.633 -17.484 7.07 1 81.56 340 ALA A CA 1
ATOM 2507 C C . ALA A 1 340 ? -11.602 -17.812 5.938 1 81.56 340 ALA A C 1
ATOM 2509 O O . ALA A 1 340 ? -11.859 -18.984 5.652 1 81.56 340 ALA A O 1
ATOM 2510 N N . LEU A 1 341 ? -12.125 -16.797 5.289 1 76.25 341 LEU A N 1
ATOM 2511 C CA . LEU A 1 341 ? -13.008 -17 4.148 1 76.25 341 LEU A CA 1
ATOM 2512 C C . LEU A 1 341 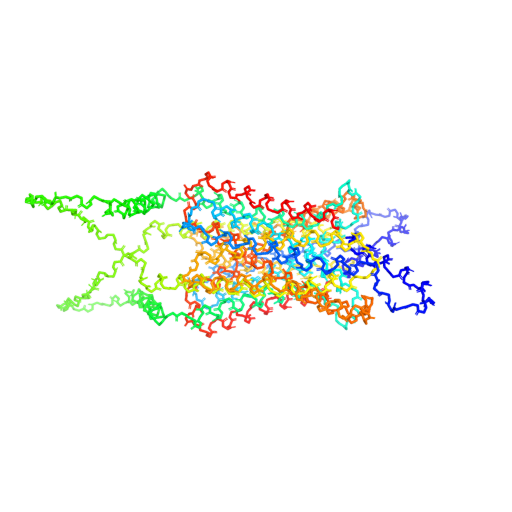? -12.258 -17.625 2.979 1 76.25 341 LEU A C 1
ATOM 2514 O O . LEU A 1 341 ? -12.836 -18.375 2.197 1 76.25 341 LEU A O 1
ATOM 2518 N N . GLY A 1 342 ? -11 -17.344 2.859 1 67.75 342 GLY A N 1
ATOM 2519 C CA . GLY A 1 342 ? -10.172 -17.906 1.806 1 67.75 342 GLY A CA 1
ATOM 2520 C C . GLY A 1 342 ? -9.938 -19.406 1.959 1 67.75 342 GLY A C 1
ATOM 2521 O O . GLY A 1 342 ? -9.727 -20.109 0.971 1 67.75 342 GLY A O 1
ATOM 2522 N N . ILE A 1 343 ? -10.047 -19.922 3.217 1 66.81 343 ILE A N 1
ATOM 2523 C CA . ILE A 1 343 ? -9.898 -21.344 3.473 1 66.81 343 ILE A CA 1
ATOM 2524 C C . ILE A 1 343 ? -11.133 -22.094 2.969 1 66.81 343 ILE A C 1
ATOM 2526 O O . ILE A 1 343 ? -11.016 -23.188 2.426 1 66.81 343 ILE A O 1
ATOM 2530 N N . TRP A 1 344 ? -12.219 -21.422 3.088 1 59.06 344 TRP A N 1
ATOM 2531 C CA . TRP A 1 344 ? -13.461 -22.094 2.729 1 59.06 344 TRP A CA 1
ATOM 2532 C C . TRP A 1 344 ? -13.727 -21.984 1.229 1 59.06 344 TRP A C 1
ATOM 2534 O O . TRP A 1 344 ? -14.375 -22.844 0.645 1 59.06 344 TRP A O 1
ATOM 2544 N N . ALA A 1 345 ? -13.133 -20.953 0.59 1 53.56 345 ALA A N 1
ATOM 2545 C CA . ALA A 1 345 ? -13.422 -20.766 -0.83 1 53.56 345 ALA A CA 1
ATOM 2546 C C . ALA A 1 345 ? -12.453 -21.562 -1.694 1 53.56 345 ALA A C 1
ATOM 2548 O O . ALA A 1 345 ? -11.328 -21.844 -1.275 1 53.56 345 ALA A O 1
ATOM 2549 N N . MET B 1 1 ? 9.984 -16.484 -13.219 1 28.64 1 MET B N 1
ATOM 2550 C CA . MET B 1 1 ? 10.078 -17.781 -13.883 1 28.64 1 MET B CA 1
ATOM 2551 C C . MET B 1 1 ? 11.531 -18.156 -14.133 1 28.64 1 MET B C 1
ATOM 2553 O O . MET B 1 1 ? 11.938 -19.297 -13.875 1 28.64 1 MET B O 1
ATOM 2557 N N . ARG B 1 2 ? 12.211 -17.109 -14.594 1 32.84 2 ARG B N 1
ATOM 2558 C CA . ARG B 1 2 ? 13.57 -17.547 -14.922 1 32.84 2 ARG B CA 1
ATOM 2559 C C . ARG B 1 2 ? 14.414 -17.672 -13.656 1 32.84 2 ARG B C 1
ATOM 2561 O O . ARG B 1 2 ? 15.312 -18.516 -13.586 1 32.84 2 ARG B O 1
ATOM 2568 N N . LEU B 1 3 ? 14.102 -16.844 -12.719 1 34.06 3 LEU B N 1
ATOM 2569 C CA . LEU B 1 3 ? 14.867 -17.094 -11.5 1 34.06 3 LEU B CA 1
ATOM 2570 C C . LEU B 1 3 ? 14.508 -18.453 -10.906 1 34.06 3 LEU B C 1
ATOM 2572 O O . LEU B 1 3 ? 15.383 -19.156 -10.391 1 34.06 3 LEU B O 1
ATOM 2576 N N . LEU B 1 4 ? 13.203 -18.781 -10.992 1 34.16 4 LEU B N 1
ATOM 2577 C CA . LEU B 1 4 ? 12.789 -20.125 -10.586 1 34.16 4 LEU B CA 1
ATOM 2578 C C . LEU B 1 4 ? 13.32 -21.172 -11.547 1 34.16 4 LEU B C 1
ATOM 2580 O O . LEU B 1 4 ? 13.711 -22.266 -11.125 1 34.16 4 LEU B O 1
ATOM 2584 N N . LEU B 1 5 ? 13.375 -20.875 -12.805 1 34.5 5 LEU B N 1
ATOM 2585 C CA . LEU B 1 5 ? 13.906 -21.828 -13.758 1 34.5 5 LEU B CA 1
ATOM 2586 C C . LEU B 1 5 ? 15.406 -22.047 -13.531 1 34.5 5 LEU B C 1
ATOM 2588 O O . LEU B 1 5 ? 15.914 -23.156 -13.719 1 34.5 5 LEU B O 1
ATOM 2592 N N . GLY B 1 6 ? 16.016 -21.016 -13.055 1 34.75 6 GLY B N 1
ATOM 2593 C CA . GLY B 1 6 ? 17.422 -21.219 -12.766 1 34.75 6 GLY B CA 1
ATOM 2594 C C . GLY B 1 6 ? 17.672 -22.078 -11.547 1 34.75 6 GLY B C 1
ATOM 2595 O O . GLY B 1 6 ? 18.609 -22.875 -11.516 1 34.75 6 GLY B O 1
ATOM 2596 N N . LEU B 1 7 ? 16.734 -21.938 -10.609 1 36.06 7 LEU B N 1
ATOM 2597 C CA . LEU B 1 7 ? 16.922 -22.781 -9.438 1 36.06 7 LEU B CA 1
ATOM 2598 C C . LEU B 1 7 ? 16.609 -24.234 -9.758 1 36.06 7 LEU B C 1
ATOM 2600 O O . LEU B 1 7 ? 17.25 -25.141 -9.234 1 36.06 7 LEU B O 1
ATOM 2604 N N . GLU B 1 8 ? 15.617 -24.484 -10.578 1 35.31 8 GLU B N 1
ATOM 2605 C CA . GLU B 1 8 ? 15.375 -25.859 -10.992 1 35.31 8 GLU B CA 1
ATOM 2606 C C . GLU B 1 8 ? 16.531 -26.391 -11.836 1 35.31 8 GLU B C 1
ATOM 2608 O O . GLU B 1 8 ? 16.891 -27.562 -11.742 1 35.31 8 GLU B O 1
ATOM 2613 N N . HIS B 1 9 ? 17.125 -25.609 -12.633 1 35.62 9 HIS B N 1
ATOM 2614 C CA . HIS B 1 9 ? 18.25 -26.078 -13.422 1 35.62 9 HIS B CA 1
ATOM 2615 C C . HIS B 1 9 ? 19.484 -26.328 -12.547 1 35.62 9 HIS B C 1
ATOM 2617 O O . HIS B 1 9 ? 20.406 -27.047 -12.945 1 35.62 9 HIS B O 1
ATOM 2623 N N . VAL B 1 10 ? 19.562 -25.734 -11.422 1 38.09 10 VAL B N 1
ATOM 2624 C CA . VAL B 1 10 ? 20.703 -25.984 -10.539 1 38.09 10 VAL B CA 1
ATOM 2625 C C . VAL B 1 10 ? 20.609 -27.391 -9.953 1 38.09 10 VAL B C 1
ATOM 2627 O O . VAL B 1 10 ? 21.641 -28.031 -9.727 1 38.09 10 VAL B O 1
ATOM 2630 N N . HIS B 1 11 ? 19.438 -27.969 -9.82 1 36.16 11 HIS B N 1
ATOM 2631 C CA . HIS B 1 11 ? 19.344 -29.297 -9.234 1 36.16 11 HIS B CA 1
ATOM 2632 C C . HIS B 1 11 ? 19.906 -30.359 -10.172 1 36.16 11 HIS B C 1
ATOM 2634 O O . HIS B 1 11 ? 20.469 -31.359 -9.727 1 36.16 11 HIS B O 1
ATOM 2640 N N . ALA B 1 12 ? 19.672 -30.281 -11.461 1 35.28 12 ALA B N 1
ATOM 2641 C CA . ALA B 1 12 ? 20.047 -31.391 -12.328 1 35.28 12 ALA B CA 1
ATOM 2642 C C . ALA B 1 12 ? 21.562 -31.531 -12.445 1 35.28 12 ALA B C 1
ATOM 2644 O O . ALA B 1 12 ? 22.094 -32.625 -12.484 1 35.28 12 ALA B O 1
ATOM 2645 N N . HIS B 1 13 ? 22.312 -30.422 -12.375 1 35.25 13 HIS B N 1
ATOM 2646 C CA . HIS B 1 13 ? 23.719 -30.594 -12.703 1 35.25 13 HIS B CA 1
ATOM 2647 C C . HIS B 1 13 ? 24.562 -30.844 -11.453 1 35.25 13 HIS B C 1
ATOM 2649 O O . HIS B 1 13 ? 25.766 -31.047 -11.547 1 35.25 13 HIS B O 1
ATOM 2655 N N . GLN B 1 14 ? 24 -30.75 -10.234 1 36.31 14 GLN B N 1
ATOM 2656 C CA . GLN B 1 14 ? 24.875 -30.984 -9.078 1 36.31 14 GLN B CA 1
ATOM 2657 C C . GLN B 1 14 ? 25.234 -32.469 -8.953 1 36.31 14 GLN B C 1
ATOM 2659 O O . GLN B 1 14 ? 26.125 -32.812 -8.18 1 36.31 14 GLN B O 1
ATOM 2664 N N . GLN B 1 15 ? 24.594 -33.469 -9.508 1 32.16 15 GLN B N 1
ATOM 2665 C CA . GLN B 1 15 ? 24.922 -34.844 -9.188 1 32.16 15 GLN B CA 1
ATOM 2666 C C . GLN B 1 15 ? 26.281 -35.219 -9.766 1 32.16 15 GLN B C 1
ATOM 2668 O O . GLN B 1 15 ? 26.969 -36.125 -9.234 1 32.16 15 GLN B O 1
ATOM 2673 N N . GLU B 1 16 ? 26.75 -34.812 -10.961 1 34.03 16 GLU B N 1
ATOM 2674 C CA . GLU B 1 16 ? 27.812 -35.625 -11.562 1 34.03 16 GLU B CA 1
ATOM 2675 C C . GLU B 1 16 ? 29.172 -35.281 -10.953 1 34.03 16 GLU B C 1
ATOM 2677 O O . GLU B 1 16 ? 30.109 -36.094 -11.039 1 34.03 16 GLU B O 1
ATOM 2682 N N . GLY B 1 17 ? 29.625 -34.031 -10.617 1 33.47 17 GLY B N 1
ATOM 2683 C CA . GLY B 1 17 ? 31.047 -33.812 -10.516 1 33.47 17 GLY B CA 1
ATOM 2684 C C . GLY B 1 17 ? 31.594 -34.094 -9.125 1 33.47 17 GLY B C 1
ATOM 2685 O O . GLY B 1 17 ? 32 -33.156 -8.406 1 33.47 17 GLY B O 1
ATOM 2686 N N . ALA B 1 18 ? 31.203 -35.125 -8.289 1 35.38 18 ALA B N 1
ATOM 2687 C CA . ALA B 1 18 ? 31.688 -35.438 -6.957 1 35.38 18 ALA B CA 1
ATOM 2688 C C . ALA B 1 18 ? 33.188 -35.781 -6.98 1 35.38 18 ALA B C 1
ATOM 2690 O O . ALA B 1 18 ? 33.812 -35.875 -5.93 1 35.38 18 ALA B O 1
ATOM 2691 N N . ASN B 1 19 ? 33.844 -36.375 -7.957 1 32.56 19 ASN B N 1
ATOM 2692 C CA . ASN B 1 19 ? 35.031 -37.188 -7.641 1 32.56 19 ASN B CA 1
ATOM 2693 C C . ASN B 1 19 ? 36.25 -36.312 -7.363 1 32.56 19 ASN B C 1
ATOM 2695 O O . ASN B 1 19 ? 37.344 -36.844 -7.098 1 32.56 19 ASN B O 1
ATOM 2699 N N . ALA B 1 20 ? 36.719 -35.281 -8.102 1 34.34 20 ALA B N 1
ATOM 2700 C CA . ALA B 1 20 ? 38.156 -35 -8.117 1 34.34 20 ALA B CA 1
ATOM 2701 C C . ALA B 1 20 ? 38.625 -34.406 -6.789 1 34.34 20 ALA B C 1
ATOM 2703 O O . ALA B 1 20 ? 37.906 -33.656 -6.156 1 34.34 20 ALA B O 1
ATOM 2704 N N . GLY B 1 21 ? 39.5 -34.938 -5.902 1 34.81 21 GLY B N 1
ATOM 2705 C CA . GLY B 1 21 ? 40.281 -34.781 -4.684 1 34.81 21 GLY B CA 1
ATOM 2706 C C . GLY B 1 21 ? 40.656 -33.344 -4.414 1 34.81 21 GLY B C 1
ATOM 2707 O O . GLY B 1 21 ? 41.438 -33.062 -3.502 1 34.81 21 GLY B O 1
ATOM 2708 N N . GLY B 1 22 ? 41.094 -32.562 -5.508 1 35.5 22 GLY B N 1
ATOM 2709 C CA . GLY B 1 22 ? 41.812 -31.312 -5.266 1 35.5 22 GLY B CA 1
ATOM 2710 C C . GLY B 1 22 ? 41.125 -30.422 -4.238 1 35.5 22 GLY B C 1
ATOM 2711 O O . GLY B 1 22 ? 40 -30.672 -3.84 1 35.5 22 GLY B O 1
ATOM 2712 N N . HIS B 1 23 ? 41.938 -29.391 -3.594 1 39.38 23 HIS B N 1
ATOM 2713 C CA . HIS B 1 23 ? 41.5 -28.406 -2.607 1 39.38 23 HIS B CA 1
ATOM 2714 C C . HIS B 1 23 ? 40 -28.094 -2.76 1 39.38 23 HIS B C 1
ATOM 2716 O O . HIS B 1 23 ? 39.5 -28.016 -3.879 1 39.38 23 HIS B O 1
ATOM 2722 N N . PRO B 1 24 ? 39.25 -28.422 -1.86 1 39.66 24 PRO B N 1
ATOM 2723 C CA . PRO B 1 24 ? 37.812 -28.312 -1.92 1 39.66 24 PRO B CA 1
ATOM 2724 C C . PRO B 1 24 ? 37.344 -27.172 -2.83 1 39.66 24 PRO B C 1
ATOM 2726 O O . PRO B 1 24 ? 38.062 -26.203 -3.031 1 39.66 24 PRO B O 1
ATOM 2729 N N . LEU B 1 25 ? 36.406 -27.219 -3.764 1 38.84 25 LEU B N 1
ATOM 2730 C CA . LEU B 1 25 ? 35.75 -26.625 -4.91 1 38.84 25 LEU B CA 1
ATOM 2731 C C . LEU B 1 25 ? 35.438 -25.141 -4.652 1 38.84 25 LEU B C 1
ATOM 2733 O O . LEU B 1 25 ? 34.625 -24.812 -3.787 1 38.84 25 LEU B O 1
ATOM 2737 N N . MET B 1 26 ? 36.406 -24.188 -4.387 1 47.16 26 MET B N 1
ATOM 2738 C CA . MET B 1 26 ? 36.094 -22.844 -4.828 1 47.16 26 MET B CA 1
ATOM 2739 C C . MET B 1 26 ? 35.094 -22.875 -6.004 1 47.16 26 MET B C 1
ATOM 2741 O O . MET B 1 26 ? 35.469 -23.266 -7.109 1 47.16 26 MET B O 1
ATOM 2745 N N . SER B 1 27 ? 33.969 -23.359 -5.781 1 54.06 27 SER B N 1
ATOM 2746 C CA . SER B 1 27 ? 32.875 -23.516 -6.762 1 54.06 27 SER B CA 1
ATOM 2747 C C . SER B 1 27 ? 32.906 -22.359 -7.766 1 54.06 27 SER B C 1
ATOM 2749 O O . SER B 1 27 ? 33.438 -21.297 -7.484 1 54.06 27 SER B O 1
ATOM 2751 N N . ALA B 1 28 ? 32.812 -22.625 -8.992 1 57.44 28 ALA B N 1
ATOM 2752 C CA . ALA B 1 28 ? 32.594 -21.688 -10.094 1 57.44 28 ALA B CA 1
ATOM 2753 C C . ALA B 1 28 ? 31.672 -20.547 -9.68 1 57.44 28 ALA B C 1
ATOM 2755 O O . ALA B 1 28 ? 30.594 -20.797 -9.125 1 57.44 28 ALA B O 1
ATOM 2756 N N . GLY B 1 29 ? 32.312 -19.266 -9.336 1 69.31 29 GLY B N 1
ATOM 2757 C CA . GLY B 1 29 ? 31.516 -18.078 -9.07 1 69.31 29 GLY B CA 1
ATOM 2758 C C . GLY B 1 29 ? 31.844 -17.422 -7.746 1 69.31 29 GLY B C 1
ATOM 2759 O O . GLY B 1 29 ? 31.281 -16.391 -7.406 1 69.31 29 GLY B O 1
ATOM 2760 N N . TRP B 1 30 ? 32.812 -18.234 -6.945 1 79.56 30 TRP B N 1
ATOM 2761 C CA . TRP B 1 30 ? 33.156 -17.672 -5.645 1 79.56 30 TRP B CA 1
ATOM 2762 C C . TRP B 1 30 ? 33.75 -16.281 -5.793 1 79.56 30 TRP B C 1
ATOM 2764 O O . TRP B 1 30 ? 33.438 -15.367 -5.016 1 79.56 30 TRP B O 1
ATOM 2774 N N . GLU B 1 31 ? 34.562 -16.047 -6.723 1 82.75 31 GLU B N 1
ATOM 2775 C CA . GLU B 1 31 ? 35.188 -14.742 -6.957 1 82.75 31 GLU B CA 1
ATOM 2776 C C . GLU B 1 31 ? 34.156 -13.68 -7.293 1 82.75 31 GLU B C 1
ATOM 2778 O O . GLU B 1 31 ? 34.25 -12.531 -6.859 1 82.75 31 GLU B O 1
ATOM 2783 N N . LEU B 1 32 ? 33.25 -14.117 -8 1 85.06 32 LEU B N 1
ATOM 2784 C CA . LEU B 1 32 ? 32.188 -13.18 -8.391 1 85.06 32 LEU B CA 1
ATOM 2785 C C . LEU B 1 32 ? 31.359 -12.781 -7.176 1 85.06 32 LEU B C 1
ATOM 2787 O O . LEU B 1 32 ? 30.953 -11.625 -7.055 1 85.06 32 LEU B O 1
ATOM 2791 N N . ARG B 1 33 ? 31.219 -13.703 -6.297 1 88.25 33 ARG B N 1
ATOM 2792 C CA . ARG B 1 33 ? 30.422 -13.414 -5.105 1 88.25 33 ARG B CA 1
ATOM 2793 C C . ARG B 1 33 ? 31.172 -12.477 -4.164 1 88.25 33 ARG B C 1
ATOM 2795 O O . ARG B 1 33 ? 30.594 -11.555 -3.602 1 88.25 33 ARG B O 1
ATOM 2802 N N . VAL B 1 34 ? 32.406 -12.672 -4.098 1 87.56 34 VAL B N 1
ATOM 2803 C CA . VAL B 1 34 ? 33.188 -11.789 -3.256 1 87.56 34 VAL B CA 1
ATOM 2804 C C . VAL B 1 34 ? 33.281 -10.406 -3.893 1 87.56 34 VAL B C 1
ATOM 2806 O O . VAL B 1 34 ? 33.156 -9.391 -3.205 1 87.56 34 VAL B O 1
ATOM 2809 N N . ALA B 1 35 ? 33.469 -10.352 -5.137 1 87.94 35 ALA B N 1
ATOM 2810 C CA . ALA B 1 35 ? 33.469 -9.07 -5.848 1 87.94 35 ALA B CA 1
ATOM 2811 C C . ALA B 1 35 ? 32.125 -8.367 -5.707 1 87.94 35 ALA B C 1
ATOM 2813 O O . ALA B 1 35 ? 32.062 -7.141 -5.598 1 87.94 35 ALA B O 1
ATOM 2814 N N . GLY B 1 36 ? 31.125 -9.195 -5.746 1 89.44 36 GLY B N 1
ATOM 2815 C CA . GLY B 1 36 ? 29.781 -8.656 -5.598 1 89.44 36 GLY B CA 1
ATOM 2816 C C . GLY B 1 36 ? 29.578 -7.922 -4.285 1 89.44 36 GLY B C 1
ATOM 2817 O O . GLY B 1 36 ? 28.859 -6.914 -4.23 1 89.44 36 GLY B O 1
ATOM 2818 N N . LEU B 1 37 ? 30.297 -8.383 -3.254 1 90.12 37 LEU B N 1
ATOM 2819 C CA . LEU B 1 37 ? 30.203 -7.727 -1.953 1 90.12 37 LEU B CA 1
ATOM 2820 C C . LEU B 1 37 ? 30.641 -6.27 -2.047 1 90.12 37 LEU B C 1
ATOM 2822 O O . LEU B 1 37 ? 29.953 -5.375 -1.566 1 90.12 37 LEU B O 1
ATOM 2826 N N . PHE B 1 38 ? 31.625 -6.047 -2.74 1 92.12 38 PHE B N 1
ATOM 2827 C CA . PHE B 1 38 ? 32.219 -4.711 -2.803 1 92.12 38 PHE B CA 1
ATOM 2828 C C . PHE B 1 38 ? 31.438 -3.83 -3.777 1 92.12 38 PHE B C 1
ATOM 2830 O O . PHE B 1 38 ? 31.266 -2.635 -3.531 1 92.12 38 PHE B O 1
ATOM 2837 N N . VAL B 1 39 ? 31.031 -4.402 -4.816 1 92.88 39 VAL B N 1
ATOM 2838 C CA . VAL B 1 39 ? 30.281 -3.641 -5.809 1 92.88 39 VAL B CA 1
ATOM 2839 C C . VAL B 1 39 ? 28.969 -3.154 -5.199 1 92.88 39 VAL B C 1
ATOM 2841 O O . VAL B 1 39 ? 28.609 -1.982 -5.336 1 92.88 39 VAL B O 1
ATOM 2844 N N . ILE B 1 40 ? 28.312 -4.027 -4.5 1 93.88 40 ILE B N 1
ATOM 2845 C CA . ILE B 1 40 ? 27.031 -3.699 -3.891 1 93.88 40 ILE B CA 1
ATOM 2846 C C . ILE B 1 40 ? 27.234 -2.684 -2.77 1 93.88 40 ILE B C 1
ATOM 2848 O O . ILE B 1 40 ? 26.453 -1.745 -2.621 1 93.88 40 ILE B O 1
ATOM 2852 N N . PHE B 1 41 ? 28.297 -2.887 -2.045 1 94.75 41 PHE B N 1
ATOM 2853 C CA . PHE B 1 41 ? 28.625 -1.93 -0.997 1 94.75 41 PHE B CA 1
ATOM 2854 C C . PHE B 1 41 ? 28.859 -0.544 -1.586 1 94.75 41 PHE B C 1
ATOM 2856 O O . PHE B 1 41 ? 28.312 0.446 -1.101 1 94.75 41 PHE B O 1
ATOM 2863 N N . ALA B 1 42 ? 29.625 -0.491 -2.613 1 93.38 42 ALA B N 1
ATOM 2864 C CA . ALA B 1 42 ? 29.938 0.78 -3.256 1 93.38 42 ALA B CA 1
ATOM 2865 C C . ALA B 1 42 ? 28.688 1.427 -3.846 1 93.38 42 ALA B C 1
ATOM 2867 O O . ALA B 1 42 ? 28.5 2.639 -3.725 1 93.38 42 ALA B O 1
ATOM 2868 N N . ALA B 1 43 ? 27.891 0.672 -4.457 1 91.75 43 ALA B N 1
ATOM 2869 C CA . ALA B 1 43 ? 26.656 1.181 -5.051 1 91.75 43 ALA B CA 1
ATOM 2870 C C . ALA B 1 43 ? 25.734 1.767 -3.984 1 91.75 43 ALA B C 1
ATOM 2872 O O . ALA B 1 43 ? 25.125 2.824 -4.188 1 91.75 43 ALA B O 1
ATOM 2873 N N . SER B 1 44 ? 25.672 1.1 -2.863 1 92 44 SER B N 1
ATOM 2874 C CA . SER B 1 44 ? 24.797 1.555 -1.776 1 92 44 SER B CA 1
ATOM 2875 C C . SER B 1 44 ? 25.359 2.812 -1.119 1 92 44 SER B C 1
ATOM 2877 O O . SER B 1 44 ? 24.609 3.684 -0.688 1 92 44 SER B O 1
ATOM 2879 N N . MET B 1 45 ? 26.641 2.938 -1.132 1 91.19 45 MET B N 1
ATOM 2880 C CA . MET B 1 45 ? 27.297 4.09 -0.515 1 91.19 45 MET B CA 1
ATOM 2881 C C . MET B 1 45 ? 27.094 5.344 -1.365 1 91.19 45 MET B C 1
ATOM 2883 O O . MET B 1 45 ? 27.25 6.461 -0.871 1 91.19 45 MET B O 1
ATOM 2887 N N . CYS B 1 46 ? 26.703 5.172 -2.582 1 88 46 CYS B N 1
ATOM 2888 C CA . CYS B 1 46 ? 26.438 6.312 -3.447 1 88 46 CYS B CA 1
ATOM 2889 C C . CYS B 1 46 ? 25.234 7.109 -2.941 1 88 46 CYS B C 1
ATOM 2891 O O . CYS B 1 46 ? 25.078 8.281 -3.295 1 88 46 CYS B O 1
ATOM 2893 N N . SER B 1 47 ? 24.516 6.504 -2.078 1 88.88 47 SER B N 1
ATOM 2894 C CA . SER B 1 47 ? 23.344 7.168 -1.509 1 88.88 47 SER B CA 1
ATOM 2895 C C . SER B 1 47 ? 23.75 8.344 -0.628 1 88.88 47 SER B C 1
ATOM 2897 O O . SER B 1 47 ? 22.938 9.211 -0.321 1 88.88 47 SER B O 1
ATOM 2899 N N . LEU B 1 48 ? 25.031 8.422 -0.276 1 90.75 48 LEU B N 1
ATOM 2900 C CA . LEU B 1 48 ? 25.547 9.516 0.539 1 90.75 48 LEU B CA 1
ATOM 2901 C C . LEU B 1 48 ? 25.406 10.844 -0.189 1 90.75 48 LEU B C 1
ATOM 2903 O O . LEU B 1 48 ? 25.391 11.906 0.443 1 90.75 48 LEU B O 1
ATOM 2907 N N . ILE B 1 49 ? 25.203 10.805 -1.455 1 88.44 49 ILE B N 1
ATOM 2908 C CA . ILE B 1 49 ? 25.109 12.008 -2.271 1 88.44 49 ILE B CA 1
ATOM 2909 C C . ILE B 1 49 ? 23.828 12.773 -1.915 1 88.44 49 ILE B C 1
ATOM 2911 O O . ILE B 1 49 ? 23.766 14 -2.057 1 88.44 49 ILE B O 1
ATOM 2915 N N . THR B 1 50 ? 22.859 12.062 -1.43 1 88.19 50 THR B N 1
ATOM 2916 C CA . THR B 1 50 ? 21.578 12.688 -1.124 1 88.19 50 THR B CA 1
ATOM 2917 C C . THR B 1 50 ? 21.703 13.633 0.064 1 88.19 50 THR B C 1
ATOM 2919 O O . THR B 1 50 ? 20.891 14.547 0.227 1 88.19 50 THR B O 1
ATOM 2922 N N . LEU B 1 51 ? 22.703 13.445 0.896 1 86.81 51 LEU B N 1
ATOM 2923 C CA . LEU B 1 51 ? 22.875 14.273 2.088 1 86.81 51 LEU B CA 1
ATOM 2924 C C . LEU B 1 51 ? 23.484 15.625 1.731 1 86.81 51 LEU B C 1
ATOM 2926 O O . LEU B 1 51 ? 23.5 16.547 2.555 1 86.81 51 LEU B O 1
ATOM 2930 N N . TRP B 1 52 ? 23.812 15.719 0.532 1 81.25 52 TRP B N 1
ATOM 2931 C CA . TRP B 1 52 ? 24.422 16.969 0.096 1 81.25 52 TRP B CA 1
ATOM 2932 C C . TRP B 1 52 ? 23.375 17.922 -0.452 1 81.25 52 TRP B C 1
ATOM 2934 O O . TRP B 1 52 ? 23.672 19.078 -0.77 1 81.25 52 TRP B O 1
ATOM 2944 N N . PHE B 1 53 ? 22.125 17.391 -0.42 1 76 53 PHE B N 1
ATOM 2945 C CA . PHE B 1 53 ? 21.078 18.312 -0.863 1 76 53 PHE B CA 1
ATOM 2946 C C . PHE B 1 53 ? 20.75 19.312 0.229 1 76 53 PHE B C 1
ATOM 2948 O O . PHE B 1 53 ? 20.453 18.938 1.363 1 76 53 PHE B O 1
ATOM 2955 N N . ARG B 1 54 ? 20.984 20.609 -0.007 1 65.19 54 ARG B N 1
ATOM 2956 C CA . ARG B 1 54 ? 20.812 21.688 0.954 1 65.19 54 ARG B CA 1
ATOM 2957 C C . ARG B 1 54 ? 19.344 21.953 1.243 1 65.19 54 ARG B C 1
ATOM 2959 O O . ARG B 1 54 ? 18.969 22.219 2.385 1 65.19 54 ARG B O 1
ATOM 2966 N N . SER B 1 55 ? 18.641 21.859 0.098 1 75.75 55 SER B N 1
ATOM 2967 C CA . SER B 1 55 ? 17.203 22.078 0.263 1 75.75 55 SER B CA 1
ATOM 2968 C C . SER B 1 55 ? 16.406 20.812 -0.06 1 75.75 55 SER B C 1
ATOM 2970 O O . SER B 1 55 ? 16.453 20.328 -1.19 1 75.75 55 SER B O 1
ATOM 2972 N N . THR B 1 56 ? 15.727 20.281 0.993 1 72.94 56 THR B N 1
ATOM 2973 C CA . THR B 1 56 ? 15.062 18.984 0.874 1 72.94 56 THR B CA 1
ATOM 2974 C C . THR B 1 56 ? 13.664 19.156 0.285 1 72.94 56 THR B C 1
ATOM 2976 O O . THR B 1 56 ? 13.031 18.172 -0.11 1 72.94 56 THR B O 1
ATOM 2979 N N . ASN B 1 57 ? 13.211 20.328 0.13 1 75.25 57 ASN B N 1
ATOM 2980 C CA . ASN B 1 57 ? 11.859 20.531 -0.379 1 75.25 57 ASN B CA 1
ATOM 2981 C C . ASN B 1 57 ? 11.875 21.125 -1.783 1 75.25 57 ASN B C 1
ATOM 2983 O O . ASN B 1 57 ? 10.852 21.609 -2.268 1 75.25 57 ASN B O 1
ATOM 2987 N N . THR B 1 58 ? 13.062 21.016 -2.389 1 82.31 58 THR B N 1
ATOM 2988 C CA . THR B 1 58 ? 13.164 21.453 -3.777 1 82.31 58 THR B CA 1
ATOM 2989 C C . THR B 1 58 ? 12.711 20.344 -4.727 1 82.31 58 THR B C 1
ATOM 2991 O O . THR B 1 58 ? 12.375 19.25 -4.289 1 82.31 58 THR B O 1
ATOM 2994 N N . VAL B 1 59 ? 12.633 20.625 -5.938 1 86.25 59 VAL B N 1
ATOM 2995 C CA . VAL B 1 59 ? 12.047 19.781 -6.961 1 86.25 59 VAL B CA 1
ATOM 2996 C C . VAL B 1 59 ? 12.867 18.5 -7.102 1 86.25 59 VAL B C 1
ATOM 2998 O O . VAL B 1 59 ? 12.312 17.406 -7.184 1 86.25 59 VAL B O 1
ATOM 3001 N N . VAL B 1 60 ? 14.156 18.578 -6.988 1 85.94 60 VAL B N 1
ATOM 3002 C CA . VAL B 1 60 ? 15.023 17.453 -7.301 1 85.94 60 VAL B CA 1
ATOM 3003 C C . VAL B 1 60 ? 14.891 16.375 -6.227 1 85.94 60 VAL B C 1
ATOM 3005 O O . VAL B 1 60 ? 14.602 15.211 -6.535 1 85.94 60 VAL B O 1
ATOM 3008 N N . PRO B 1 61 ? 15 16.703 -5.012 1 87.06 61 PRO B N 1
ATOM 3009 C CA . PRO B 1 61 ? 14.828 15.656 -3.996 1 87.06 61 PRO B CA 1
ATOM 3010 C C . PRO B 1 61 ? 13.422 15.055 -4 1 87.06 61 PRO B C 1
ATOM 3012 O O . PRO B 1 61 ? 13.258 13.859 -3.727 1 87.06 61 PRO B O 1
ATOM 3015 N N . ARG B 1 62 ? 12.516 15.836 -4.309 1 90.56 62 ARG B N 1
ATOM 3016 C CA . ARG B 1 62 ? 11.148 15.344 -4.355 1 90.56 62 ARG B CA 1
ATOM 3017 C C . ARG B 1 62 ? 10.961 14.367 -5.516 1 90.56 62 ARG B C 1
ATOM 3019 O O . ARG B 1 62 ? 10.297 13.344 -5.367 1 90.56 62 ARG B O 1
ATOM 3026 N N . LEU B 1 63 ? 11.523 14.719 -6.621 1 92.12 63 LEU B N 1
ATOM 3027 C CA . LEU B 1 63 ? 11.469 13.82 -7.773 1 92.12 63 LEU B CA 1
ATOM 3028 C C . LEU B 1 63 ? 12.211 12.523 -7.48 1 92.12 63 LEU B C 1
ATOM 3030 O O . LEU B 1 63 ? 11.781 11.453 -7.91 1 92.12 63 LEU B O 1
ATOM 3034 N N . LEU B 1 64 ? 13.25 12.68 -6.758 1 89 64 LEU B N 1
ATOM 3035 C CA . LEU B 1 64 ? 14.016 11.5 -6.387 1 89 64 LEU B CA 1
ATOM 3036 C C . LEU B 1 64 ? 13.211 10.586 -5.473 1 89 64 LEU B C 1
ATOM 3038 O O . LEU B 1 64 ? 13.258 9.367 -5.605 1 89 64 LEU B O 1
ATOM 3042 N N . ARG B 1 65 ? 12.516 11.141 -4.602 1 90.31 65 ARG B N 1
ATOM 3043 C CA . ARG B 1 65 ? 11.68 10.344 -3.701 1 90.31 65 ARG B CA 1
ATOM 3044 C C . ARG B 1 65 ? 10.539 9.672 -4.457 1 90.31 65 ARG B C 1
ATOM 3046 O O . ARG B 1 65 ? 10.219 8.516 -4.199 1 90.31 65 ARG B O 1
ATOM 3053 N N . ALA B 1 66 ? 9.969 10.445 -5.371 1 93.88 66 ALA B N 1
ATOM 3054 C CA . ALA B 1 66 ? 8.93 9.859 -6.207 1 93.88 66 ALA B CA 1
ATOM 3055 C C . ALA B 1 66 ? 9.477 8.719 -7.055 1 93.88 66 ALA B C 1
ATOM 3057 O O . ALA B 1 66 ? 8.859 7.66 -7.16 1 93.88 66 ALA B O 1
ATOM 3058 N N . PHE B 1 67 ? 10.617 8.945 -7.648 1 93.56 67 PHE B N 1
ATOM 3059 C CA . PHE B 1 67 ? 11.305 7.926 -8.438 1 93.56 67 PHE B CA 1
ATOM 3060 C C . PHE B 1 67 ? 11.594 6.691 -7.594 1 93.56 67 PHE B C 1
ATOM 3062 O O . PHE B 1 67 ? 11.328 5.566 -8.016 1 93.56 67 PHE B O 1
ATOM 3069 N N . SER B 1 68 ? 12.039 6.906 -6.398 1 88.44 68 SER B N 1
ATOM 3070 C CA . SER B 1 68 ? 12.359 5.828 -5.473 1 88.44 68 SER B CA 1
ATOM 3071 C C . SER B 1 68 ? 11.102 5.078 -5.043 1 88.44 68 SER B C 1
ATOM 3073 O O . SER B 1 68 ? 11.133 3.859 -4.848 1 88.44 68 SER B O 1
ATOM 3075 N N . GLY B 1 69 ? 10.039 5.82 -4.836 1 92.69 69 GLY B N 1
ATOM 3076 C CA . GLY B 1 69 ? 8.773 5.18 -4.527 1 92.69 69 GLY B CA 1
ATOM 3077 C C . GLY B 1 69 ? 8.32 4.207 -5.602 1 92.69 69 GLY B C 1
ATOM 3078 O O . GLY B 1 69 ? 7.82 3.123 -5.293 1 92.69 69 GLY B O 1
ATOM 3079 N N . GLY B 1 70 ? 8.539 4.598 -6.855 1 93.12 70 GLY B N 1
ATOM 3080 C CA . GLY B 1 70 ? 8.25 3.707 -7.965 1 93.12 70 GLY B CA 1
ATOM 3081 C C . GLY B 1 70 ? 9.109 2.461 -7.977 1 93.12 70 GLY B C 1
ATOM 3082 O O . GLY B 1 70 ? 8.609 1.352 -8.172 1 93.12 70 GLY B O 1
ATOM 3083 N N . VAL B 1 71 ? 10.336 2.645 -7.68 1 90.19 71 VAL B N 1
ATOM 3084 C CA . VAL B 1 71 ? 11.289 1.542 -7.691 1 90.19 71 VAL B CA 1
ATOM 3085 C C . VAL B 1 71 ? 10.93 0.537 -6.602 1 90.19 71 VAL B C 1
ATOM 3087 O O . VAL B 1 71 ? 10.828 -0.664 -6.863 1 90.19 71 VAL B O 1
ATOM 3090 N N . ILE B 1 72 ? 10.719 0.994 -5.414 1 92.25 72 ILE B N 1
ATOM 3091 C CA . ILE B 1 72 ? 10.5 0.132 -4.258 1 92.25 72 ILE B CA 1
ATOM 3092 C C . ILE B 1 72 ? 9.164 -0.589 -4.398 1 92.25 72 ILE B C 1
ATOM 3094 O O . ILE B 1 72 ? 9.062 -1.779 -4.094 1 92.25 72 ILE B O 1
ATOM 3098 N N . THR B 1 73 ? 8.203 0.091 -4.867 1 94.44 73 THR B N 1
ATOM 3099 C CA . THR B 1 73 ? 6.891 -0.522 -5.059 1 94.44 73 THR B CA 1
ATOM 3100 C C . THR B 1 73 ? 6.953 -1.607 -6.129 1 94.44 73 THR B C 1
ATOM 3102 O O . THR B 1 73 ? 6.402 -2.695 -5.949 1 94.44 73 THR B O 1
ATOM 3105 N N . ALA B 1 74 ? 7.648 -1.309 -7.199 1 93.25 74 ALA B N 1
ATOM 3106 C CA . ALA B 1 74 ? 7.809 -2.293 -8.266 1 93.25 74 ALA B CA 1
ATOM 3107 C C . ALA B 1 74 ? 8.633 -3.486 -7.793 1 93.25 74 ALA B C 1
ATOM 3109 O O . ALA B 1 74 ? 8.336 -4.633 -8.141 1 93.25 74 ALA B O 1
ATOM 3110 N N . LEU B 1 75 ? 9.633 -3.18 -7.051 1 90.12 75 LEU B N 1
ATOM 3111 C CA . LEU B 1 75 ? 10.445 -4.254 -6.492 1 90.12 75 LEU B CA 1
ATOM 3112 C C . LEU B 1 75 ? 9.594 -5.211 -5.668 1 90.12 75 LEU B C 1
ATOM 3114 O O . LEU B 1 75 ? 9.711 -6.43 -5.805 1 90.12 75 LEU B O 1
ATOM 3118 N N . ALA B 1 76 ? 8.75 -4.688 -4.891 1 93.31 76 ALA B N 1
ATOM 3119 C CA . ALA B 1 76 ? 7.883 -5.5 -4.035 1 93.31 76 ALA B CA 1
ATOM 3120 C C . ALA B 1 76 ? 6.902 -6.32 -4.867 1 93.31 76 ALA B C 1
ATOM 3122 O O . ALA B 1 76 ? 6.758 -7.527 -4.656 1 93.31 76 ALA B O 1
ATOM 3123 N N . LEU B 1 77 ? 6.309 -5.715 -5.867 1 92.94 77 LEU B N 1
ATOM 3124 C CA . LEU B 1 77 ? 5.184 -6.336 -6.559 1 92.94 77 LEU B CA 1
ATOM 3125 C C . LEU B 1 77 ? 5.664 -7.219 -7.699 1 92.94 77 LEU B C 1
ATOM 3127 O O . LEU B 1 77 ? 5 -8.195 -8.062 1 92.94 77 LEU B O 1
ATOM 3131 N N . VAL B 1 78 ? 6.77 -6.895 -8.289 1 88.31 78 VAL B N 1
ATOM 3132 C CA . VAL B 1 78 ? 7.199 -7.598 -9.492 1 88.31 78 VAL B CA 1
ATOM 3133 C C . VAL B 1 78 ? 8.203 -8.688 -9.125 1 88.31 78 VAL B C 1
ATOM 3135 O O . VAL B 1 78 ? 8.258 -9.734 -9.773 1 88.31 78 VAL B O 1
ATOM 3138 N N . HIS B 1 79 ? 8.891 -8.492 -8.031 1 87.12 79 HIS B N 1
ATOM 3139 C CA . HIS B 1 79 ? 9.961 -9.438 -7.738 1 87.12 79 HIS B CA 1
ATOM 3140 C C . HIS B 1 79 ? 9.695 -10.172 -6.426 1 87.12 79 HIS B C 1
ATOM 3142 O O . HIS B 1 79 ? 9.516 -11.391 -6.418 1 87.12 79 HIS B O 1
ATOM 3148 N N . ILE B 1 80 ? 9.523 -9.508 -5.422 1 89.81 80 ILE B N 1
ATOM 3149 C CA . ILE B 1 80 ? 9.602 -10.109 -4.094 1 89.81 80 ILE B CA 1
ATOM 3150 C C . ILE B 1 80 ? 8.289 -10.836 -3.789 1 89.81 80 ILE B C 1
ATOM 3152 O O . ILE B 1 80 ? 8.305 -11.992 -3.363 1 89.81 80 ILE B O 1
ATOM 3156 N N . VAL B 1 81 ? 7.172 -10.195 -4.027 1 92 81 VAL B N 1
ATOM 3157 C CA . VAL B 1 81 ? 5.867 -10.766 -3.684 1 92 81 VAL B CA 1
ATOM 3158 C C . VAL B 1 81 ? 5.613 -12.016 -4.512 1 92 81 VAL B C 1
ATOM 3160 O O . VAL B 1 81 ? 5.293 -13.078 -3.967 1 92 81 VAL B O 1
ATOM 3163 N N . PRO B 1 82 ? 5.777 -11.977 -5.855 1 89.31 82 PRO B N 1
ATOM 3164 C CA . PRO B 1 82 ? 5.57 -13.203 -6.625 1 89.31 82 PRO B CA 1
ATOM 3165 C C . PRO B 1 82 ? 6.496 -14.336 -6.191 1 89.31 82 PRO B C 1
ATOM 3167 O O . PRO B 1 82 ? 6.082 -15.5 -6.152 1 89.31 82 PRO B O 1
ATOM 3170 N N . GLU B 1 83 ? 7.734 -14.008 -5.832 1 88.12 83 GLU B N 1
ATOM 3171 C CA . GLU B 1 83 ? 8.68 -15.023 -5.379 1 88.12 83 GLU B CA 1
ATOM 3172 C C . GLU B 1 83 ? 8.219 -15.664 -4.07 1 88.12 83 GLU B C 1
ATOM 3174 O O . GLU B 1 83 ? 8.297 -16.875 -3.906 1 88.12 83 GLU B O 1
ATOM 3179 N N . ALA B 1 84 ? 7.773 -14.883 -3.213 1 91.75 84 ALA B N 1
ATOM 3180 C CA . ALA B 1 84 ? 7.281 -15.383 -1.932 1 91.75 84 ALA B CA 1
ATOM 3181 C C . ALA B 1 84 ? 6.086 -16.312 -2.129 1 91.75 84 ALA B C 1
ATOM 3183 O O . ALA B 1 84 ? 6.008 -17.375 -1.51 1 91.75 84 ALA B O 1
ATOM 3184 N N . LEU B 1 85 ? 5.211 -15.914 -2.982 1 89.69 85 LEU B N 1
ATOM 3185 C CA . LEU B 1 85 ? 4.008 -16.703 -3.232 1 89.69 85 LEU B CA 1
ATOM 3186 C C . LEU B 1 85 ? 4.359 -18.031 -3.881 1 89.69 85 LEU B C 1
ATOM 3188 O O . LEU B 1 85 ? 3.77 -19.062 -3.543 1 89.69 85 LEU B O 1
ATOM 3192 N N . GLU B 1 86 ? 5.25 -18 -4.719 1 87.06 86 GLU B N 1
ATOM 3193 C CA . GLU B 1 86 ? 5.68 -19.219 -5.387 1 87.06 86 GLU B CA 1
ATOM 3194 C C . GLU B 1 86 ? 6.355 -20.172 -4.41 1 87.06 86 GLU B C 1
ATOM 3196 O O . GLU B 1 86 ? 6.109 -21.391 -4.445 1 87.06 86 GLU B O 1
ATOM 3201 N N . GLN B 1 87 ? 7.254 -19.656 -3.549 1 87.19 87 GLN B N 1
ATOM 3202 C CA . GLN B 1 87 ? 7.996 -20.484 -2.6 1 87.19 87 GLN B CA 1
ATOM 3203 C C . GLN B 1 87 ? 7.062 -21.094 -1.56 1 87.19 87 GLN B C 1
ATOM 3205 O O . GLN B 1 87 ? 7.301 -22.203 -1.086 1 87.19 87 GLN B O 1
ATOM 3210 N N . LEU B 1 88 ? 6.062 -20.375 -1.295 1 88.38 88 LEU B N 1
ATOM 3211 C CA . LEU B 1 88 ? 5.172 -20.828 -0.237 1 88.38 88 LEU B CA 1
ATOM 3212 C C . LEU B 1 88 ? 4.023 -21.656 -0.813 1 88.38 88 LEU B C 1
ATOM 3214 O O . LEU B 1 88 ? 3.238 -22.25 -0.066 1 88.38 88 LEU B O 1
ATOM 3218 N N . ASP B 1 89 ? 4.016 -21.641 -2.094 1 82.69 89 ASP B N 1
ATOM 3219 C CA . ASP B 1 89 ? 2.969 -22.406 -2.752 1 82.69 89 ASP B CA 1
ATOM 3220 C C . ASP B 1 89 ? 3.213 -23.906 -2.6 1 82.69 89 ASP B C 1
ATOM 3222 O O . ASP B 1 89 ? 4.348 -24.375 -2.719 1 82.69 89 ASP B O 1
ATOM 3226 N N . GLY B 1 90 ? 2.168 -24.672 -2.291 1 76.44 90 GLY B N 1
ATOM 3227 C CA . GLY B 1 90 ? 2.236 -26.125 -2.254 1 76.44 90 GLY B CA 1
ATOM 3228 C C . GLY B 1 90 ? 2.818 -26.656 -0.96 1 76.44 90 GLY B C 1
ATOM 3229 O O . GLY B 1 90 ? 3.102 -27.859 -0.849 1 76.44 90 GLY B O 1
ATOM 3230 N N . LEU B 1 91 ? 3.174 -25.781 -0.03 1 78.94 91 LEU B N 1
ATOM 3231 C CA . LEU B 1 91 ? 3.648 -26.281 1.259 1 78.94 91 LEU B CA 1
ATOM 3232 C C . LEU B 1 91 ? 2.566 -27.078 1.965 1 78.94 91 LEU B C 1
ATOM 3234 O O . LEU B 1 91 ? 1.386 -26.734 1.908 1 78.94 91 LEU B O 1
ATOM 3238 N N . PRO B 1 92 ? 2.965 -28.297 2.232 1 69.38 92 PRO B N 1
ATOM 3239 C CA . PRO B 1 92 ? 1.997 -29.172 2.906 1 69.38 92 PRO B CA 1
ATOM 3240 C C . PRO B 1 92 ? 1.56 -28.625 4.266 1 69.38 92 PRO B C 1
ATOM 3242 O O . PRO B 1 92 ? 2.186 -28.922 5.285 1 69.38 92 PRO B O 1
ATOM 3245 N N . LEU B 1 93 ? 0.838 -27.578 4.141 1 63.34 93 LEU B N 1
ATOM 3246 C CA . LEU B 1 93 ? 0.385 -27.047 5.414 1 63.34 93 LEU B CA 1
ATOM 3247 C C . LEU B 1 93 ? -0.941 -27.672 5.832 1 63.34 93 LEU B C 1
ATOM 3249 O O . LEU B 1 93 ? -1.721 -28.109 4.984 1 63.34 93 LEU B O 1
ATOM 3253 N N . LYS B 1 94 ? -1.047 -27.953 7.141 1 58.19 94 LYS B N 1
ATOM 3254 C CA . LYS B 1 94 ? -2.234 -28.562 7.738 1 58.19 94 LYS B CA 1
ATOM 3255 C C . LYS B 1 94 ? -3.492 -27.766 7.379 1 58.19 94 LYS B C 1
ATOM 3257 O O . LYS B 1 94 ? -4.566 -28.344 7.203 1 58.19 94 LYS B O 1
ATOM 3262 N N . PHE B 1 95 ? -3.285 -26.438 7.234 1 58.69 95 PHE B N 1
ATOM 3263 C CA . PHE B 1 95 ? -4.449 -25.625 6.902 1 58.69 95 PHE B CA 1
ATOM 3264 C C . PHE B 1 95 ? -4.277 -24.953 5.543 1 58.69 95 PHE B C 1
ATOM 3266 O O . PHE B 1 95 ? -3.189 -24.484 5.215 1 58.69 95 PHE B O 1
ATOM 3273 N N . PRO B 1 96 ? -5.25 -25.203 4.727 1 61.97 96 PRO B N 1
ATOM 3274 C CA . PRO B 1 96 ? -5.203 -24.609 3.389 1 61.97 96 PRO B CA 1
ATOM 3275 C C . PRO B 1 96 ? -5.246 -23.078 3.426 1 61.97 96 PRO B C 1
ATOM 3277 O O . PRO B 1 96 ? -6.191 -22.469 2.916 1 61.97 96 PRO B O 1
ATOM 3280 N N . VAL B 1 97 ? -4.41 -22.516 4.227 1 65.38 97 VAL B N 1
ATOM 3281 C CA . VAL B 1 97 ? -4.375 -21.062 4.312 1 65.38 97 VAL B CA 1
ATOM 3282 C C . VAL B 1 97 ? -3.393 -20.516 3.283 1 65.38 97 VAL B C 1
ATOM 3284 O O . VAL B 1 97 ? -2.342 -21.109 3.033 1 65.38 97 VAL B O 1
ATOM 3287 N N . PRO B 1 98 ? -3.945 -19.531 2.574 1 77.69 98 PRO B N 1
ATOM 3288 C CA . PRO B 1 98 ? -2.984 -18.859 1.695 1 77.69 98 PRO B CA 1
ATOM 3289 C C . PRO B 1 98 ? -1.825 -18.234 2.463 1 77.69 98 PRO B C 1
ATOM 3291 O O . PRO B 1 98 ? -1.891 -17.047 2.824 1 77.69 98 PRO B O 1
ATOM 3294 N N . VAL B 1 99 ? -0.767 -18.984 2.66 1 80.44 99 VAL B N 1
ATOM 3295 C CA . VAL B 1 99 ? 0.332 -18.625 3.551 1 80.44 99 VAL B CA 1
ATOM 3296 C C . VAL B 1 99 ? 1.124 -17.469 2.953 1 80.44 99 VAL B C 1
ATOM 3298 O O . VAL B 1 99 ? 1.625 -16.609 3.682 1 80.44 99 VAL B O 1
ATOM 3301 N N . GLY B 1 100 ? 1.188 -17.516 1.664 1 86.62 100 GLY B N 1
ATOM 3302 C CA . GLY B 1 100 ? 1.934 -16.453 1.027 1 86.62 100 GLY B CA 1
ATOM 3303 C C . GLY B 1 100 ? 1.35 -15.07 1.298 1 86.62 100 GLY B C 1
ATOM 3304 O O . GLY B 1 100 ? 2.039 -14.188 1.808 1 86.62 100 GLY B O 1
ATOM 3305 N N . GLY B 1 101 ? 0.048 -14.938 1.009 1 88.62 101 GLY B N 1
ATOM 3306 C CA . GLY B 1 101 ? -0.624 -13.672 1.262 1 88.62 101 GLY B CA 1
ATOM 3307 C C . GLY B 1 101 ? -0.603 -13.266 2.723 1 88.62 101 GLY B C 1
ATOM 3308 O O . GLY B 1 101 ? -0.461 -12.086 3.043 1 88.62 101 GLY B O 1
ATOM 3309 N N . CYS B 1 102 ? -0.616 -14.203 3.6 1 89.88 102 CYS B N 1
ATOM 3310 C CA . CYS B 1 102 ? -0.609 -13.93 5.031 1 89.88 102 CYS B CA 1
ATOM 3311 C C . CYS B 1 102 ? 0.754 -13.422 5.48 1 89.88 102 CYS B C 1
ATOM 3313 O O . CYS B 1 102 ? 0.839 -12.539 6.34 1 89.88 102 CYS B O 1
ATOM 3315 N N . ALA B 1 103 ? 1.775 -14.008 4.941 1 93.5 103 ALA B N 1
ATOM 3316 C CA . ALA B 1 103 ? 3.119 -13.547 5.281 1 93.5 103 ALA B CA 1
ATOM 3317 C C . ALA B 1 103 ? 3.33 -12.102 4.844 1 93.5 103 ALA B C 1
ATOM 3319 O O . ALA B 1 103 ? 3.91 -11.297 5.586 1 93.5 103 ALA B O 1
ATOM 3320 N N . ILE B 1 104 ? 2.85 -11.805 3.643 1 95.38 104 ILE B N 1
ATOM 3321 C CA . ILE B 1 104 ? 2.965 -10.445 3.133 1 95.38 104 ILE B CA 1
ATOM 3322 C C . ILE B 1 104 ? 2.174 -9.492 4.027 1 95.38 104 ILE B C 1
ATOM 3324 O O . ILE B 1 104 ? 2.672 -8.43 4.406 1 95.38 104 ILE B O 1
ATOM 3328 N N . LEU B 1 105 ? 0.997 -9.906 4.359 1 94.44 105 LEU B N 1
ATOM 3329 C CA . LEU B 1 105 ? 0.141 -9.117 5.234 1 94.44 105 LEU B CA 1
ATOM 3330 C C . LEU B 1 105 ? 0.806 -8.898 6.59 1 94.44 105 LEU B C 1
ATOM 3332 O O . LEU B 1 105 ? 0.738 -7.801 7.152 1 94.44 105 LEU B O 1
ATOM 3336 N N . ALA B 1 106 ? 1.444 -9.898 7.102 1 94.62 106 ALA B N 1
ATOM 3337 C CA . ALA B 1 106 ? 2.15 -9.789 8.375 1 94.62 106 ALA B CA 1
ATOM 3338 C C . ALA B 1 106 ? 3.254 -8.734 8.305 1 94.62 106 ALA B C 1
ATOM 3340 O O . ALA B 1 106 ? 3.467 -7.984 9.258 1 94.62 106 ALA B O 1
ATOM 3341 N N . GLY B 1 107 ? 3.943 -8.695 7.184 1 96.5 107 GLY B N 1
ATOM 3342 C CA . GLY B 1 107 ? 4.973 -7.684 7 1 96.5 107 GLY B CA 1
ATOM 3343 C C . GLY B 1 107 ? 4.426 -6.27 7.023 1 96.5 107 GLY B C 1
ATOM 3344 O O . GLY B 1 107 ? 5.008 -5.383 7.652 1 96.5 107 GLY B O 1
ATOM 3345 N N . ILE B 1 108 ? 3.305 -6.047 6.359 1 95.88 108 ILE B N 1
ATOM 3346 C CA . ILE B 1 108 ? 2.662 -4.738 6.328 1 95.88 108 ILE B CA 1
ATOM 3347 C C . ILE B 1 108 ? 2.248 -4.336 7.742 1 95.88 108 ILE B C 1
ATOM 3349 O O . ILE B 1 108 ? 2.559 -3.232 8.195 1 95.88 108 ILE B O 1
ATOM 3353 N N . LEU B 1 109 ? 1.611 -5.25 8.445 1 94.12 109 LEU B N 1
ATOM 3354 C CA . LEU B 1 109 ? 1.1 -4.961 9.781 1 94.12 109 LEU B CA 1
ATOM 3355 C C . LEU B 1 109 ? 2.242 -4.691 10.75 1 94.12 109 LEU B C 1
ATOM 3357 O O . LEU B 1 109 ? 2.133 -3.826 11.625 1 94.12 109 LEU B O 1
ATOM 3361 N N . LEU B 1 110 ? 3.291 -5.414 10.562 1 95.12 110 LEU B N 1
ATOM 3362 C CA . LEU B 1 110 ? 4.453 -5.207 11.422 1 95.12 110 LEU B CA 1
ATOM 3363 C C . LEU B 1 110 ? 4.973 -3.779 11.297 1 95.12 110 LEU B C 1
ATOM 3365 O O . LEU B 1 110 ? 5.242 -3.121 12.305 1 95.12 110 LEU B O 1
ATOM 3369 N N . LEU B 1 111 ? 5.047 -3.256 10.141 1 94.81 111 LEU B N 1
ATOM 3370 C CA . LEU B 1 111 ? 5.59 -1.914 9.953 1 94.81 111 LEU B CA 1
ATOM 3371 C C . LEU B 1 111 ? 4.57 -0.855 10.352 1 94.81 111 LEU B C 1
ATOM 3373 O O . LEU B 1 111 ? 4.938 0.203 10.867 1 94.81 111 LEU B O 1
ATOM 3377 N N . VAL B 1 112 ? 3.303 -1.154 10.125 1 92.94 112 VAL B N 1
ATOM 3378 C CA . VAL B 1 112 ? 2.266 -0.228 10.562 1 92.94 112 VAL B CA 1
ATOM 3379 C C . VAL B 1 112 ? 2.316 -0.079 12.078 1 92.94 112 VAL B C 1
ATOM 3381 O O . VAL B 1 112 ? 2.262 1.037 12.602 1 92.94 112 VAL B O 1
ATOM 3384 N N . ILE B 1 113 ? 2.445 -1.202 12.758 1 92.81 113 ILE B N 1
ATOM 3385 C CA . ILE B 1 113 ? 2.473 -1.212 14.211 1 92.81 113 ILE B CA 1
ATOM 3386 C C . ILE B 1 113 ? 3.74 -0.523 14.711 1 92.81 113 ILE B C 1
ATOM 3388 O O . ILE B 1 113 ? 3.686 0.323 15.609 1 92.81 113 ILE B O 1
ATOM 3392 N N . LEU B 1 114 ? 4.824 -0.82 14.078 1 94.06 114 LEU B N 1
ATOM 3393 C CA . LEU B 1 114 ? 6.094 -0.224 14.484 1 94.06 114 LEU B CA 1
ATOM 3394 C C . LEU B 1 114 ? 6.082 1.284 14.258 1 94.06 114 LEU B C 1
ATOM 3396 O O . LEU B 1 114 ? 6.473 2.053 15.141 1 94.06 114 LEU B O 1
ATOM 3400 N N . ASP B 1 115 ? 5.629 1.672 13.125 1 93.75 115 ASP B N 1
ATOM 3401 C CA . ASP B 1 115 ? 5.574 3.078 12.734 1 93.75 115 ASP B CA 1
ATOM 3402 C C . ASP B 1 115 ? 4.684 3.873 13.688 1 93.75 115 ASP B C 1
ATOM 3404 O O . ASP B 1 115 ? 5.098 4.902 14.219 1 93.75 115 ASP B O 1
ATOM 3408 N N . SER B 1 116 ? 3.521 3.396 13.992 1 91.88 116 SER B N 1
ATOM 3409 C CA . SER B 1 116 ? 2.553 4.09 14.836 1 91.88 116 SER B CA 1
ATOM 3410 C C . SER B 1 116 ? 2.975 4.066 16.297 1 91.88 116 SER B C 1
ATOM 3412 O O . SER B 1 116 ? 2.814 5.059 17.016 1 91.88 116 SER B O 1
ATOM 3414 N N . THR B 1 117 ? 3.531 2.961 16.797 1 92.38 117 THR B N 1
ATOM 3415 C CA . THR B 1 117 ? 3.949 2.84 18.188 1 92.38 117 THR B CA 1
ATOM 3416 C C . THR B 1 117 ? 5.148 3.738 18.484 1 92.38 117 THR B C 1
ATOM 3418 O O . THR B 1 117 ? 5.195 4.41 19.516 1 92.38 117 THR B O 1
ATOM 3421 N N . LEU B 1 118 ? 6.09 3.785 17.562 1 93.88 118 LEU B N 1
ATOM 3422 C CA . LEU B 1 118 ? 7.262 4.633 17.75 1 93.88 118 LEU B CA 1
ATOM 3423 C C . LEU B 1 118 ? 6.871 6.109 17.75 1 93.88 118 LEU B C 1
ATOM 3425 O O . LEU B 1 118 ? 7.371 6.883 18.578 1 93.88 118 LEU B O 1
ATOM 3429 N N . ALA B 1 119 ? 5.98 6.512 16.828 1 92.12 119 ALA B N 1
ATOM 3430 C CA . ALA B 1 119 ? 5.484 7.887 16.812 1 92.12 119 ALA B CA 1
ATOM 3431 C C . ALA B 1 119 ? 4.785 8.234 18.125 1 92.12 119 ALA B C 1
ATOM 3433 O O . ALA B 1 119 ? 4.941 9.336 18.656 1 92.12 119 ALA B O 1
ATOM 3434 N N . GLY B 1 120 ? 4.043 7.301 18.703 1 90.12 120 GLY B N 1
ATOM 3435 C CA . GLY B 1 120 ? 3.344 7.512 19.969 1 90.12 120 GLY B CA 1
ATOM 3436 C C . GLY B 1 120 ? 4.277 7.645 21.156 1 90.12 120 GLY B C 1
ATOM 3437 O O . GLY B 1 120 ? 4.082 8.508 22.016 1 90.12 120 GLY B O 1
ATOM 3438 N N . ILE B 1 121 ? 5.238 6.855 21.203 1 91.56 121 ILE B N 1
ATOM 3439 C CA . ILE B 1 121 ? 6.176 6.836 22.328 1 91.56 121 ILE B CA 1
ATOM 3440 C C . ILE B 1 121 ? 7.031 8.102 22.297 1 91.56 121 ILE B C 1
ATOM 3442 O O . ILE B 1 121 ? 7.352 8.656 23.359 1 91.56 121 ILE B O 1
ATOM 3446 N N . LEU B 1 122 ? 7.316 8.633 21.109 1 92 122 LEU B N 1
ATOM 3447 C CA . LEU B 1 122 ? 8.25 9.742 20.969 1 92 122 LEU B CA 1
ATOM 3448 C C . LEU B 1 122 ? 7.508 11.078 20.938 1 92 122 LEU B C 1
ATOM 3450 O O . LEU B 1 122 ? 8.133 12.141 20.938 1 92 122 LEU B O 1
ATOM 3454 N N . ALA B 1 123 ? 6.176 11.016 20.906 1 90.06 123 ALA B N 1
ATOM 3455 C CA . ALA B 1 123 ? 5.391 12.242 20.859 1 90.06 123 ALA B CA 1
ATOM 3456 C C . ALA B 1 123 ? 5.676 13.117 22.078 1 90.06 123 ALA B C 1
ATOM 3458 O O . ALA B 1 123 ? 5.691 12.633 23.219 1 90.06 123 ALA B O 1
ATOM 3459 N N . PRO B 1 124 ? 5.914 14.344 21.781 1 88.44 124 PRO B N 1
ATOM 3460 C CA . PRO B 1 124 ? 6.195 15.242 22.891 1 88.44 124 PRO B CA 1
ATOM 3461 C C . PRO B 1 124 ? 4.98 15.477 23.781 1 88.44 124 PRO B C 1
ATOM 3463 O O . PRO B 1 124 ? 3.842 15.383 23.328 1 88.44 124 PRO B O 1
ATOM 3466 N N . GLU B 1 125 ? 5.262 15.773 24.984 1 86.88 125 GLU B N 1
ATOM 3467 C CA . GLU B 1 125 ? 4.207 16.016 25.953 1 86.88 125 GLU B CA 1
ATOM 3468 C C . GLU B 1 125 ? 3.357 17.219 25.562 1 86.88 125 GLU B C 1
ATOM 3470 O O . GLU B 1 125 ? 2.146 17.234 25.797 1 86.88 125 GLU B O 1
ATOM 3475 N N . SER B 1 126 ? 4.016 18.203 24.969 1 86.12 126 SER B N 1
ATOM 3476 C CA . SER B 1 126 ? 3.291 19.391 24.547 1 86.12 126 SER B CA 1
ATOM 3477 C C . SER B 1 126 ? 2.24 19.062 23.5 1 86.12 126 SER B C 1
ATOM 3479 O O . SER B 1 126 ? 1.154 19.641 23.484 1 86.12 126 SER B O 1
ATOM 3481 N N . TYR B 1 127 ? 2.625 18.188 22.703 1 86.88 127 TYR B N 1
ATOM 3482 C CA . TYR B 1 127 ? 1.695 17.766 21.656 1 86.88 127 TYR B CA 1
ATOM 3483 C C . TYR B 1 127 ? 0.522 16.984 22.266 1 86.88 127 TYR B C 1
ATOM 3485 O O . TYR B 1 127 ? -0.628 17.203 21.875 1 86.88 127 TYR B O 1
ATOM 3493 N N . ARG B 1 128 ? 0.756 16.188 23.234 1 83.06 128 ARG B N 1
ATOM 3494 C CA . ARG B 1 128 ? -0.272 15.414 23.922 1 83.06 128 ARG B CA 1
ATOM 3495 C C . ARG B 1 128 ? -1.25 16.328 24.656 1 83.06 128 ARG B C 1
ATOM 3497 O O . ARG B 1 128 ? -2.463 16.125 24.594 1 83.06 128 ARG B O 1
ATOM 3504 N N . ASN B 1 129 ? -0.703 17.266 25.234 1 84.62 129 ASN B N 1
ATOM 3505 C CA . ASN B 1 129 ? -1.524 18.219 25.984 1 84.62 129 ASN B CA 1
ATOM 3506 C C . ASN B 1 129 ? -2.414 19.047 25.047 1 84.62 129 ASN B C 1
ATOM 3508 O O . ASN B 1 129 ? -3.572 19.312 25.375 1 84.62 129 ASN B O 1
ATOM 3512 N N . GLU B 1 130 ? -1.828 19.438 23.984 1 82.94 130 GLU B N 1
ATOM 3513 C CA . GLU B 1 130 ? -2.588 20.203 23 1 82.94 130 GLU B CA 1
ATOM 3514 C C . GLU B 1 130 ? -3.771 19.406 22.469 1 82.94 130 GLU B C 1
ATOM 3516 O O . GLU B 1 130 ? -4.863 19.953 22.297 1 82.94 130 GLU B O 1
ATOM 3521 N N . LEU B 1 131 ? -3.539 18.219 22.203 1 80.88 131 LEU B N 1
ATOM 3522 C CA . LEU B 1 131 ? -4.602 17.391 21.656 1 80.88 131 LEU B CA 1
ATOM 3523 C C . LEU B 1 131 ? -5.672 17.109 22.719 1 80.88 131 LEU B C 1
ATOM 3525 O O . LEU B 1 131 ? -6.859 17.062 22.406 1 80.88 131 LEU B O 1
ATOM 3529 N N . GLN B 1 132 ? -5.27 16.875 23.922 1 77.94 132 GLN B N 1
ATOM 3530 C CA . GLN B 1 132 ? -6.215 16.672 25 1 77.94 132 GLN B CA 1
ATOM 3531 C C . GLN B 1 132 ? -7.094 17.906 25.203 1 77.94 132 GLN B C 1
ATOM 3533 O O . GLN B 1 132 ? -8.297 17.781 25.469 1 77.94 132 GLN B O 1
ATOM 3538 N N . GLU B 1 133 ? -6.469 19.016 25.094 1 77.44 133 GLU B N 1
ATOM 3539 C CA . GLU B 1 133 ? -7.215 20.25 25.234 1 77.44 133 GLU B CA 1
ATOM 3540 C C . GLU B 1 133 ? -8.234 20.422 24.125 1 77.44 133 GLU B C 1
ATOM 3542 O O . GLU B 1 133 ? -9.352 20.875 24.344 1 77.44 133 GLU B O 1
ATOM 3547 N N . GLN B 1 134 ? -7.785 20.047 22.938 1 76.06 134 GLN B N 1
ATOM 3548 C CA . GLN B 1 134 ? -8.688 20.125 21.797 1 76.06 134 GLN B CA 1
ATOM 3549 C C . GLN B 1 134 ? -9.867 19.172 21.969 1 76.06 134 GLN B C 1
ATOM 3551 O O . GLN B 1 134 ? -11 19.5 21.609 1 76.06 134 GLN B O 1
ATOM 3556 N N . GLU B 1 135 ? -9.648 18.031 22.484 1 73.25 135 GLU B N 1
ATOM 3557 C CA . GLU B 1 135 ? -10.711 17.062 22.719 1 73.25 135 GLU B CA 1
ATOM 3558 C C . GLU B 1 135 ? -11.695 17.547 23.781 1 73.25 135 GLU B C 1
ATOM 3560 O O . GLU B 1 135 ? -12.898 17.328 23.656 1 73.25 135 GLU B O 1
ATOM 3565 N N . GLU B 1 136 ? -11.156 18.094 24.797 1 69.56 136 GLU B N 1
ATOM 3566 C CA . GLU B 1 136 ? -12 18.625 25.859 1 69.56 136 GLU B CA 1
ATOM 3567 C C . GLU B 1 136 ? -12.859 19.781 25.359 1 69.56 136 GLU B C 1
ATOM 3569 O O . GLU B 1 136 ? -14.023 19.906 25.734 1 69.56 136 GLU B O 1
ATOM 3574 N N . GLU B 1 137 ? -12.281 20.5 24.5 1 66.62 137 GLU B N 1
ATOM 3575 C CA . GLU B 1 137 ? -13.031 21.609 23.906 1 66.62 137 GLU B CA 1
ATOM 3576 C C . GLU B 1 137 ? -14.148 21.109 23 1 66.62 137 GLU B C 1
ATOM 3578 O O . GLU B 1 137 ? -15.25 21.656 23 1 66.62 137 GLU B O 1
ATOM 3583 N N . ASP B 1 138 ? -13.805 20.156 22.266 1 63.5 138 ASP B N 1
ATOM 3584 C CA . ASP B 1 138 ? -14.797 19.578 21.359 1 63.5 138 ASP B CA 1
ATOM 3585 C C . ASP B 1 138 ? -15.945 18.938 22.156 1 63.5 138 ASP B C 1
ATOM 3587 O O . ASP B 1 138 ? -17.109 19.031 21.75 1 63.5 138 ASP B O 1
ATOM 3591 N N . LYS B 1 139 ? -15.719 18.344 23.281 1 63.78 139 LYS B N 1
ATOM 3592 C CA . LYS B 1 139 ? -16.734 17.766 24.156 1 63.78 139 LYS B CA 1
ATOM 3593 C C . LYS B 1 139 ? -17.609 18.859 24.766 1 63.78 139 LYS B C 1
ATOM 3595 O O . LYS B 1 139 ? -18.828 18.703 24.859 1 63.78 139 LYS B O 1
ATOM 3600 N N . ASP B 1 140 ? -16.844 19.828 25.172 1 53.31 140 ASP B N 1
ATOM 3601 C CA . ASP B 1 140 ? -17.578 20.938 25.812 1 53.31 140 ASP B CA 1
ATOM 3602 C C . ASP B 1 140 ? -18.484 21.641 24.812 1 53.31 140 ASP B C 1
ATOM 3604 O O . ASP B 1 140 ? -19.609 22.016 25.156 1 53.31 140 ASP B O 1
ATOM 3608 N N . SER B 1 141 ? -17.922 21.766 23.641 1 53.62 141 SER B N 1
ATOM 3609 C CA . SER B 1 141 ? -18.734 22.422 22.625 1 53.62 141 SER B CA 1
ATOM 3610 C C . SER B 1 141 ? -19.922 21.531 22.219 1 53.62 141 SER B C 1
ATOM 3612 O O . SER B 1 141 ? -21.016 22.031 21.953 1 53.62 141 SER B O 1
ATOM 3614 N N . SER B 1 142 ? -19.75 20.281 22.219 1 53.47 142 SER B N 1
ATOM 3615 C CA . SER B 1 142 ? -20.844 19.359 21.922 1 53.47 142 SER B CA 1
ATOM 3616 C C . SER B 1 142 ? -21.875 19.344 23.047 1 53.47 142 SER B C 1
ATOM 3618 O O . SER B 1 142 ? -23.078 19.281 22.781 1 53.47 142 SER B O 1
ATOM 3620 N N . THR B 1 143 ? -21.406 19.484 24.312 1 48 143 THR B N 1
ATOM 3621 C CA . THR B 1 143 ? -22.297 19.547 25.469 1 48 143 THR B CA 1
ATOM 3622 C C . THR B 1 143 ? -23.016 20.891 25.531 1 48 143 THR B C 1
ATOM 3624 O O . THR B 1 143 ? -24.172 20.953 25.938 1 48 143 THR B O 1
ATOM 3627 N N . CYS B 1 144 ? -22.312 21.969 25.297 1 43.91 144 CYS B N 1
ATOM 3628 C CA . CYS B 1 144 ? -22.953 23.281 25.328 1 43.91 144 CYS B CA 1
ATOM 3629 C C . CYS B 1 144 ? -24.031 23.375 24.25 1 43.91 144 CYS B C 1
ATOM 3631 O O . CYS B 1 144 ? -25.031 24.078 24.438 1 43.91 144 CYS B O 1
ATOM 3633 N N . ALA B 1 145 ? -23.797 22.734 23.125 1 46.47 145 ALA B N 1
ATOM 3634 C CA . ALA B 1 145 ? -24.828 22.75 22.109 1 46.47 145 ALA B CA 1
ATOM 3635 C C . ALA B 1 145 ? -26.094 22.031 22.562 1 46.47 145 ALA B C 1
ATOM 3637 O O . ALA B 1 145 ? -27.203 22.438 22.25 1 46.47 145 ALA B O 1
ATOM 3638 N N . VAL B 1 146 ? -25.938 21.016 23.422 1 45.38 146 VAL B N 1
ATOM 3639 C CA . VAL B 1 146 ? -27.094 20.266 23.891 1 45.38 146 VAL B CA 1
ATOM 3640 C C . VAL B 1 146 ? -27.844 21.094 24.938 1 45.38 146 VAL B C 1
ATOM 3642 O O . VAL B 1 146 ? -29.078 21.031 25.016 1 45.38 146 VAL B O 1
ATOM 3645 N N . THR B 1 147 ? -27.047 21.766 25.781 1 42.44 147 THR B N 1
ATOM 3646 C CA . THR B 1 147 ? -27.734 22.422 26.891 1 42.44 147 THR B CA 1
ATOM 3647 C C . THR B 1 147 ? -28.531 23.625 26.406 1 42.44 147 THR B C 1
ATOM 3649 O O . THR B 1 147 ? -29.406 24.125 27.109 1 42.44 147 THR B O 1
ATOM 3652 N N . SER B 1 148 ? -28.047 24.125 25.281 1 41.34 148 SER B N 1
ATOM 3653 C CA . SER B 1 148 ? -28.766 25.359 24.922 1 41.34 148 SER B CA 1
ATOM 3654 C C . SER B 1 148 ? -30.188 25.062 24.469 1 41.34 148 SER B C 1
ATOM 3656 O O . SER B 1 148 ? -31 25.969 24.312 1 41.34 148 SER B O 1
ATOM 3658 N N . THR B 1 149 ? -30.406 23.688 24.016 1 41.03 149 THR B N 1
ATOM 3659 C CA . THR B 1 149 ? -31.75 23.547 23.438 1 41.03 149 THR B CA 1
ATOM 3660 C C . THR B 1 149 ? -32.781 23.406 24.547 1 41.03 149 THR B C 1
ATOM 3662 O O . THR B 1 149 ? -34 23.5 24.281 1 41.03 149 THR B O 1
ATOM 3665 N N . GLU B 1 150 ? -32.375 22.812 25.719 1 39.59 150 GLU B N 1
ATOM 3666 C CA . GLU B 1 150 ? -33.531 22.328 26.469 1 39.59 150 GLU B CA 1
ATOM 3667 C C . GLU B 1 150 ? -34.25 23.484 27.156 1 39.59 150 GLU B C 1
ATOM 3669 O O . GLU B 1 150 ? -35.406 23.359 27.562 1 39.59 150 GLU B O 1
ATOM 3674 N N . HIS B 1 151 ? -33.562 24.344 27.938 1 37.44 151 HIS B N 1
ATOM 3675 C CA . HIS B 1 151 ? -34.344 24.953 29.016 1 37.44 151 HIS B CA 1
ATOM 3676 C C . HIS B 1 151 ? -35.094 26.172 28.531 1 37.44 151 HIS B C 1
ATOM 3678 O O . HIS B 1 151 ? -34.562 27.281 28.438 1 37.44 151 HIS B O 1
ATOM 3684 N N . HIS B 1 152 ? -36 26.031 27.625 1 35.28 152 HIS B N 1
ATOM 3685 C CA . HIS B 1 152 ? -36.875 27.172 27.281 1 35.28 152 HIS B CA 1
ATOM 3686 C C . HIS B 1 152 ? -37.688 27.594 28.484 1 35.28 152 HIS B C 1
ATOM 3688 O O . HIS B 1 152 ? -38.688 28.312 28.328 1 35.28 152 HIS B O 1
ATOM 3694 N N . SER B 1 153 ? -37.469 26.969 29.766 1 33.38 153 SER B N 1
ATOM 3695 C CA . SER B 1 153 ? -38.594 27.391 30.625 1 33.38 153 SER B CA 1
ATOM 3696 C C . SER B 1 153 ? -38.562 28.906 30.859 1 33.38 153 SER B C 1
ATOM 3698 O O . SER B 1 153 ? -37.531 29.547 30.703 1 33.38 153 SER B O 1
ATOM 3700 N N . ASN B 1 154 ? -39.719 29.594 31.328 1 33.12 154 ASN B N 1
ATOM 3701 C CA . ASN B 1 154 ? -40.406 30.891 31.469 1 33.12 154 ASN B CA 1
ATOM 3702 C C . ASN B 1 154 ? -39.656 31.812 32.406 1 33.12 154 ASN B C 1
ATOM 3704 O O . ASN B 1 154 ? -40.188 32.844 32.812 1 33.12 154 ASN B O 1
ATOM 3708 N N . SER B 1 155 ? -38.812 31.312 33.438 1 32.22 155 SER B N 1
ATOM 3709 C CA . SER B 1 155 ? -38.75 32.188 34.594 1 32.22 155 SER B CA 1
ATOM 3710 C C . SER B 1 155 ? -38.156 33.531 34.25 1 32.22 155 SER B C 1
ATOM 3712 O O . SER B 1 155 ? -37.469 33.688 33.25 1 32.22 155 SER B O 1
ATOM 3714 N N . THR B 1 156 ? -38.25 34.562 35.344 1 36.34 156 THR B N 1
ATOM 3715 C CA . THR B 1 156 ? -38.062 36 35.5 1 36.34 156 THR B CA 1
ATOM 3716 C C . THR B 1 156 ? -36.688 36.438 35.094 1 36.34 156 THR B C 1
ATOM 3718 O O . THR B 1 156 ? -35.719 35.719 35.25 1 36.34 156 THR B O 1
ATOM 3721 N N . PRO B 1 157 ? -36.594 37.594 34.375 1 35.88 157 PRO B N 1
ATOM 3722 C CA . PRO B 1 157 ? -35.469 38.156 33.625 1 35.88 157 PRO B CA 1
ATOM 3723 C C . PRO B 1 157 ? -34.281 38.5 34.531 1 35.88 157 PRO B C 1
ATOM 3725 O O . PRO B 1 157 ? -34.312 39.5 35.25 1 35.88 157 PRO B O 1
ATOM 3728 N N . LYS B 1 158 ? -34 37.688 35.719 1 34.09 158 LYS B N 1
ATOM 3729 C CA . LYS B 1 158 ? -32.969 38.344 36.531 1 34.09 158 LYS B CA 1
ATOM 3730 C C . LYS B 1 158 ? -31.781 38.75 35.656 1 34.09 158 LYS B C 1
ATOM 3732 O O . LYS B 1 158 ? -31.547 38.188 34.594 1 34.09 158 LYS B O 1
ATOM 3737 N N . LYS B 1 159 ? -31.156 39.969 36.094 1 37.72 159 LYS B N 1
ATOM 3738 C CA . LYS B 1 159 ? -30 40.688 35.594 1 37.72 159 LYS B CA 1
ATOM 3739 C C . LYS B 1 159 ? -28.828 39.75 35.312 1 37.72 159 LYS B C 1
ATOM 3741 O O . LYS B 1 159 ? -28.328 39.094 36.188 1 37.72 159 LYS B O 1
ATOM 3746 N N . GLY B 1 160 ? -28.969 39.062 34.219 1 29.3 160 GLY B N 1
ATOM 3747 C CA . GLY B 1 160 ? -28.078 38 33.75 1 29.3 160 GLY B CA 1
ATOM 3748 C C . GLY B 1 160 ? -26.609 38.406 33.844 1 29.3 160 GLY B C 1
ATOM 3749 O O . GLY B 1 160 ? -26.219 39.469 33.375 1 29.3 160 GLY B O 1
ATOM 3750 N N . ALA B 1 161 ? -25.969 38.125 35.031 1 31.91 161 ALA B N 1
ATOM 3751 C CA . ALA B 1 161 ? -24.516 38.219 35.125 1 31.91 161 ALA B CA 1
ATOM 3752 C C . ALA B 1 161 ? -23.844 37.844 33.812 1 31.91 161 ALA B C 1
ATOM 3754 O O . ALA B 1 161 ? -24.188 36.844 33.219 1 31.91 161 ALA B O 1
ATOM 3755 N N . ASP B 1 162 ? -23.562 38.906 33.094 1 29.78 162 ASP B N 1
ATOM 3756 C CA . ASP B 1 162 ? -22.703 38.781 31.922 1 29.78 162 ASP B CA 1
ATOM 3757 C C . ASP B 1 162 ? -21.531 37.844 32.188 1 29.78 162 ASP B C 1
ATOM 3759 O O . ASP B 1 162 ? -20.641 38.156 32.969 1 29.78 162 ASP B O 1
ATOM 3763 N N . PHE B 1 163 ? -21.812 36.625 32.625 1 28.81 163 PHE B N 1
ATOM 3764 C CA . PHE B 1 163 ? -20.656 35.75 32.531 1 28.81 163 PHE B CA 1
ATOM 3765 C C . PHE B 1 163 ? -19.859 36.031 31.25 1 28.81 163 PHE B C 1
ATOM 3767 O O . PHE B 1 163 ? -20.328 35.781 30.141 1 28.81 163 PHE B O 1
ATOM 3774 N N . HIS B 1 164 ? -19.219 37.188 31.25 1 27.22 164 HIS B N 1
ATOM 3775 C CA . HIS B 1 164 ? -18.188 37.375 30.25 1 27.22 164 HIS B CA 1
ATOM 3776 C C . HIS B 1 164 ? -17.344 36.125 30.078 1 27.22 164 HIS B C 1
ATOM 3778 O O . HIS B 1 164 ? -16.641 35.719 31.016 1 27.22 164 HIS B O 1
ATOM 3784 N N . CYS B 1 165 ? -17.984 35 29.609 1 28.2 165 CYS B N 1
ATOM 3785 C CA . CYS B 1 165 ? -17.031 34.062 29.031 1 28.2 165 CYS B CA 1
ATOM 3786 C C . CYS B 1 165 ? -15.852 34.812 28.391 1 28.2 165 CYS B C 1
ATOM 3788 O O . CYS B 1 165 ? -16 35.469 27.359 1 28.2 165 CYS B O 1
ATOM 3790 N N . HIS B 1 166 ? -15.172 35.594 29.203 1 26.97 166 HIS B N 1
ATOM 3791 C CA . HIS B 1 166 ? -13.883 36 28.672 1 26.97 166 HIS B CA 1
ATOM 3792 C C . HIS B 1 166 ? -13.211 34.906 27.875 1 26.97 166 HIS B C 1
ATOM 3794 O O . HIS B 1 166 ? -12.844 33.844 28.453 1 26.97 166 HIS B O 1
ATOM 3800 N N . ARG B 1 167 ? -13.852 34.562 26.734 1 30.44 167 ARG B N 1
ATOM 3801 C CA . ARG B 1 167 ? -12.977 33.906 25.766 1 30.44 167 ARG B CA 1
ATOM 3802 C C . ARG B 1 167 ? -11.578 34.531 25.781 1 30.44 167 ARG B C 1
ATOM 3804 O O . ARG B 1 167 ? -11.391 35.688 25.375 1 30.44 167 ARG B O 1
ATOM 3811 N N . ILE B 1 168 ? -10.945 34.562 27 1 27.91 168 ILE B N 1
ATOM 3812 C CA . ILE B 1 168 ? -9.523 34.781 26.797 1 27.91 168 ILE B CA 1
ATOM 3813 C C . ILE B 1 168 ? -9.086 34.156 25.469 1 27.91 168 ILE B C 1
ATOM 3815 O O . ILE B 1 168 ? -9.094 32.938 25.297 1 27.91 168 ILE B O 1
ATOM 3819 N N . HIS B 1 169 ? -9.586 34.781 24.438 1 28.75 169 HIS B N 1
ATOM 3820 C CA . HIS B 1 169 ? -8.906 34.625 23.156 1 28.75 169 HIS B CA 1
ATOM 3821 C C . HIS B 1 169 ? -7.391 34.625 23.328 1 28.75 169 HIS B C 1
ATOM 3823 O O . HIS B 1 169 ? -6.766 35.688 23.359 1 28.75 169 HIS B O 1
ATOM 3829 N N . SER B 1 170 ? -6.844 34.094 24.391 1 28.47 170 SER B N 1
ATOM 3830 C CA . SER B 1 170 ? -5.398 34 24.203 1 28.47 170 SER B CA 1
ATOM 3831 C C . SER B 1 170 ? -5.055 33.75 22.734 1 28.47 170 SER B C 1
ATOM 3833 O O . SER B 1 170 ? -5.801 33.094 22.016 1 28.47 170 SER B O 1
ATOM 3835 N N . SER B 1 171 ? -4.379 34.688 22.109 1 29.62 171 SER B N 1
ATOM 3836 C CA . SER B 1 171 ? -3.707 34.75 20.812 1 29.62 171 SER B CA 1
ATOM 3837 C C . SER B 1 171 ? -3.109 33.406 20.438 1 29.62 171 SER B C 1
ATOM 3839 O O . SER B 1 171 ? -1.957 33.094 20.75 1 29.62 171 SER B O 1
ATOM 3841 N N . SER B 1 172 ? -3.652 32.344 20.812 1 32.34 172 SER B N 1
ATOM 3842 C CA . SER B 1 172 ? -3.133 31.109 20.234 1 32.34 172 SER B CA 1
ATOM 3843 C C . SER B 1 172 ? -3.004 31.219 18.719 1 32.34 172 SER B C 1
ATOM 3845 O O . SER B 1 172 ? -3.996 31.109 18 1 32.34 172 SER B O 1
ATOM 3847 N N . SER B 1 173 ? -2.371 32.188 18.094 1 31.67 173 SER B N 1
ATOM 3848 C CA . SER B 1 173 ? -1.864 32.406 16.734 1 31.67 173 SER B CA 1
ATOM 3849 C C . SER B 1 173 ? -1.672 31.109 15.984 1 31.67 173 SER B C 1
ATOM 3851 O O . SER B 1 173 ? -1.535 30.047 16.594 1 31.67 173 SER B O 1
ATOM 3853 N N . GLU B 1 174 ? -1.928 31.078 14.57 1 39.34 174 GLU B N 1
ATOM 3854 C CA . GLU B 1 174 ? -1.875 30.25 13.375 1 39.34 174 GLU B CA 1
ATOM 3855 C C . GLU B 1 174 ? -0.587 29.438 13.32 1 39.34 174 GLU B C 1
ATOM 3857 O O . GLU B 1 174 ? -0.255 28.859 12.289 1 39.34 174 GLU B O 1
ATOM 3862 N N . ASN B 1 175 ? 0.463 29.75 14.062 1 41.22 175 ASN B N 1
ATOM 3863 C CA . ASN B 1 175 ? 1.74 29.047 14.086 1 41.22 175 ASN B CA 1
ATOM 3864 C C . ASN B 1 175 ? 1.548 27.547 14.305 1 41.22 175 ASN B C 1
ATOM 3866 O O . ASN B 1 175 ? 0.815 27.125 15.211 1 41.22 175 ASN B O 1
ATOM 3870 N N . VAL B 1 176 ? 1.587 26.859 13.141 1 55.19 176 VAL B N 1
ATOM 3871 C CA . VAL B 1 176 ? 1.836 25.469 13.508 1 55.19 176 VAL B CA 1
ATOM 3872 C C . VAL B 1 176 ? 2.477 25.406 14.891 1 55.19 176 VAL B C 1
ATOM 3874 O O . VAL B 1 176 ? 3.539 25.984 15.117 1 55.19 176 VAL B O 1
ATOM 3877 N N . SER B 1 177 ? 1.567 25.156 15.953 1 71.06 177 SER B N 1
ATOM 3878 C CA . SER B 1 177 ? 2.057 25.094 17.328 1 71.06 177 SER B CA 1
ATOM 3879 C C . SER B 1 177 ? 3.439 24.453 17.391 1 71.06 177 SER B C 1
ATOM 3881 O O . SER B 1 177 ? 3.807 23.656 16.531 1 71.06 177 SER B O 1
ATOM 3883 N N . GLU B 1 178 ? 4.289 25.109 18.016 1 80.25 178 GLU B N 1
ATOM 3884 C CA . GLU B 1 178 ? 5.59 24.5 18.297 1 80.25 178 GLU B CA 1
ATOM 3885 C C . GLU B 1 178 ? 5.469 23 18.5 1 80.25 178 GLU B C 1
ATOM 3887 O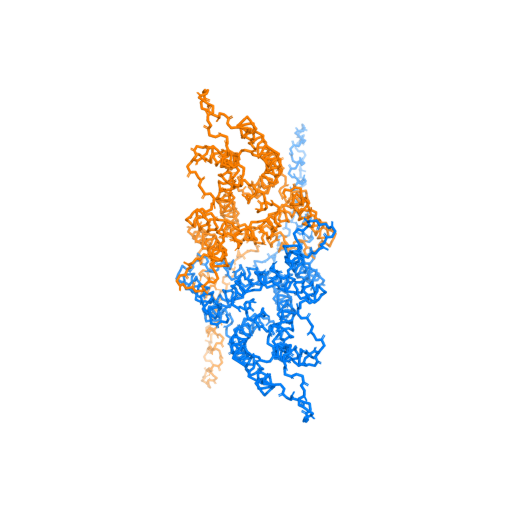 O . GLU B 1 178 ? 6.316 22.234 18.031 1 80.25 178 GLU B O 1
ATOM 3892 N N . ALA B 1 179 ? 4.309 22.672 19.031 1 84 179 ALA B N 1
ATOM 3893 C CA . ALA B 1 179 ? 4.066 21.25 19.297 1 84 179 ALA B CA 1
ATOM 3894 C C . ALA B 1 179 ? 3.838 20.5 18 1 84 179 ALA B C 1
ATOM 3896 O O . ALA B 1 179 ? 4.355 19.391 17.812 1 84 179 ALA B O 1
ATOM 3897 N N . ALA B 1 180 ? 3.182 21.125 17.125 1 82.69 180 ALA B N 1
ATOM 3898 C CA . ALA B 1 180 ? 2.912 20.5 15.828 1 82.69 180 ALA B CA 1
ATOM 3899 C C . ALA B 1 180 ? 4.188 20.375 15 1 82.69 180 ALA B C 1
ATOM 3901 O O . ALA B 1 180 ? 4.402 19.375 14.312 1 82.69 180 ALA B O 1
ATOM 3902 N N . THR B 1 181 ? 4.992 21.328 15.078 1 85.69 181 THR B N 1
ATOM 3903 C CA . THR B 1 181 ? 6.266 21.328 14.359 1 85.69 181 THR B CA 1
ATOM 3904 C C . THR B 1 181 ? 7.191 20.25 14.922 1 85.69 181 THR B C 1
ATOM 3906 O O . THR B 1 181 ? 7.824 19.516 14.156 1 85.69 181 THR B O 1
ATOM 3909 N N . LYS B 1 182 ? 7.242 20.188 16.219 1 89.25 182 LYS B N 1
ATOM 3910 C CA . LYS B 1 182 ? 8.055 19.156 16.844 1 89.25 182 LYS B CA 1
ATOM 3911 C C . LYS B 1 182 ? 7.551 17.766 16.484 1 89.25 182 LYS B C 1
ATOM 3913 O O . LYS B 1 182 ? 8.352 16.859 16.234 1 89.25 182 LYS B O 1
ATOM 3918 N N . MET B 1 183 ? 6.266 17.609 16.422 1 89.69 183 MET B N 1
ATOM 3919 C CA . MET B 1 183 ? 5.691 16.312 16.078 1 89.69 183 MET B CA 1
ATOM 3920 C C . MET B 1 183 ? 6.02 15.953 14.633 1 89.69 183 MET B C 1
ATOM 3922 O O . MET B 1 183 ? 6.285 14.789 14.328 1 89.69 183 MET B O 1
ATOM 3926 N N . LYS B 1 184 ? 5.992 16.922 13.797 1 88.81 184 LYS B N 1
ATOM 3927 C CA . LYS B 1 184 ? 6.363 16.688 12.406 1 88.81 184 LYS B CA 1
ATOM 3928 C C . LYS B 1 184 ? 7.801 16.172 12.297 1 88.81 184 LYS B C 1
ATOM 3930 O O . LYS B 1 184 ? 8.078 15.25 11.531 1 88.81 184 LYS B O 1
ATOM 3935 N N . THR B 1 185 ? 8.688 16.766 13.023 1 91.19 185 THR B N 1
ATOM 3936 C CA . THR B 1 185 ? 10.086 16.359 13.047 1 91.19 185 THR B CA 1
ATOM 3937 C C . THR B 1 185 ? 10.234 14.938 13.562 1 91.19 185 THR B C 1
ATOM 3939 O O . THR B 1 185 ? 10.992 14.141 13.008 1 91.19 185 THR B O 1
ATOM 3942 N N . ILE B 1 186 ? 9.516 14.641 14.57 1 92.56 186 ILE B N 1
ATOM 3943 C CA . ILE B 1 186 ? 9.539 13.305 15.156 1 92.56 186 ILE B CA 1
ATOM 3944 C C . ILE B 1 186 ? 9.023 12.289 14.148 1 92.56 186 ILE B C 1
ATOM 3946 O O . ILE B 1 186 ? 9.617 11.219 13.977 1 92.56 186 ILE B O 1
ATOM 3950 N N . ARG B 1 187 ? 7.988 12.648 13.484 1 92.12 187 ARG B N 1
ATOM 3951 C CA . ARG B 1 187 ? 7.41 11.75 12.492 1 92.12 187 ARG B CA 1
ATOM 3952 C C . ARG B 1 187 ? 8.391 11.477 11.359 1 92.12 187 ARG B C 1
ATOM 3954 O O . ARG B 1 187 ? 8.461 10.352 10.852 1 92.12 187 ARG B O 1
ATOM 3961 N N . GLN B 1 188 ? 9.102 12.453 10.977 1 92.69 188 GLN B N 1
ATOM 3962 C CA . GLN B 1 188 ? 10.117 12.281 9.945 1 92.69 188 GLN B CA 1
ATOM 3963 C C . GLN B 1 188 ? 11.211 11.312 10.406 1 92.69 188 GLN B C 1
ATOM 3965 O O . GLN B 1 188 ? 11.672 10.477 9.625 1 92.69 188 GLN B O 1
ATOM 3970 N N . GLY B 1 189 ? 11.594 11.469 11.617 1 95.06 189 GLY B N 1
ATOM 3971 C CA . GLY B 1 189 ? 12.562 10.555 12.188 1 95.06 189 GLY B CA 1
ATOM 3972 C C . GLY B 1 189 ? 12.055 9.125 12.266 1 95.06 189 GLY B C 1
ATOM 3973 O O . GLY B 1 189 ? 12.789 8.18 11.953 1 95.06 189 GLY B O 1
ATOM 3974 N N . VAL B 1 190 ? 10.82 8.984 12.672 1 94.62 190 VAL B N 1
ATOM 3975 C CA . VAL B 1 190 ? 10.195 7.668 12.797 1 94.62 190 VAL B CA 1
ATOM 3976 C C . VAL B 1 190 ? 10.133 6.996 11.422 1 94.62 190 VAL B C 1
ATOM 3978 O O . VAL B 1 190 ? 10.477 5.82 11.289 1 94.62 190 VAL B O 1
ATOM 3981 N N . THR B 1 191 ? 9.711 7.758 10.445 1 94.38 191 THR B N 1
ATOM 3982 C CA . THR B 1 191 ? 9.641 7.238 9.078 1 94.38 191 THR B CA 1
ATOM 3983 C C . THR B 1 191 ? 11.008 6.766 8.609 1 94.38 191 THR B C 1
ATOM 3985 O O . THR B 1 191 ? 11.133 5.688 8.023 1 94.38 191 THR B O 1
ATOM 3988 N N . ALA B 1 192 ? 12.031 7.504 8.898 1 95.31 192 ALA B N 1
ATOM 3989 C CA . ALA B 1 192 ? 13.391 7.152 8.484 1 95.31 192 ALA B CA 1
ATOM 3990 C C . ALA B 1 192 ? 13.852 5.859 9.156 1 95.31 192 ALA B C 1
ATOM 3992 O O . ALA B 1 192 ? 14.391 4.973 8.492 1 95.31 192 ALA B O 1
ATOM 3993 N N . VAL B 1 193 ? 13.594 5.723 10.406 1 96.44 193 VAL B N 1
ATOM 3994 C CA . VAL B 1 193 ? 14.055 4.566 11.172 1 96.44 193 VAL B CA 1
ATOM 3995 C C . VAL B 1 193 ? 13.289 3.318 10.727 1 96.44 193 VAL B C 1
ATOM 3997 O O . VAL B 1 193 ? 13.883 2.252 10.547 1 96.44 193 VAL B O 1
ATOM 4000 N N . THR B 1 194 ? 11.992 3.469 10.602 1 95.56 194 THR B N 1
ATOM 4001 C CA . THR B 1 194 ? 11.195 2.314 10.203 1 95.56 194 THR B CA 1
ATOM 4002 C C . THR B 1 194 ? 11.5 1.915 8.758 1 95.56 194 THR B C 1
ATOM 4004 O O . THR B 1 194 ? 11.523 0.728 8.43 1 95.56 194 THR B O 1
ATOM 4007 N N . MET B 1 195 ? 11.688 2.881 7.926 1 95.62 195 MET B N 1
ATOM 4008 C CA . MET B 1 195 ? 12.078 2.582 6.551 1 95.62 195 MET B CA 1
ATOM 4009 C C . MET B 1 195 ? 13.406 1.842 6.516 1 95.62 195 MET B C 1
ATOM 4011 O O . MET B 1 195 ? 13.57 0.874 5.766 1 95.62 195 MET B O 1
ATOM 4015 N N . GLU B 1 196 ? 14.375 2.301 7.293 1 96.38 196 GLU B N 1
ATOM 4016 C CA . GLU B 1 196 ? 15.672 1.63 7.355 1 96.38 196 GLU B CA 1
ATOM 4017 C C . GLU B 1 196 ? 15.523 0.185 7.82 1 96.38 196 GLU B C 1
ATOM 4019 O O . GLU B 1 196 ? 16.141 -0.72 7.266 1 96.38 196 GLU B O 1
ATOM 4024 N N . LEU B 1 197 ? 14.734 -0.033 8.789 1 94.56 197 LEU B N 1
ATOM 4025 C CA . LEU B 1 197 ? 14.531 -1.379 9.312 1 94.56 197 LEU B CA 1
ATOM 4026 C C . LEU B 1 197 ? 13.953 -2.299 8.242 1 94.56 197 LEU B C 1
ATOM 4028 O O . LEU B 1 197 ? 14.391 -3.443 8.102 1 94.56 197 LEU B O 1
ATOM 4032 N N . GLY B 1 198 ? 12.953 -1.78 7.547 1 93.81 198 GLY B N 1
ATOM 4033 C CA . GLY B 1 198 ? 12.391 -2.561 6.457 1 93.81 198 GLY B CA 1
ATOM 4034 C C . GLY B 1 198 ? 13.398 -2.881 5.371 1 93.81 198 GLY B C 1
ATOM 4035 O O . GLY B 1 198 ? 13.445 -4.008 4.875 1 93.81 198 GLY B O 1
ATOM 4036 N N . CYS B 1 199 ? 14.203 -1.946 5.016 1 93.69 199 CYS B N 1
ATOM 4037 C CA . CYS B 1 199 ? 15.219 -2.119 3.977 1 93.69 199 CYS B CA 1
ATOM 4038 C C . CYS B 1 199 ? 16.297 -3.102 4.426 1 93.69 199 CYS B C 1
ATOM 4040 O O . CYS B 1 199 ? 16.734 -3.947 3.643 1 93.69 199 CYS B O 1
ATOM 4042 N N . ILE B 1 200 ? 16.703 -2.961 5.684 1 94.12 200 ILE B N 1
ATOM 4043 C CA . ILE B 1 200 ? 17.719 -3.85 6.234 1 94.12 200 ILE B CA 1
ATOM 4044 C C . ILE B 1 200 ? 17.203 -5.289 6.227 1 94.12 200 ILE B C 1
ATOM 4046 O O . ILE B 1 200 ? 17.922 -6.207 5.812 1 94.12 200 ILE B O 1
ATOM 4050 N N . PHE B 1 201 ? 16.016 -5.426 6.645 1 92.88 201 PHE B N 1
ATOM 4051 C CA . PHE B 1 201 ? 15.414 -6.754 6.707 1 92.88 201 PHE B CA 1
ATOM 4052 C C . PHE B 1 201 ? 15.383 -7.402 5.328 1 92.88 201 PHE B C 1
ATOM 4054 O O . PHE B 1 201 ? 15.812 -8.547 5.164 1 92.88 201 PHE B O 1
ATOM 4061 N N . HIS B 1 202 ? 14.961 -6.727 4.391 1 92.81 202 HIS B N 1
ATOM 4062 C CA . HIS B 1 202 ? 14.859 -7.258 3.037 1 92.81 202 HIS B CA 1
ATOM 4063 C C . HIS B 1 202 ? 16.234 -7.488 2.428 1 92.81 202 HIS B C 1
ATOM 4065 O O . HIS B 1 202 ? 16.469 -8.5 1.76 1 92.81 202 HIS B O 1
ATOM 4071 N N . SER B 1 20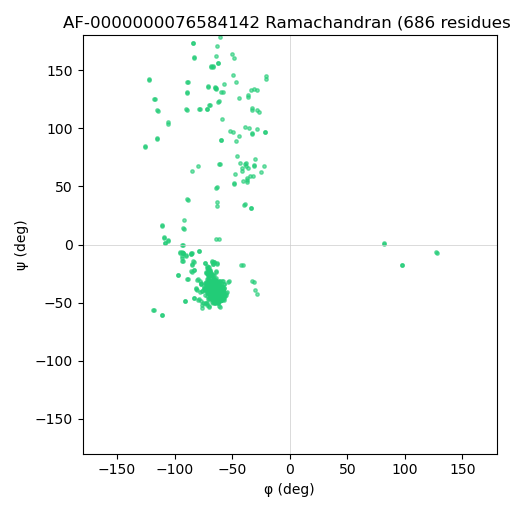3 ? 17.188 -6.57 2.688 1 94.88 203 SER B N 1
ATOM 4072 C CA . SER B 1 203 ? 18.516 -6.625 2.104 1 94.88 203 SER B CA 1
ATOM 4073 C C . SER B 1 203 ? 19.297 -7.844 2.602 1 94.88 203 SER B C 1
ATOM 4075 O O . SER B 1 203 ? 20 -8.492 1.832 1 94.88 203 SER B O 1
ATOM 4077 N N . VAL B 1 204 ? 19.125 -8.133 3.828 1 94.31 204 VAL B N 1
ATOM 4078 C CA . VAL B 1 204 ? 19.812 -9.297 4.383 1 94.31 204 VAL B CA 1
ATOM 4079 C C . VAL B 1 204 ? 19.297 -10.57 3.723 1 94.31 204 VAL B C 1
ATOM 4081 O O . VAL B 1 204 ? 20.078 -11.445 3.344 1 94.31 204 VAL B O 1
ATOM 4084 N N . ILE B 1 205 ? 18.047 -10.641 3.545 1 92.38 205 ILE B N 1
ATOM 4085 C CA . ILE B 1 205 ? 17.406 -11.844 3.023 1 92.38 205 ILE B CA 1
ATOM 4086 C C . ILE B 1 205 ? 17.828 -12.055 1.57 1 92.38 205 ILE B C 1
ATOM 4088 O O . ILE B 1 205 ? 18.203 -13.164 1.187 1 92.38 205 ILE B O 1
ATOM 4092 N N . ILE B 1 206 ? 17.766 -11.047 0.777 1 91.19 206 ILE B N 1
ATOM 4093 C CA . ILE B 1 206 ? 18.125 -11.172 -0.629 1 91.19 206 ILE B CA 1
ATOM 4094 C C . ILE B 1 206 ? 19.625 -11.469 -0.748 1 91.19 206 ILE B C 1
ATOM 4096 O O . ILE B 1 206 ? 20.047 -12.203 -1.647 1 91.19 206 ILE B O 1
ATOM 4100 N N . GLY B 1 207 ? 20.438 -10.875 0.093 1 92.81 207 GLY B N 1
ATOM 4101 C CA . GLY B 1 207 ? 21.859 -11.188 0.12 1 92.81 207 GLY B CA 1
ATOM 4102 C C . GLY B 1 207 ? 22.141 -12.656 0.371 1 92.81 207 GLY B C 1
ATOM 4103 O O . GLY B 1 207 ? 22.953 -13.266 -0.328 1 92.81 207 GLY B O 1
ATOM 4104 N N . ILE B 1 208 ? 21.484 -13.195 1.34 1 91.44 208 ILE B N 1
ATOM 4105 C CA . ILE B 1 208 ? 21.625 -14.617 1.634 1 91.44 208 ILE B CA 1
ATOM 4106 C C . ILE B 1 208 ? 21.25 -15.438 0.403 1 91.44 208 ILE B C 1
ATOM 4108 O O . ILE B 1 208 ? 21.953 -16.406 0.058 1 91.44 208 ILE B O 1
ATOM 4112 N N . GLY B 1 209 ? 20.188 -15.031 -0.259 1 88.31 209 GLY B N 1
ATOM 4113 C CA . GLY B 1 209 ? 19.734 -15.727 -1.455 1 88.31 209 GLY B CA 1
ATOM 4114 C C . GLY B 1 209 ? 20.781 -15.773 -2.547 1 88.31 209 GLY B C 1
ATOM 4115 O O . GLY B 1 209 ? 20.953 -16.812 -3.207 1 88.31 209 GLY B O 1
ATOM 4116 N N . VAL B 1 210 ? 21.453 -14.75 -2.771 1 88.25 210 VAL B N 1
ATOM 4117 C CA . VAL B 1 210 ? 22.484 -14.68 -3.789 1 88.25 210 VAL B CA 1
ATOM 4118 C C . VAL B 1 210 ? 23.719 -15.477 -3.326 1 88.25 210 VAL B C 1
ATOM 4120 O O . VAL B 1 210 ? 24.344 -16.172 -4.121 1 88.25 210 VAL B O 1
ATOM 4123 N N . GLY B 1 211 ? 24.031 -15.414 -2.088 1 90 211 GLY B N 1
ATOM 4124 C CA . GLY B 1 211 ? 25.188 -16.078 -1.528 1 90 211 GLY B CA 1
ATOM 4125 C C . GLY B 1 211 ? 25.109 -17.594 -1.614 1 90 211 GLY B C 1
ATOM 4126 O O . GLY B 1 211 ? 26.141 -18.266 -1.723 1 90 211 GLY B O 1
ATOM 4127 N N . VAL B 1 212 ? 23.953 -18.141 -1.601 1 88.12 212 VAL B N 1
ATOM 4128 C CA . VAL B 1 212 ? 23.797 -19.578 -1.534 1 88.12 212 VAL B CA 1
ATOM 4129 C C . VAL B 1 212 ? 23.875 -20.172 -2.939 1 88.12 212 VAL B C 1
ATOM 4131 O O . VAL B 1 212 ? 23.984 -21.391 -3.1 1 88.12 212 VAL B O 1
ATOM 4134 N N . ILE B 1 213 ? 23.703 -19.328 -3.92 1 85 213 ILE B N 1
ATOM 4135 C CA . ILE B 1 213 ? 23.719 -19.812 -5.289 1 85 213 ILE B CA 1
ATOM 4136 C C . ILE B 1 213 ? 25.141 -20.25 -5.668 1 85 213 ILE B C 1
ATOM 4138 O O . ILE B 1 213 ? 26.078 -19.438 -5.617 1 85 213 ILE B O 1
ATOM 4142 N N . THR B 1 214 ? 25.172 -21.562 -6.008 1 81.44 214 THR B N 1
ATOM 4143 C CA . THR B 1 214 ? 26.453 -22.125 -6.402 1 81.44 214 THR B CA 1
ATOM 4144 C C . THR B 1 214 ? 26.391 -22.734 -7.801 1 81.44 214 THR B C 1
ATOM 4146 O O . THR B 1 214 ? 25.328 -23.203 -8.219 1 81.44 214 THR B O 1
ATOM 4149 N N . GLY B 1 215 ? 27.438 -22.609 -8.648 1 76.5 215 GLY B N 1
ATOM 4150 C CA . GLY B 1 215 ? 27.547 -23.391 -9.875 1 76.5 215 GLY B CA 1
ATOM 4151 C C . GLY B 1 215 ? 27.078 -22.625 -11.102 1 76.5 215 GLY B C 1
ATOM 4152 O O . GLY B 1 215 ? 27.312 -23.062 -12.234 1 76.5 215 GLY B O 1
ATOM 4153 N N . ASP B 1 216 ? 26.328 -21.562 -10.977 1 81.62 216 ASP B N 1
ATOM 4154 C CA . ASP B 1 216 ? 25.859 -20.781 -12.109 1 81.62 216 ASP B CA 1
ATOM 4155 C C . ASP B 1 216 ? 26.438 -19.375 -12.086 1 81.62 216 ASP B C 1
ATOM 4157 O O . ASP B 1 216 ? 25.828 -18.453 -11.539 1 81.62 216 ASP B O 1
ATOM 4161 N N . LYS B 1 217 ? 27.531 -19.281 -12.734 1 84.25 217 LYS B N 1
ATOM 4162 C CA . LYS B 1 217 ? 28.25 -18.016 -12.727 1 84.25 217 LYS B CA 1
ATOM 4163 C C . LYS B 1 217 ? 27.438 -16.922 -13.406 1 84.25 217 LYS B C 1
ATOM 4165 O O . LYS B 1 217 ? 27.438 -15.773 -12.953 1 84.25 217 LYS B O 1
ATOM 4170 N N . GLN B 1 218 ? 26.812 -17.25 -14.492 1 84.56 218 GLN B N 1
ATOM 4171 C CA . GLN B 1 218 ? 26.031 -16.266 -15.227 1 84.56 218 GLN B CA 1
ATOM 4172 C C . GLN B 1 218 ? 24.859 -15.766 -14.383 1 84.56 218 GLN B C 1
ATOM 4174 O O . GLN B 1 218 ? 24.547 -14.57 -14.398 1 84.56 218 GLN B O 1
ATOM 4179 N N . LEU B 1 219 ? 24.297 -16.641 -13.672 1 83.81 219 LEU B N 1
ATOM 4180 C CA . LEU B 1 219 ? 23.188 -16.266 -12.797 1 83.81 219 LEU B CA 1
ATOM 4181 C C . LEU B 1 219 ? 23.672 -15.352 -11.68 1 83.81 219 LEU B C 1
ATOM 4183 O O . LEU B 1 219 ? 23.031 -14.344 -11.367 1 83.81 219 LEU B O 1
ATOM 4187 N N . VAL B 1 220 ? 24.75 -15.719 -11.148 1 85.38 220 VAL B N 1
ATOM 4188 C CA . VAL B 1 220 ? 25.312 -14.93 -10.055 1 85.38 220 VAL B CA 1
ATOM 4189 C C . VAL B 1 220 ? 25.656 -13.531 -10.547 1 85.38 220 VAL B C 1
ATOM 4191 O O . VAL B 1 220 ? 25.344 -12.539 -9.883 1 85.38 220 VAL B O 1
ATOM 4194 N N . LEU B 1 221 ? 26.234 -13.445 -11.703 1 86.69 221 LEU B N 1
ATOM 4195 C CA . LEU B 1 221 ? 26.609 -12.156 -12.273 1 86.69 221 LEU B CA 1
ATOM 4196 C C . LEU B 1 221 ? 25.359 -11.312 -12.539 1 86.69 221 LEU B C 1
ATOM 4198 O O . LEU B 1 221 ? 25.359 -10.109 -12.25 1 86.69 221 LEU B O 1
ATOM 4202 N N . THR B 1 222 ? 24.391 -11.906 -13.07 1 83.62 222 THR B N 1
ATOM 4203 C CA . THR B 1 222 ? 23.141 -11.211 -13.359 1 83.62 222 THR B CA 1
ATOM 4204 C C . THR B 1 222 ? 22.5 -10.703 -12.078 1 83.62 222 THR B C 1
ATOM 4206 O O . THR B 1 222 ? 22.047 -9.555 -12.008 1 83.62 222 THR B O 1
ATOM 4209 N N . LEU B 1 223 ? 22.531 -11.516 -11.094 1 85.44 223 LEU B N 1
ATOM 4210 C CA . LEU B 1 223 ? 21.891 -11.164 -9.828 1 85.44 223 LEU B CA 1
ATOM 4211 C C . LEU B 1 223 ? 22.672 -10.07 -9.109 1 85.44 223 LEU B C 1
ATOM 4213 O O . LEU B 1 223 ? 22.094 -9.156 -8.539 1 85.44 223 LEU B O 1
ATOM 4217 N N . ILE B 1 224 ? 23.953 -10.188 -9.18 1 88.25 224 ILE B N 1
ATOM 4218 C CA . ILE B 1 224 ? 24.797 -9.188 -8.516 1 88.25 224 ILE B CA 1
ATOM 4219 C C . ILE B 1 224 ? 24.609 -7.836 -9.195 1 88.25 224 ILE B C 1
ATOM 4221 O O . ILE B 1 224 ? 24.516 -6.805 -8.523 1 88.25 224 ILE B O 1
ATOM 4225 N N . THR B 1 225 ? 24.562 -7.797 -10.477 1 87.19 225 THR B N 1
ATOM 4226 C CA . THR B 1 225 ? 24.359 -6.555 -11.219 1 87.19 225 THR B CA 1
ATOM 4227 C C . THR B 1 225 ? 23 -5.945 -10.883 1 87.19 225 THR B C 1
ATOM 4229 O O . THR B 1 225 ? 22.906 -4.758 -10.57 1 87.19 225 THR B O 1
ATOM 4232 N N . ALA B 1 226 ? 21.984 -6.75 -10.938 1 84.12 226 ALA B N 1
ATOM 4233 C CA . ALA B 1 226 ? 20.641 -6.285 -10.602 1 84.12 226 ALA B CA 1
ATOM 4234 C C . ALA B 1 226 ? 20.578 -5.766 -9.164 1 84.12 226 ALA B C 1
ATOM 4236 O O . ALA B 1 226 ? 19.984 -4.723 -8.898 1 84.12 226 ALA B O 1
ATOM 4237 N N . LEU B 1 227 ? 21.25 -6.477 -8.312 1 89.75 227 LEU B N 1
ATOM 4238 C CA . LEU B 1 227 ? 21.25 -6.121 -6.895 1 89.75 227 LEU B CA 1
ATOM 4239 C C . LEU B 1 227 ? 22 -4.82 -6.66 1 89.75 227 LEU B C 1
ATOM 4241 O O . LEU B 1 227 ? 21.594 -4 -5.828 1 89.75 227 LEU B O 1
ATOM 4245 N N . ALA B 1 228 ? 23.047 -4.664 -7.375 1 90.88 228 ALA B N 1
ATOM 4246 C CA . ALA B 1 228 ? 23.812 -3.432 -7.242 1 90.88 228 ALA B CA 1
ATOM 4247 C C . ALA B 1 228 ? 22.984 -2.217 -7.641 1 90.88 228 ALA B C 1
ATOM 4249 O O . ALA B 1 228 ? 23 -1.194 -6.949 1 90.88 228 ALA B O 1
ATOM 4250 N N . ILE B 1 229 ? 22.219 -2.311 -8.617 1 86.06 229 ILE B N 1
ATOM 4251 C CA . ILE B 1 229 ? 21.406 -1.209 -9.109 1 86.06 229 ILE B CA 1
ATOM 4252 C C . ILE B 1 229 ? 20.25 -0.955 -8.148 1 86.06 229 ILE B C 1
ATOM 4254 O O . ILE B 1 229 ? 20.016 0.184 -7.734 1 86.06 229 ILE B O 1
ATOM 4258 N N . HIS B 1 230 ? 19.578 -1.953 -7.832 1 86.69 230 HIS B N 1
ATOM 4259 C CA . HIS B 1 230 ? 18.406 -1.75 -6.988 1 86.69 230 HIS B CA 1
ATOM 4260 C C . HIS B 1 230 ? 18.797 -1.29 -5.59 1 86.69 230 HIS B C 1
ATOM 4262 O O . HIS B 1 230 ? 18.109 -0.475 -4.977 1 86.69 230 HIS B O 1
ATOM 4268 N N . GLN B 1 231 ? 19.969 -1.784 -5.047 1 91.38 231 GLN B N 1
ATOM 4269 C CA . GLN B 1 231 ? 20.469 -1.318 -3.754 1 91.38 231 GLN B CA 1
ATOM 4270 C C . GLN B 1 231 ? 20.875 0.152 -3.816 1 91.38 231 GLN B C 1
ATOM 4272 O O . GLN B 1 231 ? 20.688 0.892 -2.848 1 91.38 231 GLN B O 1
ATOM 4277 N N . GLY B 1 232 ? 21.438 0.486 -4.91 1 90 232 GLY B N 1
ATOM 4278 C CA . GLY B 1 232 ? 21.75 1.893 -5.102 1 90 232 GLY B CA 1
ATOM 4279 C C . GLY B 1 232 ? 20.516 2.785 -5.102 1 90 232 GLY B C 1
ATOM 4280 O O . GLY B 1 232 ? 20.5 3.824 -4.438 1 90 232 GLY B O 1
ATOM 4281 N N . LEU B 1 233 ? 19.547 2.346 -5.762 1 85.56 233 LEU B N 1
ATOM 4282 C CA . LEU B 1 233 ? 18.312 3.123 -5.867 1 85.56 233 LEU B CA 1
ATOM 4283 C C . LEU B 1 233 ? 17.578 3.156 -4.531 1 85.56 233 LEU B C 1
ATOM 4285 O O . LEU B 1 233 ? 17.031 4.191 -4.145 1 85.56 233 LEU B O 1
ATOM 4289 N N . GLU B 1 234 ? 17.562 2.074 -3.867 1 89.62 234 GLU B N 1
ATOM 4290 C CA . GLU B 1 234 ? 16.969 2.027 -2.529 1 89.62 234 GLU B CA 1
ATOM 4291 C C . GLU B 1 234 ? 17.734 2.928 -1.563 1 89.62 234 GLU B C 1
ATOM 4293 O O . GLU B 1 234 ? 17.141 3.574 -0.702 1 89.62 234 GLU B O 1
ATOM 4298 N N . GLY B 1 235 ? 19.031 2.867 -1.678 1 91.75 235 GLY B N 1
ATOM 4299 C CA . GLY B 1 235 ? 19.844 3.768 -0.875 1 91.75 235 GLY B CA 1
ATOM 4300 C C . GLY B 1 235 ? 19.531 5.23 -1.113 1 91.75 235 GLY B C 1
ATOM 4301 O O . GLY B 1 235 ? 19.5 6.027 -0.171 1 91.75 235 GLY B O 1
ATOM 4302 N N . LEU B 1 236 ? 19.266 5.555 -2.365 1 87.81 236 LEU B N 1
ATOM 4303 C CA . LEU B 1 236 ? 18.875 6.922 -2.688 1 87.81 236 LEU B CA 1
ATOM 4304 C C . LEU B 1 236 ? 17.547 7.281 -2.02 1 87.81 236 LEU B C 1
ATOM 4306 O O . LEU B 1 236 ? 17.375 8.398 -1.537 1 87.81 236 LEU B O 1
ATOM 4310 N N . ALA B 1 237 ? 16.703 6.312 -2.006 1 88.44 237 ALA B N 1
ATOM 4311 C CA . ALA B 1 237 ? 15.414 6.516 -1.342 1 88.44 237 ALA B CA 1
ATOM 4312 C C . ALA B 1 237 ? 15.609 6.789 0.147 1 88.44 237 ALA B C 1
ATOM 4314 O O . ALA B 1 237 ? 15.062 7.758 0.681 1 88.44 237 ALA B O 1
ATOM 4315 N N . LEU B 1 238 ? 16.375 5.965 0.768 1 92.94 238 LEU B N 1
ATOM 4316 C CA . LEU B 1 238 ? 16.641 6.129 2.193 1 92.94 238 LEU B CA 1
ATOM 4317 C C . LEU B 1 238 ? 17.344 7.453 2.469 1 92.94 238 LEU B C 1
ATOM 4319 O O . LEU B 1 238 ? 16.969 8.172 3.402 1 92.94 238 LEU B O 1
ATOM 4323 N N . GLY B 1 239 ? 18.281 7.746 1.646 1 92.69 239 GLY B N 1
ATOM 4324 C CA . GLY B 1 239 ? 18.984 9.008 1.795 1 92.69 239 GLY B CA 1
ATOM 4325 C C . GLY B 1 239 ? 18.078 10.219 1.657 1 92.69 239 GLY B C 1
ATOM 4326 O O . GLY B 1 239 ? 18.219 11.195 2.393 1 92.69 239 GLY B O 1
ATOM 4327 N N . SER B 1 240 ? 17.156 10.125 0.759 1 88.62 240 SER B N 1
ATOM 4328 C CA . SER B 1 240 ? 16.234 11.242 0.532 1 88.62 240 SER B CA 1
ATOM 4329 C C . SER B 1 240 ? 15.305 11.438 1.724 1 88.62 240 SER B C 1
ATOM 4331 O O . SER B 1 240 ? 14.938 12.57 2.045 1 88.62 240 SER B O 1
ATOM 4333 N N . VAL B 1 241 ? 14.922 10.391 2.348 1 91.31 241 VAL B N 1
ATOM 4334 C CA . VAL B 1 241 ? 14.062 10.477 3.525 1 91.31 241 VAL B CA 1
ATOM 4335 C C . VAL B 1 241 ? 14.875 10.961 4.723 1 91.31 241 VAL B C 1
ATOM 4337 O O . VAL B 1 241 ? 14.406 11.789 5.508 1 91.31 241 VAL B O 1
ATOM 4340 N N . LEU B 1 242 ? 16.125 10.539 4.816 1 93.62 242 LEU B N 1
ATOM 4341 C CA . LEU B 1 242 ? 17 10.953 5.898 1 93.62 242 LEU B CA 1
ATOM 4342 C C . LEU B 1 242 ? 17.297 12.453 5.816 1 93.62 242 LEU B C 1
ATOM 4344 O O . LEU B 1 242 ? 17.438 13.117 6.844 1 93.62 242 LEU B O 1
ATOM 4348 N N . ALA B 1 243 ? 17.328 12.938 4.621 1 90.88 243 ALA B N 1
ATOM 4349 C CA . ALA B 1 243 ? 17.609 14.352 4.41 1 90.88 243 ALA B CA 1
ATOM 4350 C C . ALA B 1 243 ? 16.5 15.227 5.016 1 90.88 243 ALA B C 1
ATOM 4352 O O . ALA B 1 243 ? 16.75 16.391 5.355 1 90.88 243 ALA B O 1
ATOM 4353 N N . LEU B 1 244 ? 15.312 14.688 5.199 1 89.31 244 LEU B N 1
ATOM 4354 C CA . LEU B 1 244 ? 14.188 15.438 5.738 1 89.31 244 LEU B CA 1
ATOM 4355 C C . LEU B 1 244 ? 14.227 15.461 7.266 1 89.31 244 LEU B C 1
ATOM 4357 O O . LEU B 1 244 ? 13.531 16.25 7.895 1 89.31 244 LEU B O 1
ATOM 4361 N N . THR B 1 245 ? 15.039 14.602 7.809 1 92.94 245 THR B N 1
ATOM 4362 C CA . THR B 1 245 ? 15.062 14.477 9.258 1 92.94 245 THR B CA 1
ATOM 4363 C C . THR B 1 245 ? 15.961 15.547 9.883 1 92.94 245 THR B C 1
ATOM 4365 O O . THR B 1 245 ? 16.781 16.141 9.188 1 92.94 245 THR B O 1
ATOM 4368 N N . SER B 1 246 ? 15.773 15.789 11.125 1 92.44 246 SER B N 1
ATOM 4369 C CA . SER B 1 246 ? 16.609 16.719 11.875 1 92.44 246 SER B CA 1
ATOM 4370 C C . SER B 1 246 ? 17.781 16 12.547 1 92.44 246 SER B C 1
ATOM 4372 O O . SER B 1 246 ? 18.406 16.562 13.453 1 92.44 246 SER B O 1
ATOM 4374 N N . PHE B 1 247 ? 18.016 14.797 12.148 1 94.69 247 PHE B N 1
ATOM 4375 C CA . PHE B 1 247 ? 19.141 14.055 12.711 1 94.69 247 PHE B CA 1
ATOM 4376 C C . PHE B 1 247 ? 20.453 14.75 12.398 1 94.69 247 PHE B C 1
ATOM 4378 O O . PHE B 1 247 ? 20.547 15.508 11.43 1 94.69 247 PHE B O 1
ATOM 4385 N N . SER B 1 248 ? 21.453 14.484 13.219 1 95.25 248 SER B N 1
ATOM 4386 C CA . SER B 1 248 ? 22.797 14.984 12.938 1 95.25 248 SER B CA 1
ATOM 4387 C C . SER B 1 248 ? 23.391 14.328 11.688 1 95.25 248 SER B C 1
ATOM 4389 O O . SER B 1 248 ? 22.984 13.227 11.312 1 95.25 248 SER B O 1
ATOM 4391 N N . THR B 1 249 ? 24.266 15.016 11.031 1 93.81 249 THR B N 1
ATOM 4392 C CA . THR B 1 249 ? 24.906 14.492 9.836 1 93.81 249 THR B CA 1
ATOM 4393 C C . THR B 1 249 ? 25.609 13.164 10.133 1 93.81 249 THR B C 1
ATOM 4395 O O . THR B 1 249 ? 25.562 12.234 9.32 1 93.81 249 THR B O 1
ATOM 4398 N N . LEU B 1 250 ? 26.188 13.062 11.258 1 96.19 250 LEU B N 1
ATOM 4399 C CA . LEU B 1 250 ? 26.859 11.828 11.633 1 96.19 250 LEU B CA 1
ATOM 4400 C C . LEU B 1 250 ? 25.875 10.672 11.734 1 96.19 250 LEU B C 1
ATOM 4402 O O . LEU B 1 250 ? 26.156 9.562 11.281 1 96.19 250 LEU B O 1
ATOM 4406 N N . LYS B 1 251 ? 24.766 10.914 12.328 1 96.75 251 LYS B N 1
ATOM 4407 C CA . LYS B 1 251 ? 23.75 9.867 12.453 1 96.75 251 LYS B CA 1
ATOM 4408 C C . LYS B 1 251 ? 23.234 9.438 11.078 1 96.75 251 LYS B C 1
ATOM 4410 O O . LYS B 1 251 ? 23.031 8.25 10.828 1 96.75 251 LYS B O 1
ATOM 4415 N N . LYS B 1 252 ? 23.031 10.414 10.227 1 96.12 252 LYS B N 1
ATOM 4416 C CA . LYS B 1 252 ? 22.562 10.102 8.875 1 96.12 252 LYS B CA 1
ATOM 4417 C C . LYS B 1 252 ? 23.594 9.242 8.125 1 96.12 252 LYS B C 1
ATOM 4419 O O . LYS B 1 252 ? 23.219 8.25 7.5 1 96.12 252 LYS B O 1
ATOM 4424 N N . VAL B 1 253 ? 24.812 9.609 8.258 1 95.69 253 VAL B N 1
ATOM 4425 C CA . VAL B 1 253 ? 25.891 8.883 7.586 1 95.69 253 VAL B CA 1
ATOM 4426 C C . VAL B 1 253 ? 25.984 7.469 8.156 1 95.69 253 VAL B C 1
ATOM 4428 O O . VAL B 1 253 ? 26.172 6.504 7.414 1 95.69 253 VAL B O 1
ATOM 4431 N N . LEU B 1 254 ? 25.844 7.332 9.406 1 96.94 254 LEU B N 1
ATOM 4432 C CA . LEU B 1 254 ? 25.922 6.027 10.055 1 96.94 254 LEU B CA 1
ATOM 4433 C C . LEU B 1 254 ? 24.766 5.141 9.617 1 96.94 254 LEU B C 1
ATOM 4435 O O . LEU B 1 254 ? 24.938 3.939 9.398 1 96.94 254 LEU B O 1
ATOM 4439 N N . MET B 1 255 ? 23.625 5.723 9.57 1 96.62 255 MET B N 1
ATOM 4440 C CA . MET B 1 255 ? 22.453 4.961 9.141 1 96.62 255 MET B CA 1
ATOM 4441 C C . MET B 1 255 ? 22.625 4.469 7.711 1 96.62 255 MET B C 1
ATOM 4443 O O . MET B 1 255 ? 22.297 3.32 7.402 1 96.62 255 MET B O 1
ATOM 4447 N N . LEU B 1 256 ? 23.156 5.309 6.832 1 96.44 256 LEU B N 1
ATOM 4448 C CA . LEU B 1 256 ? 23.391 4.902 5.453 1 96.44 256 LEU B CA 1
ATOM 4449 C C . LEU B 1 256 ? 24.5 3.848 5.379 1 96.44 256 LEU B C 1
ATOM 4451 O O . LEU B 1 256 ? 24.438 2.941 4.547 1 96.44 256 LEU B O 1
ATOM 4455 N N . PHE B 1 257 ? 25.438 3.961 6.238 1 96.5 257 PHE B N 1
ATOM 4456 C CA . PHE B 1 257 ? 26.516 2.977 6.301 1 96.5 257 PHE B CA 1
ATOM 4457 C C . PHE B 1 257 ? 25.969 1.616 6.723 1 96.5 257 PHE B C 1
ATOM 4459 O O . PHE B 1 257 ? 26.312 0.594 6.121 1 96.5 257 PHE B O 1
ATOM 4466 N N . VAL B 1 258 ? 25.203 1.621 7.738 1 96.5 258 VAL B N 1
ATOM 4467 C CA . VAL B 1 258 ? 24.609 0.38 8.219 1 96.5 258 VAL B CA 1
ATOM 4468 C C . VAL B 1 258 ? 23.797 -0.27 7.102 1 96.5 258 VAL B C 1
ATOM 4470 O O . VAL B 1 258 ? 23.906 -1.475 6.863 1 96.5 258 VAL B O 1
ATOM 4473 N N . TYR B 1 259 ? 23 0.549 6.438 1 96.56 259 TYR B N 1
ATOM 4474 C CA . TYR B 1 259 ? 22.234 0.052 5.301 1 96.56 259 TYR B CA 1
ATOM 4475 C C . TYR B 1 259 ? 23.156 -0.583 4.262 1 96.56 259 TYR B C 1
ATOM 4477 O O . TYR B 1 259 ? 22.875 -1.673 3.758 1 96.56 259 TYR B O 1
ATOM 4485 N N . SER B 1 260 ? 24.266 0.043 3.971 1 96.12 260 SER B N 1
ATOM 4486 C CA . SER B 1 260 ? 25.141 -0.359 2.887 1 96.12 260 SER B CA 1
ATOM 4487 C C . SER B 1 260 ? 25.875 -1.662 3.217 1 96.12 260 SER B C 1
ATOM 4489 O O . SER B 1 260 ? 26.281 -2.391 2.316 1 96.12 260 SER B O 1
ATOM 4491 N N . VAL B 1 261 ? 25.969 -1.999 4.441 1 96 261 VAL B N 1
ATOM 4492 C CA . VAL B 1 261 ? 26.719 -3.191 4.84 1 96 261 VAL B CA 1
ATOM 4493 C C . VAL B 1 261 ? 25.766 -4.383 4.93 1 96 261 VAL B C 1
ATOM 4495 O O . VAL B 1 261 ? 26.203 -5.535 4.902 1 96 261 VAL B O 1
ATOM 4498 N N . THR B 1 262 ? 24.547 -4.176 4.941 1 95.31 262 THR B N 1
ATOM 4499 C CA . THR B 1 262 ? 23.562 -5.211 5.242 1 95.31 262 THR B CA 1
ATOM 4500 C C . THR B 1 262 ? 23.547 -6.27 4.145 1 95.31 262 THR B C 1
ATOM 4502 O O . THR B 1 262 ? 23.578 -7.469 4.426 1 95.31 262 THR B O 1
ATOM 4505 N N . THR B 1 263 ? 23.453 -5.816 2.875 1 94.94 263 THR B N 1
ATOM 4506 C CA . THR B 1 263 ? 23.391 -6.781 1.782 1 94.94 263 THR B CA 1
ATOM 4507 C C . THR B 1 263 ? 24.688 -7.57 1.674 1 94.94 263 THR B C 1
ATOM 4509 O O . THR B 1 263 ? 24.656 -8.797 1.551 1 94.94 263 THR B O 1
ATOM 4512 N N . PRO B 1 264 ? 25.859 -6.898 1.701 1 95.25 264 PRO B N 1
ATOM 4513 C CA . PRO B 1 264 ? 27.109 -7.648 1.73 1 95.25 264 PRO B CA 1
ATOM 4514 C C . PRO B 1 264 ? 27.172 -8.641 2.887 1 95.25 264 PRO B C 1
ATOM 4516 O O . PRO B 1 264 ? 27.672 -9.766 2.715 1 95.25 264 PRO B O 1
ATOM 4519 N N . ALA B 1 265 ? 26.734 -8.281 4.027 1 96 265 ALA B N 1
ATOM 4520 C CA . ALA B 1 265 ? 26.688 -9.195 5.164 1 96 265 ALA B CA 1
ATOM 4521 C C . ALA B 1 265 ? 25.797 -10.398 4.863 1 96 265 ALA B C 1
ATOM 4523 O O . ALA B 1 265 ? 26.141 -11.531 5.211 1 96 265 ALA B O 1
ATOM 4524 N N . GLY B 1 266 ? 24.703 -10.148 4.258 1 95.25 266 GLY B N 1
ATOM 4525 C CA . GLY B 1 266 ? 23.828 -11.234 3.85 1 95.25 266 GLY B CA 1
ATOM 4526 C C . GLY B 1 266 ? 24.484 -12.195 2.879 1 95.25 266 GLY B C 1
ATOM 4527 O O . GLY B 1 266 ? 24.375 -13.414 3.025 1 95.25 266 GLY B O 1
ATOM 4528 N N . ILE B 1 267 ? 25.172 -11.641 1.886 1 93.81 267 ILE B N 1
ATOM 4529 C CA . ILE B 1 267 ? 25.875 -12.461 0.91 1 93.81 267 ILE B CA 1
ATOM 4530 C C . ILE B 1 267 ? 26.922 -13.312 1.616 1 93.81 267 ILE B C 1
ATOM 4532 O O . ILE B 1 267 ? 27.047 -14.508 1.339 1 93.81 267 ILE B O 1
ATOM 4536 N N . ALA B 1 268 ? 27.609 -12.719 2.529 1 94.06 268 ALA B N 1
ATOM 4537 C CA . ALA B 1 268 ? 28.625 -13.438 3.287 1 94.06 268 ALA B CA 1
ATOM 4538 C C . ALA B 1 268 ? 28.016 -14.594 4.0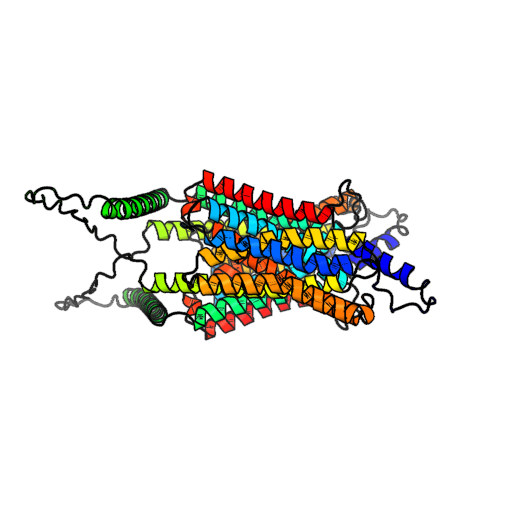7 1 94.06 268 ALA B C 1
ATOM 4540 O O . ALA B 1 268 ? 28.562 -15.703 4.09 1 94.06 268 ALA B O 1
ATOM 4541 N N . ILE B 1 269 ? 26.922 -14.344 4.695 1 93.56 269 ILE B N 1
ATOM 4542 C CA . ILE B 1 269 ? 26.203 -15.391 5.418 1 93.56 269 ILE B CA 1
ATOM 4543 C C . ILE B 1 269 ? 25.781 -16.484 4.445 1 93.56 269 ILE B C 1
ATOM 4545 O O . ILE B 1 269 ? 25.953 -17.672 4.727 1 93.56 269 ILE B O 1
ATOM 4549 N N . GLY B 1 270 ? 25.219 -16.094 3.305 1 91.94 270 GLY B N 1
ATOM 4550 C CA . GLY B 1 270 ? 24.812 -17.047 2.285 1 91.94 270 GLY B CA 1
ATOM 4551 C C . GLY B 1 270 ? 25.953 -17.922 1.797 1 91.94 270 GLY B C 1
ATOM 4552 O O . GLY B 1 270 ? 25.797 -19.125 1.648 1 91.94 270 GLY B O 1
ATOM 4553 N N . ILE B 1 271 ? 27.156 -17.344 1.575 1 89.31 271 ILE B N 1
ATOM 4554 C CA . ILE B 1 271 ? 28.328 -18.078 1.127 1 89.31 271 ILE B CA 1
ATOM 4555 C C . ILE B 1 271 ? 28.719 -19.125 2.174 1 89.31 271 ILE B C 1
ATOM 4557 O O . ILE B 1 271 ? 29.078 -20.25 1.831 1 89.31 271 ILE B O 1
ATOM 4561 N N . THR B 1 272 ? 28.562 -18.734 3.42 1 90.31 272 THR B N 1
ATOM 4562 C CA . THR B 1 272 ? 28.984 -19.594 4.52 1 90.31 272 THR B CA 1
ATOM 4563 C C . THR B 1 272 ? 28.062 -20.812 4.633 1 90.31 272 THR B C 1
ATOM 4565 O O . THR B 1 272 ? 28.5 -21.906 4.953 1 90.31 272 THR B O 1
ATOM 4568 N N . ILE B 1 273 ? 26.844 -20.672 4.254 1 88.88 273 ILE B N 1
ATOM 4569 C CA . ILE B 1 273 ? 25.891 -21.766 4.461 1 88.88 273 ILE B CA 1
ATOM 4570 C C . ILE B 1 273 ? 25.609 -22.453 3.133 1 88.88 273 ILE B C 1
ATOM 4572 O O . ILE B 1 273 ? 24.766 -23.359 3.066 1 88.88 273 ILE B O 1
ATOM 4576 N N . ALA B 1 274 ? 26.234 -22.062 2.109 1 86.44 274 ALA B N 1
ATOM 4577 C CA . ALA B 1 274 ? 25.938 -22.547 0.762 1 86.44 274 ALA B CA 1
ATOM 4578 C C . ALA B 1 274 ? 26.109 -24.062 0.665 1 86.44 274 ALA B C 1
ATOM 4580 O O . ALA B 1 274 ? 25.344 -24.734 -0.027 1 86.44 274 ALA B O 1
ATOM 4581 N N . SER B 1 275 ? 27.031 -24.578 1.328 1 82.12 275 SER B N 1
ATOM 4582 C CA . SER B 1 275 ? 27.344 -26 1.237 1 82.12 275 SER B CA 1
ATOM 4583 C C . SER B 1 275 ? 26.266 -26.844 1.91 1 82.12 275 SER B C 1
ATOM 4585 O O . SER B 1 275 ? 26.062 -28 1.539 1 82.12 275 SER B O 1
ATOM 4587 N N . THR B 1 276 ? 25.562 -26.266 2.834 1 82.12 276 THR B N 1
ATOM 4588 C CA . THR B 1 276 ? 24.562 -27.031 3.578 1 82.12 276 THR B CA 1
ATOM 4589 C C . THR B 1 276 ? 23.156 -26.609 3.162 1 82.12 276 THR B C 1
ATOM 4591 O O . THR B 1 276 ? 22.172 -27.203 3.604 1 82.12 276 THR B O 1
ATOM 4594 N N . TYR B 1 277 ? 23.109 -25.719 2.25 1 77.75 277 TYR B N 1
ATOM 4595 C CA . TYR B 1 277 ? 21.812 -25.156 1.886 1 77.75 277 TYR B CA 1
ATOM 4596 C C . TYR B 1 277 ? 21.156 -25.969 0.77 1 77.75 277 TYR B C 1
ATOM 4598 O O . TYR B 1 277 ? 21.766 -26.188 -0.28 1 77.75 277 TYR B O 1
ATOM 4606 N N . ASP B 1 278 ? 19.969 -26.609 1.079 1 75.94 278 ASP B N 1
ATOM 4607 C CA . ASP B 1 278 ? 19.141 -27.297 0.089 1 75.94 278 ASP B CA 1
ATOM 4608 C C . ASP B 1 278 ? 17.891 -26.484 -0.23 1 75.94 278 ASP B C 1
ATOM 4610 O O . ASP B 1 278 ? 16.922 -26.484 0.544 1 75.94 278 ASP B O 1
ATOM 4614 N N . ALA B 1 279 ? 17.906 -25.875 -1.38 1 68.94 279 ALA B N 1
ATOM 4615 C CA . ALA B 1 279 ? 16.812 -24.984 -1.773 1 68.94 279 ALA B CA 1
ATOM 4616 C C . ALA B 1 279 ? 15.523 -25.781 -1.979 1 68.94 279 ALA B C 1
ATOM 4618 O O . ALA B 1 279 ? 14.43 -25.203 -1.956 1 68.94 279 ALA B O 1
ATOM 4619 N N . THR B 1 280 ? 15.586 -27.047 -2.123 1 73.56 280 THR B N 1
ATOM 4620 C CA . THR B 1 280 ? 14.414 -27.875 -2.418 1 73.56 280 THR B CA 1
ATOM 4621 C C . THR B 1 280 ? 13.805 -28.422 -1.131 1 73.56 280 THR B C 1
ATOM 4623 O O . THR B 1 280 ? 12.664 -28.891 -1.134 1 73.56 280 THR B O 1
ATOM 4626 N N . SER B 1 281 ? 14.578 -28.203 -0.121 1 83.88 281 SER B N 1
ATOM 4627 C CA . SER B 1 281 ? 14.023 -28.641 1.153 1 83.88 281 SER B CA 1
ATOM 4628 C C . SER B 1 281 ? 12.781 -27.844 1.525 1 83.88 281 SER B C 1
ATOM 4630 O O . SER B 1 281 ? 12.742 -26.625 1.333 1 83.88 281 SER B O 1
ATOM 4632 N N . LEU B 1 282 ? 11.805 -28.547 1.951 1 82.75 282 LEU B N 1
ATOM 4633 C CA . LEU B 1 282 ? 10.539 -27.922 2.344 1 82.75 282 LEU B CA 1
ATOM 4634 C C . LEU B 1 282 ? 10.758 -26.875 3.424 1 82.75 282 LEU B C 1
ATOM 4636 O O . LEU B 1 282 ? 10.109 -25.828 3.422 1 82.75 282 LEU B O 1
ATOM 4640 N N . THR B 1 283 ? 11.703 -27.156 4.238 1 83.81 283 THR B N 1
ATOM 4641 C CA . THR B 1 283 ? 12 -26.219 5.32 1 83.81 283 THR B CA 1
ATOM 4642 C C . THR B 1 283 ? 12.609 -24.938 4.777 1 83.81 283 THR B C 1
ATOM 4644 O O . THR B 1 283 ? 12.195 -23.828 5.156 1 83.81 283 THR B O 1
ATOM 4647 N N . ASN B 1 284 ? 13.523 -25.078 3.91 1 85.75 284 ASN B N 1
ATOM 4648 C CA . ASN B 1 284 ? 14.172 -23.906 3.348 1 85.75 284 ASN B CA 1
ATOM 4649 C C . ASN B 1 284 ? 13.203 -23.094 2.496 1 85.75 284 ASN B C 1
ATOM 4651 O O . ASN B 1 284 ? 13.258 -21.859 2.5 1 85.75 284 ASN B O 1
ATOM 4655 N N . ARG B 1 285 ? 12.32 -23.719 1.828 1 87.5 285 ARG B N 1
ATOM 4656 C CA . ARG B 1 285 ? 11.305 -23.016 1.045 1 87.5 285 ARG B CA 1
ATOM 4657 C C . ARG B 1 285 ? 10.359 -22.234 1.95 1 87.5 285 ARG B C 1
ATOM 4659 O O . ARG B 1 285 ? 9.992 -21.109 1.642 1 87.5 285 ARG B O 1
ATOM 4666 N N . ALA B 1 286 ? 10.023 -22.875 3.023 1 88.12 286 ALA B N 1
ATOM 4667 C CA . ALA B 1 286 ? 9.109 -22.234 3.969 1 88.12 286 ALA B CA 1
ATOM 4668 C C . ALA B 1 286 ? 9.766 -21.016 4.625 1 88.12 286 ALA B C 1
ATOM 4670 O O . ALA B 1 286 ? 9.148 -19.953 4.746 1 88.12 286 ALA B O 1
ATOM 4671 N N . VAL B 1 287 ? 11.008 -21.203 4.965 1 88.5 287 VAL B N 1
ATOM 4672 C CA . VAL B 1 287 ? 11.719 -20.141 5.656 1 88.5 287 VAL B CA 1
ATOM 4673 C C . VAL B 1 287 ? 11.977 -18.984 4.688 1 88.5 287 VAL B C 1
ATOM 4675 O O . VAL B 1 287 ? 11.672 -17.828 4.992 1 88.5 287 VAL B O 1
ATOM 4678 N N . GLN B 1 288 ? 12.438 -19.328 3.559 1 89.5 288 GLN B N 1
ATOM 4679 C CA . GLN B 1 288 ? 12.742 -18.297 2.574 1 89.5 288 GLN B CA 1
ATOM 4680 C C . GLN B 1 288 ? 11.477 -17.609 2.084 1 89.5 288 GLN B C 1
ATOM 4682 O O . GLN B 1 288 ? 11.438 -16.391 1.958 1 89.5 288 GLN B O 1
ATOM 4687 N N . GLY B 1 289 ? 10.508 -18.391 1.809 1 91.06 289 GLY B N 1
ATOM 4688 C CA . GLY B 1 289 ? 9.234 -17.844 1.385 1 91.06 289 GLY B CA 1
ATOM 4689 C C . GLY B 1 289 ? 8.586 -16.953 2.438 1 91.06 289 GLY B C 1
ATOM 4690 O O . GLY B 1 289 ? 8.055 -15.891 2.119 1 91.06 289 GLY B O 1
ATOM 4691 N N . GLY B 1 290 ? 8.68 -17.422 3.674 1 93.25 290 GLY B N 1
ATOM 4692 C CA . GLY B 1 290 ? 8.141 -16.625 4.77 1 93.25 290 GLY B CA 1
ATOM 4693 C C . GLY B 1 290 ? 8.859 -15.297 4.949 1 93.25 290 GLY B C 1
ATOM 4694 O O . GLY B 1 290 ? 8.219 -14.25 5.086 1 93.25 290 GLY B O 1
ATOM 4695 N N . LEU B 1 291 ? 10.117 -15.336 4.875 1 93.31 291 LEU B N 1
ATOM 4696 C CA . LEU B 1 291 ? 10.914 -14.125 5.055 1 93.31 291 LEU B CA 1
ATOM 4697 C C . LEU B 1 291 ? 10.734 -13.18 3.871 1 93.31 291 LEU B C 1
ATOM 4699 O O . LEU B 1 291 ? 10.633 -11.969 4.051 1 93.31 291 LEU B O 1
ATOM 4703 N N . ASN B 1 292 ? 10.664 -13.75 2.693 1 93.31 292 ASN B N 1
ATOM 4704 C CA . ASN B 1 292 ? 10.398 -12.938 1.512 1 93.31 292 ASN B CA 1
ATOM 4705 C C . ASN B 1 292 ? 9.008 -12.305 1.572 1 93.31 292 ASN B C 1
ATOM 4707 O O . ASN B 1 292 ? 8.828 -11.156 1.16 1 93.31 292 ASN B O 1
ATOM 4711 N N . GLY B 1 293 ? 8.07 -13.094 2.037 1 95.56 293 GLY B N 1
ATOM 4712 C CA . GLY B 1 293 ? 6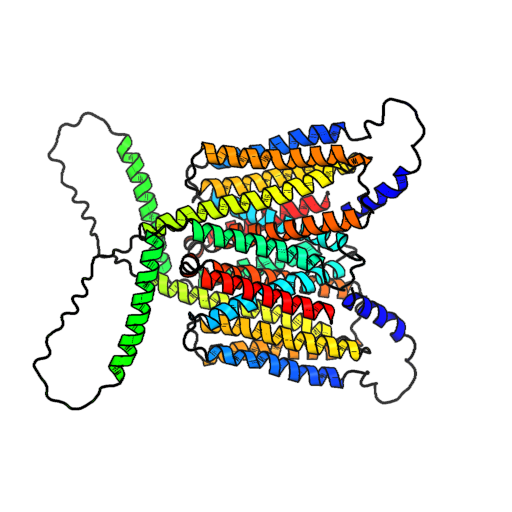.73 -12.547 2.197 1 95.56 293 GLY B CA 1
ATOM 4713 C C . GLY B 1 293 ? 6.68 -11.359 3.137 1 95.56 293 GLY B C 1
ATOM 4714 O O . GLY B 1 293 ? 6.148 -10.305 2.783 1 95.56 293 GLY B O 1
ATOM 4715 N N . VAL B 1 294 ? 7.293 -11.516 4.262 1 95.81 294 VAL B N 1
ATOM 4716 C CA . VAL B 1 294 ? 7.332 -10.445 5.25 1 95.81 294 VAL B CA 1
ATOM 4717 C C . VAL B 1 294 ? 8.078 -9.242 4.676 1 95.81 294 VAL B C 1
ATOM 4719 O O . VAL B 1 294 ? 7.613 -8.102 4.781 1 95.81 294 VAL B O 1
ATOM 4722 N N . SER B 1 295 ? 9.133 -9.516 4.023 1 94.81 295 SER B N 1
ATOM 4723 C CA . SER B 1 295 ? 9.93 -8.453 3.414 1 94.81 295 SER B CA 1
ATOM 4724 C C . SER B 1 295 ? 9.148 -7.73 2.328 1 94.81 295 SER B C 1
ATOM 4726 O O . SER B 1 295 ? 9.188 -6.5 2.236 1 94.81 295 SER B O 1
ATOM 4728 N N . GLY B 1 296 ? 8.469 -8.516 1.517 1 95.31 296 GLY B N 1
ATOM 4729 C CA . GLY B 1 296 ? 7.641 -7.922 0.478 1 95.31 296 GLY B CA 1
ATOM 4730 C C . GLY B 1 296 ? 6.562 -7.008 1.024 1 95.31 296 GLY B C 1
ATOM 4731 O O . GLY B 1 296 ? 6.312 -5.934 0.475 1 95.31 296 GLY B O 1
ATOM 4732 N N . GLY B 1 297 ? 5.941 -7.422 2.086 1 96.25 297 GLY B N 1
ATOM 4733 C CA . GLY B 1 297 ? 4.941 -6.59 2.74 1 96.25 297 GLY B CA 1
ATOM 4734 C C . GLY B 1 297 ? 5.512 -5.297 3.295 1 96.25 297 GLY B C 1
ATOM 4735 O O . GLY B 1 297 ? 4.902 -4.234 3.16 1 96.25 297 GLY B O 1
ATOM 4736 N N . MET B 1 298 ? 6.637 -5.398 3.922 1 95.94 298 MET B N 1
ATOM 4737 C CA . MET B 1 298 ? 7.285 -4.203 4.457 1 95.94 298 MET B CA 1
ATOM 4738 C C . MET B 1 298 ? 7.617 -3.219 3.342 1 95.94 298 MET B C 1
ATOM 4740 O O . MET B 1 298 ? 7.371 -2.018 3.475 1 95.94 298 MET B O 1
ATOM 4744 N N . LEU B 1 299 ? 8.117 -3.76 2.289 1 95.12 299 LEU B N 1
ATOM 4745 C CA . LEU B 1 299 ? 8.492 -2.908 1.166 1 95.12 299 LEU B CA 1
ATOM 4746 C C . LEU B 1 299 ? 7.258 -2.262 0.54 1 95.12 299 LEU B C 1
ATOM 4748 O O . LEU B 1 299 ? 7.316 -1.118 0.084 1 95.12 299 LEU B O 1
ATOM 4752 N N . LEU B 1 300 ? 6.172 -2.975 0.534 1 95.75 300 LEU B N 1
ATOM 4753 C CA . LEU B 1 300 ? 4.926 -2.412 0.021 1 95.75 300 LEU B CA 1
ATOM 4754 C C . LEU B 1 300 ? 4.484 -1.218 0.861 1 95.75 300 LEU B C 1
ATOM 4756 O O . LEU B 1 300 ? 4.074 -0.189 0.317 1 95.75 300 LEU B O 1
ATOM 4760 N N . TYR B 1 301 ? 4.594 -1.396 2.125 1 95.88 301 TYR B N 1
ATOM 4761 C CA . TYR B 1 301 ? 4.23 -0.303 3.02 1 95.88 301 TYR B CA 1
ATOM 4762 C C . TYR B 1 301 ? 5.16 0.889 2.832 1 95.88 301 TYR B C 1
ATOM 4764 O O . TYR B 1 301 ? 4.711 2.037 2.799 1 95.88 301 TYR B O 1
ATOM 4772 N N . ILE B 1 302 ? 6.414 0.629 2.734 1 94.56 302 ILE B N 1
ATOM 4773 C CA . ILE B 1 302 ? 7.41 1.678 2.553 1 94.56 302 ILE B CA 1
ATOM 4774 C C . ILE B 1 302 ? 7.16 2.406 1.235 1 94.56 302 ILE B C 1
ATOM 4776 O O . ILE B 1 302 ? 7.074 3.637 1.206 1 94.56 302 ILE B O 1
ATOM 4780 N N . GLY B 1 303 ? 7.027 1.681 0.195 1 94.62 303 GLY B N 1
ATOM 4781 C CA . GLY B 1 303 ? 6.848 2.264 -1.125 1 94.62 303 GLY B CA 1
ATOM 4782 C C . GLY B 1 303 ? 5.555 3.043 -1.263 1 94.62 303 GLY B C 1
ATOM 4783 O O . GLY B 1 303 ? 5.562 4.199 -1.693 1 94.62 303 GLY B O 1
ATOM 4784 N N . LEU B 1 304 ? 4.48 2.488 -0.795 1 94.06 304 LEU B N 1
ATOM 4785 C CA . LEU B 1 304 ? 3.162 3.074 -1.027 1 94.06 304 LEU B CA 1
ATOM 4786 C C . LEU B 1 304 ? 2.865 4.168 -0.007 1 94.06 304 LEU B C 1
ATOM 4788 O O . LEU B 1 304 ? 2.434 5.262 -0.372 1 94.06 304 LEU B O 1
ATOM 4792 N N . ASN B 1 305 ? 3.158 3.83 1.207 1 91.94 305 ASN B N 1
ATOM 4793 C CA . ASN B 1 305 ? 2.738 4.746 2.262 1 91.94 305 ASN B CA 1
ATOM 4794 C C . ASN B 1 305 ? 3.828 5.766 2.584 1 91.94 305 ASN B C 1
ATOM 4796 O O . ASN B 1 305 ? 3.568 6.969 2.607 1 91.94 305 ASN B O 1
ATOM 4800 N N . GLN B 1 306 ? 4.965 5.34 2.771 1 92.31 306 GLN B N 1
ATOM 4801 C CA . GLN B 1 306 ? 6 6.223 3.305 1 92.31 306 GLN B CA 1
ATOM 4802 C C . GLN B 1 306 ? 6.637 7.059 2.197 1 92.31 306 GLN B C 1
ATOM 4804 O O . GLN B 1 306 ? 7.184 8.133 2.459 1 92.31 306 GLN B O 1
ATOM 4809 N N . LEU B 1 307 ? 6.543 6.594 0.949 1 92.88 307 LEU B N 1
ATOM 4810 C CA . LEU B 1 307 ? 7.172 7.355 -0.125 1 92.88 307 LEU B CA 1
ATOM 4811 C C . LEU B 1 307 ? 6.117 7.98 -1.036 1 92.88 307 LEU B C 1
ATOM 4813 O O . LEU B 1 307 ? 5.934 9.195 -1.036 1 92.88 307 LEU B O 1
ATOM 4817 N N . LEU B 1 308 ? 5.297 7.168 -1.659 1 92.38 308 LEU B N 1
ATOM 4818 C CA . LEU B 1 308 ? 4.371 7.676 -2.664 1 92.38 308 LEU B CA 1
ATOM 4819 C C . LEU B 1 308 ? 3.268 8.508 -2.016 1 92.38 308 LEU B C 1
ATOM 4821 O O . LEU B 1 308 ? 3.098 9.688 -2.344 1 92.38 308 LEU B O 1
ATOM 4825 N N . ALA B 1 309 ? 2.631 7.957 -1.067 1 87.81 309 ALA B N 1
ATOM 4826 C CA . ALA B 1 309 ? 1.51 8.664 -0.447 1 87.81 309 ALA B CA 1
ATOM 4827 C C . ALA B 1 309 ? 1.983 9.922 0.271 1 87.81 309 ALA B C 1
ATOM 4829 O O . ALA B 1 309 ? 1.312 10.953 0.231 1 87.81 309 ALA B O 1
ATOM 4830 N N . GLU B 1 310 ? 3.066 9.773 0.926 1 87.62 310 GLU B N 1
ATOM 4831 C CA . GLU B 1 310 ? 3.605 10.922 1.642 1 87.62 310 GLU B CA 1
ATOM 4832 C C . GLU B 1 310 ? 3.902 12.078 0.687 1 87.62 310 GLU B C 1
ATOM 4834 O O . GLU B 1 310 ? 3.586 13.234 0.983 1 87.62 310 GLU B O 1
ATOM 4839 N N . GLU B 1 311 ? 4.441 11.781 -0.42 1 87.94 311 GLU B N 1
ATOM 4840 C CA . GLU B 1 311 ? 4.797 12.828 -1.372 1 87.94 311 GLU B CA 1
ATOM 4841 C C . GLU B 1 311 ? 3.561 13.398 -2.062 1 87.94 311 GLU B C 1
ATOM 4843 O O . GLU B 1 311 ? 3.447 14.609 -2.25 1 87.94 311 GLU B O 1
ATOM 4848 N N . PHE B 1 312 ? 2.652 12.648 -2.377 1 89.44 312 PHE B N 1
ATOM 4849 C CA . PHE B 1 312 ? 1.507 13.086 -3.172 1 89.44 312 PHE B CA 1
ATOM 4850 C C . PHE B 1 312 ? 0.429 13.688 -2.281 1 89.44 312 PHE B C 1
ATOM 4852 O O . PHE B 1 312 ? -0.529 14.289 -2.777 1 89.44 312 PHE B O 1
ATOM 4859 N N . SER B 1 313 ? 0.627 13.57 -0.96 1 82.5 313 SER B N 1
ATOM 4860 C CA . SER B 1 313 ? -0.328 14.156 -0.026 1 82.5 313 SER B CA 1
ATOM 4861 C C . SER B 1 313 ? 0.056 15.586 0.329 1 82.5 313 SER B C 1
ATOM 4863 O O . SER B 1 313 ? -0.728 16.312 0.95 1 82.5 313 SER B O 1
ATOM 4865 N N . LYS B 1 314 ? 1.174 15.977 -0.052 1 84.06 314 LYS B N 1
ATOM 4866 C CA . LYS B 1 314 ? 1.618 17.328 0.264 1 84.06 314 LYS B CA 1
ATOM 4867 C C . LYS B 1 314 ? 0.727 18.375 -0.406 1 84.06 314 LYS B C 1
ATOM 4869 O O . LYS B 1 314 ? 0.421 18.266 -1.596 1 84.06 314 LYS B O 1
ATOM 4874 N N . GLY B 1 315 ? 0.373 19.344 0.38 1 79.88 315 GLY B N 1
ATOM 4875 C CA . GLY B 1 315 ? -0.576 20.359 -0.056 1 79.88 315 GLY B CA 1
ATOM 4876 C C . GLY B 1 315 ? -0.089 21.156 -1.248 1 79.88 315 GLY B C 1
ATOM 4877 O O . GLY B 1 315 ? -0.884 21.562 -2.102 1 79.88 315 GLY B O 1
ATOM 4878 N N . ASP B 1 316 ? 1.171 21.328 -1.327 1 81.69 316 ASP B N 1
ATOM 4879 C CA . ASP B 1 316 ? 1.726 22.156 -2.396 1 81.69 316 ASP B CA 1
ATOM 4880 C C . ASP B 1 316 ? 1.583 21.469 -3.752 1 81.69 316 ASP B C 1
ATOM 4882 O O . ASP B 1 316 ? 1.502 22.141 -4.785 1 81.69 316 ASP B O 1
ATOM 4886 N N . LEU B 1 317 ? 1.519 20.172 -3.732 1 82.75 317 LEU B N 1
ATOM 4887 C CA . LEU B 1 317 ? 1.404 19.438 -4.988 1 82.75 317 LEU B CA 1
ATOM 4888 C C . LEU B 1 317 ? 0.011 19.594 -5.586 1 82.75 317 LEU B C 1
ATOM 4890 O O . LEU B 1 317 ? -0.165 19.484 -6.801 1 82.75 317 LEU B O 1
ATOM 4894 N N . THR B 1 318 ? -0.846 19.875 -4.715 1 77.38 318 THR B N 1
ATOM 4895 C CA . THR B 1 318 ? -2.223 20.047 -5.168 1 77.38 318 THR B CA 1
ATOM 4896 C C . THR B 1 318 ? -2.354 21.281 -6.047 1 77.38 318 THR B C 1
ATOM 4898 O O . THR B 1 318 ? -3.205 21.328 -6.938 1 77.38 318 THR B O 1
ATOM 4901 N N . VAL B 1 319 ? -1.426 22.25 -5.812 1 79 319 VAL B N 1
ATOM 4902 C CA . VAL B 1 319 ? -1.593 23.531 -6.496 1 79 319 VAL B CA 1
ATOM 4903 C C . VAL B 1 319 ? -0.519 23.688 -7.574 1 79 319 VAL B C 1
ATOM 4905 O O . VAL B 1 319 ? -0.411 24.734 -8.203 1 79 319 VAL B O 1
ATOM 4908 N N . ARG B 1 320 ? 0.277 22.719 -7.836 1 87 320 ARG B N 1
ATOM 4909 C CA . ARG B 1 320 ? 1.324 22.75 -8.852 1 87 320 ARG B CA 1
ATOM 4910 C C . ARG B 1 320 ? 1.171 21.578 -9.82 1 87 320 ARG B C 1
ATOM 4912 O O . ARG B 1 320 ? 1.874 20.578 -9.711 1 87 320 ARG B O 1
ATOM 4919 N N . PRO B 1 321 ? 0.314 21.797 -10.805 1 86.94 321 PRO B N 1
ATOM 4920 C CA . PRO B 1 321 ? 0.034 20.672 -11.711 1 86.94 321 PRO B CA 1
ATOM 4921 C C . PRO B 1 321 ? 1.263 20.234 -12.5 1 86.94 321 PRO B C 1
ATOM 4923 O O . PRO B 1 321 ? 1.404 19.047 -12.82 1 86.94 321 PRO B O 1
ATOM 4926 N N . GLY B 1 322 ? 2.146 21.172 -12.82 1 90.12 322 GLY B N 1
ATOM 4927 C CA . GLY B 1 322 ? 3.369 20.812 -13.523 1 90.12 322 GLY B CA 1
ATOM 4928 C C . GLY B 1 322 ? 4.27 19.891 -12.727 1 90.12 322 GLY B C 1
ATOM 4929 O O . GLY B 1 322 ? 4.766 18.891 -13.242 1 90.12 322 GLY B O 1
ATOM 4930 N N . LEU B 1 323 ? 4.449 20.266 -11.508 1 90.56 323 LEU B N 1
ATOM 4931 C CA . LEU B 1 323 ? 5.262 19.438 -10.633 1 90.56 323 LEU B CA 1
ATOM 4932 C C . LEU B 1 323 ? 4.605 18.062 -10.422 1 90.56 323 LEU B C 1
ATOM 4934 O O . LEU B 1 323 ? 5.293 17.047 -10.406 1 90.56 323 LEU B O 1
ATOM 4938 N N . ARG B 1 324 ? 3.328 18.078 -10.281 1 92.19 324 ARG B N 1
ATOM 4939 C CA . ARG B 1 324 ? 2.598 16.844 -10.094 1 92.19 324 ARG B CA 1
ATOM 4940 C C . ARG B 1 324 ? 2.801 15.898 -11.273 1 92.19 324 ARG B C 1
ATOM 4942 O O . ARG B 1 324 ? 3.016 14.695 -11.094 1 92.19 324 ARG B O 1
ATOM 4949 N N . PHE B 1 325 ? 2.748 16.422 -12.414 1 93 325 PHE B N 1
ATOM 4950 C CA . PHE B 1 325 ? 2.951 15.625 -13.617 1 93 325 PHE B CA 1
ATOM 4951 C C . PHE B 1 325 ? 4.363 15.055 -13.656 1 93 325 PHE B C 1
ATOM 4953 O O . PHE B 1 325 ? 4.555 13.883 -13.984 1 93 325 PHE B O 1
ATOM 4960 N N . CYS B 1 326 ? 5.285 15.844 -13.32 1 94.44 326 CYS B N 1
ATOM 4961 C CA . CYS B 1 326 ? 6.668 15.383 -13.273 1 94.44 326 CYS B CA 1
ATOM 4962 C C . CYS B 1 326 ? 6.84 14.281 -12.234 1 94.44 326 CYS B C 1
ATOM 4964 O O . CYS B 1 326 ? 7.617 13.344 -12.445 1 94.44 326 CYS B O 1
ATOM 4966 N N . MET B 1 327 ? 6.113 14.43 -11.203 1 94.88 327 MET B N 1
ATOM 4967 C CA . MET B 1 327 ? 6.18 13.414 -10.156 1 94.88 327 MET B CA 1
ATOM 4968 C C . MET B 1 327 ? 5.594 12.086 -10.641 1 94.88 327 MET B C 1
ATOM 4970 O O . MET B 1 327 ? 6.137 11.023 -10.352 1 94.88 327 MET B O 1
ATOM 4974 N N . TYR B 1 328 ? 4.535 12.195 -11.406 1 94.75 328 TYR B N 1
ATOM 4975 C CA . TYR B 1 328 ? 3.975 10.992 -12.008 1 94.75 328 TYR B CA 1
ATOM 4976 C C . TYR B 1 328 ? 4.996 10.305 -12.906 1 94.75 328 TYR B C 1
ATOM 4978 O O . TYR B 1 328 ? 5.172 9.086 -12.844 1 94.75 328 TYR B O 1
ATOM 4986 N N . LEU B 1 329 ? 5.602 11.078 -13.633 1 95.75 329 LEU B N 1
ATOM 4987 C CA . LEU B 1 329 ? 6.59 10.555 -14.562 1 95.75 329 LEU B CA 1
ATOM 4988 C C . LEU B 1 329 ? 7.758 9.914 -13.82 1 95.75 329 LEU B C 1
ATOM 4990 O O . LEU B 1 329 ? 8.266 8.875 -14.234 1 95.75 329 LEU B O 1
ATOM 4994 N N . ALA B 1 330 ? 8.148 10.531 -12.766 1 95.19 330 ALA B N 1
ATOM 4995 C CA . ALA B 1 330 ? 9.234 9.992 -11.953 1 95.19 330 ALA B CA 1
ATOM 4996 C C . ALA B 1 330 ? 8.867 8.625 -11.383 1 95.19 330 ALA B C 1
ATOM 4998 O O . ALA B 1 330 ? 9.688 7.703 -11.398 1 95.19 330 ALA B O 1
ATOM 4999 N N . VAL B 1 331 ? 7.66 8.508 -10.891 1 95.88 331 VAL B N 1
ATOM 5000 C CA . VAL B 1 331 ? 7.203 7.238 -10.328 1 95.88 331 VAL B CA 1
ATOM 5001 C C . VAL B 1 331 ? 7.184 6.164 -11.414 1 95.88 331 VAL B C 1
ATOM 5003 O O . VAL B 1 331 ? 7.68 5.055 -11.211 1 95.88 331 VAL B O 1
ATOM 5006 N N . VAL B 1 332 ? 6.691 6.516 -12.586 1 94.94 332 VAL B N 1
ATOM 5007 C CA . VAL B 1 332 ? 6.574 5.578 -13.695 1 94.94 3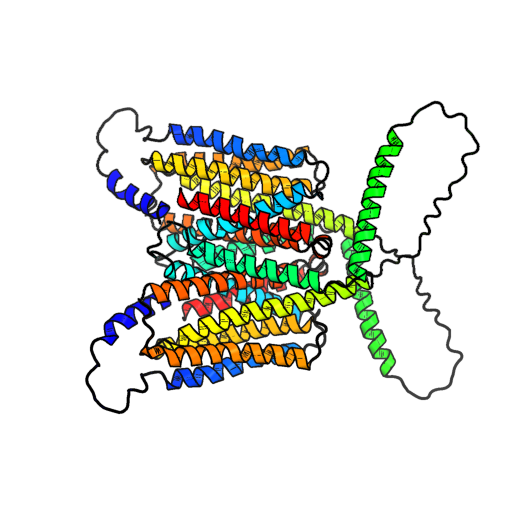32 VAL B CA 1
ATOM 5008 C C . VAL B 1 332 ? 7.965 5.18 -14.188 1 94.94 332 VAL B C 1
ATOM 5010 O O . VAL B 1 332 ? 8.211 4.012 -14.492 1 94.94 332 VAL B O 1
ATOM 5013 N N . LEU B 1 333 ? 8.836 6.109 -14.219 1 94 333 LEU B N 1
ATOM 5014 C CA . LEU B 1 333 ? 10.211 5.832 -14.641 1 94 333 LEU B CA 1
ATOM 5015 C C . LEU B 1 333 ? 10.914 4.918 -13.641 1 94 333 LEU B C 1
ATOM 5017 O O . LEU B 1 333 ? 11.633 3.998 -14.031 1 94 333 LEU B O 1
ATOM 5021 N N . GLY B 1 334 ? 10.742 5.207 -12.398 1 92.25 334 GLY B N 1
ATOM 5022 C CA . GLY B 1 334 ? 11.312 4.332 -11.383 1 92.25 334 GLY B CA 1
ATOM 5023 C C . GLY B 1 334 ? 10.773 2.916 -11.445 1 92.25 334 GLY B C 1
ATOM 5024 O O . GLY B 1 334 ? 11.539 1.951 -11.438 1 92.25 334 GLY B O 1
ATOM 5025 N N . ALA B 1 335 ? 9.453 2.814 -11.523 1 92.69 335 ALA B N 1
ATOM 5026 C CA . ALA B 1 335 ? 8.812 1.509 -11.641 1 92.69 335 ALA B CA 1
ATOM 5027 C C . ALA B 1 335 ? 9.258 0.792 -12.914 1 92.69 335 ALA B C 1
ATOM 5029 O O . ALA B 1 335 ? 9.523 -0.412 -12.898 1 92.69 335 ALA B O 1
ATOM 5030 N N . GLY B 1 336 ? 9.305 1.557 -13.984 1 88.44 336 GLY B N 1
ATOM 5031 C CA . GLY B 1 336 ? 9.75 0.993 -15.242 1 88.44 336 GLY B CA 1
ATOM 5032 C C . GLY B 1 336 ? 11.18 0.497 -15.203 1 88.44 336 GLY B C 1
ATOM 5033 O O . GLY B 1 336 ? 11.492 -0.56 -15.758 1 88.44 336 GLY B O 1
ATOM 5034 N N . ALA B 1 337 ? 12.047 1.212 -14.57 1 84.62 337 ALA B N 1
ATOM 5035 C CA . ALA B 1 337 ? 13.445 0.811 -14.43 1 84.62 337 ALA B CA 1
ATOM 5036 C C . ALA B 1 337 ? 13.562 -0.513 -13.68 1 84.62 337 ALA B C 1
ATOM 5038 O O . ALA B 1 337 ? 14.336 -1.39 -14.07 1 84.62 337 ALA B O 1
ATOM 5039 N N . MET B 1 338 ? 12.805 -0.682 -12.664 1 85.06 338 MET B N 1
ATOM 5040 C CA . MET B 1 338 ? 12.836 -1.916 -11.883 1 85.06 338 MET B CA 1
ATOM 5041 C C . MET B 1 338 ? 12.25 -3.078 -12.68 1 85.06 338 MET B C 1
ATOM 5043 O O . MET B 1 338 ? 12.758 -4.199 -12.609 1 85.06 338 MET B O 1
ATOM 5047 N N . CYS B 1 339 ? 11.195 -2.797 -13.422 1 84.25 339 CYS B N 1
ATOM 5048 C CA . CYS B 1 339 ? 10.594 -3.836 -14.25 1 84.25 339 CYS B CA 1
ATOM 5049 C C . CYS B 1 339 ? 11.555 -4.285 -15.344 1 84.25 339 CYS B C 1
ATOM 5051 O O . CYS B 1 339 ? 11.602 -5.469 -15.688 1 84.25 339 CYS B O 1
ATOM 5053 N N . ALA B 1 340 ? 12.312 -3.359 -15.844 1 81.5 340 ALA B N 1
ATOM 5054 C CA . ALA B 1 340 ? 13.297 -3.684 -16.875 1 81.5 340 ALA B CA 1
ATOM 5055 C C . ALA B 1 340 ? 14.406 -4.574 -16.312 1 81.5 340 ALA B C 1
ATOM 5057 O O . ALA B 1 340 ? 14.891 -5.477 -17 1 81.5 340 ALA B O 1
ATOM 5058 N N . LEU B 1 341 ? 14.781 -4.336 -15.07 1 75.94 341 LEU B N 1
ATOM 5059 C CA . LEU B 1 341 ? 15.781 -5.168 -14.422 1 75.94 341 LEU B CA 1
ATOM 5060 C C . LEU B 1 341 ? 15.258 -6.586 -14.203 1 75.94 341 LEU B C 1
ATOM 5062 O O . LEU B 1 341 ? 16.031 -7.547 -14.227 1 75.94 341 LEU B O 1
ATOM 5066 N N . GLY B 1 342 ? 13.984 -6.727 -14.023 1 67.31 342 GLY B N 1
ATOM 5067 C CA . GLY B 1 342 ? 13.359 -8.031 -13.836 1 67.31 342 GLY B CA 1
ATOM 5068 C C . GLY B 1 342 ? 13.391 -8.891 -15.086 1 67.31 342 GLY B C 1
ATOM 5069 O O . GLY B 1 342 ? 13.391 -10.117 -15 1 67.31 342 GLY B O 1
ATOM 5070 N N . ILE B 1 343 ? 13.484 -8.234 -16.281 1 66.38 343 ILE B N 1
ATOM 5071 C CA . ILE B 1 343 ? 13.57 -8.969 -17.531 1 66.38 343 ILE B CA 1
ATOM 5072 C C . ILE B 1 343 ? 14.953 -9.594 -17.672 1 66.38 343 ILE B C 1
ATOM 5074 O O . ILE B 1 343 ? 15.086 -10.719 -18.172 1 66.38 343 ILE B O 1
ATOM 5078 N N . TRP B 1 344 ? 15.891 -8.898 -17.156 1 59.12 344 TRP B N 1
ATOM 5079 C CA . TRP B 1 344 ? 17.266 -9.375 -17.328 1 59.12 344 TRP B CA 1
ATOM 5080 C C . TRP B 1 344 ? 17.625 -10.383 -16.25 1 59.12 344 TRP B C 1
ATOM 5082 O O . TRP B 1 344 ? 18.5 -11.234 -16.453 1 59.12 344 TRP B O 1
ATOM 5092 N N . ALA B 1 345 ? 16.906 -10.32 -15.109 1 53.75 345 ALA B N 1
ATOM 5093 C CA . ALA B 1 345 ? 17.281 -11.227 -14.016 1 53.75 345 ALA B CA 1
ATOM 5094 C C . ALA B 1 345 ? 16.547 -12.562 -14.148 1 53.75 345 ALA B C 1
ATOM 5096 O O . ALA B 1 345 ? 15.469 -12.633 -14.734 1 53.75 345 ALA B O 1
#